Protein AF-A0A257J0C5-F1 (afdb_monomer_lite)

Sequence (519 aa):
KATAAQNTVTGGQRQFTEYREQARPANGFYQQWGEGLNNWPRNQMVWTGSEWFDCPTDHVHQATPWNASGQSDSVYCKAFKGTNKRAERDISGKTLLDIVTEIRAYPGTDTAGSYAAWGPDPAVHASALGSTFPAGSKLYYYTSADVVNPEAYNTTSTDLAVPYVAAVAGGVKAECDKVSSTNASRFLVTGDITLEQVIAGATGTPCVYGPTGTPSGETANEWWSNSTLGIGDVSLPYANATGFYVPDTKRLRVSFAAGNVANYWLCLRRASDGSSRNCTAAGSGTYRIETLGDARVLRLAGLPAVAGTLGYTRTWVERGGRVWYGYRNRLTVGQQLRLNKPATDALFAALGLPAPRTGAPLTPDSLLRQYTGYNGAVNNGGVGRFNRSALAFMPNDNSSLVGAWALSGSDVNSQTFFFFADGSYVMTDPQGDTGPSSCGGAGYEKGTVSWDPATRQLNGLSVSIDTNACAGLHDTTQATVNNGFVDLPMTITLSSDGQTASVTYRVTGDVDTLVRLSK

Secondary structure (DSSP, 8-state):
---TTTTS-BTTBEEE---EEEE-TTTS-EEEESSSTTB----EEEE-SSSEEE--TT--EEEPPP-TTSEEEEEETTTEEEEEEEEEEE-TTSBHHHHHHHHHH---EETTEEGGG-SS-TTTSTTGGGSBPPTT-EEEEEEEEEEE---EEE-SGGGB--PBPHHHHTT-HHHHTT--TTTGGGGB--S---HHHHHHH----PEE----SPPTT----EE-TTS-EEEEEEE-----SSSSEEEEEEEEEEEEETTTEEEEEEEEEETTT--EEEEEEEEEEEEEEEEETTEEEEEEES--GGGGGSSEEEEEEE-SS-EEEEEEEPP-EEEEEEE-HHHHHHHHHHTTPPPPPP-PPP-HHHHHTT-EETTS-SSS---EE--GGGTTTS---TTSS-EEEEETT--TTS-EEEE-TTSEEEEEEEEE--STT---EEEEEEEEEEEETTTTEEEEEEEEEESSSSSSS--TTSS---SS-BPPSEEEEE-TTSSEEEEEETTT--EEEEEE---

pLDDT: mean 80.52, std 17.69, range [32.62, 98.81]

Foldseek 3Di:
DQDPVQCDQDPQKRKDADKDWDQDPPPRDIAIFAFALNHDFQQKFFFLQADTQRQGRPHIWIKGPQDPQQKIWTQDSNHWIKIKHKDKDDQAFPFQLVVLVVQLPPQFAFPVGHSVPPDDDCVVQVVLRRDGFHPPKMKMKMKMWTPFFTKMFGRDPVQFLWAFDQCQLQLPQVVVVVDDPVCPVVRTDDFFDDVVNSQSSQAQHWNWDQDDPDDPDDHTFTFRPNRKAFFAKFFAADDDPDLQFDGRIWTWIWHDDPPQKIWIWTFTQGRPRRTGGDIDTQDMFGWDWDDRHQKIKIATDPDHCRSVRDQWGWMWIRHDSTIGTMIGGDMDMGIDMDMDPSRVVSSCVSVVHDDDDDRDQDDPVSQVVQFDFVPRDPADFGQTAHPPVVQVRQDADLLAPRAKKDFVPDDRSAWIKHAHPVQKIKIWGRAADPDPPGQFHTWMWIWGWDADSVQQKTFWTATDDTRTCTDDQDNPPPPDDDRDTDGGQWIWHADPRSQKIWIAGVPPRDITIMGGDDD

Structure (mmCIF, N/CA/C/O backbone):
data_AF-A0A257J0C5-F1
#
_entry.id   AF-A0A257J0C5-F1
#
loop_
_atom_site.group_PDB
_atom_site.id
_atom_site.type_symbol
_atom_site.label_atom_id
_atom_site.label_alt_id
_atom_site.label_comp_id
_atom_site.label_asym_id
_atom_site.label_entity_id
_atom_site.label_seq_id
_atom_site.pdbx_PDB_ins_code
_atom_site.Cartn_x
_atom_site.Cartn_y
_atom_site.Cartn_z
_atom_site.occupancy
_atom_site.B_iso_or_equiv
_atom_site.auth_seq_id
_atom_site.auth_comp_id
_atom_site.auth_asym_id
_atom_site.auth_atom_id
_atom_site.pdbx_PDB_model_num
ATOM 1 N N . LYS A 1 1 ? -12.190 -0.120 14.903 1.00 43.97 1 LYS A N 1
ATOM 2 C CA . LYS A 1 1 ? -12.746 -0.305 16.263 1.00 43.97 1 LYS A CA 1
ATOM 3 C C . LYS A 1 1 ? -13.463 -1.640 16.217 1.00 43.97 1 LYS A C 1
ATOM 5 O O . LYS A 1 1 ? -14.246 -1.796 15.304 1.00 43.97 1 LYS A O 1
ATOM 10 N N . ALA A 1 2 ? -13.193 -2.595 17.107 1.00 39.78 2 ALA A N 1
ATOM 11 C CA . ALA A 1 2 ? -13.998 -3.817 17.133 1.00 39.78 2 ALA A CA 1
ATOM 12 C C . ALA A 1 2 ? -15.256 -3.556 17.974 1.00 39.78 2 ALA A C 1
ATOM 14 O O . ALA A 1 2 ? -15.137 -3.155 19.136 1.00 39.78 2 ALA A O 1
ATOM 15 N N . THR A 1 3 ? -16.446 -3.733 17.405 1.00 44.09 3 THR A N 1
ATOM 16 C CA . THR A 1 3 ? -17.708 -3.656 18.153 1.00 44.09 3 THR A CA 1
ATOM 17 C C . THR A 1 3 ? -17.766 -4.761 19.215 1.00 44.09 3 THR A C 1
ATOM 19 O O . THR A 1 3 ? -17.054 -5.764 19.136 1.00 44.09 3 THR A O 1
ATOM 22 N N . ALA A 1 4 ? -18.620 -4.610 20.233 1.00 42.66 4 ALA A N 1
ATOM 23 C CA . ALA A 1 4 ? -18.846 -5.675 21.218 1.00 42.66 4 ALA A CA 1
ATOM 24 C C . ALA A 1 4 ? -19.292 -6.993 20.545 1.00 42.66 4 ALA A C 1
ATOM 26 O O . ALA A 1 4 ? -18.847 -8.068 20.942 1.00 42.66 4 ALA A O 1
ATOM 27 N N . ALA A 1 5 ? -20.070 -6.898 19.459 1.00 42.22 5 ALA A N 1
ATOM 28 C CA . ALA A 1 5 ? -20.446 -8.034 18.620 1.00 42.22 5 ALA A CA 1
ATOM 29 C C . ALA A 1 5 ? -19.237 -8.667 17.903 1.00 42.22 5 ALA A C 1
ATOM 31 O O . ALA A 1 5 ? -19.090 -9.882 17.926 1.00 42.22 5 ALA A O 1
ATOM 32 N N . GLN A 1 6 ? -18.311 -7.873 17.353 1.00 44.66 6 GLN A N 1
ATOM 33 C CA . GLN A 1 6 ? -17.085 -8.386 16.713 1.00 44.66 6 GLN A CA 1
ATOM 34 C C . GLN A 1 6 ? -16.120 -9.040 17.720 1.00 44.66 6 GLN A C 1
ATOM 36 O O . GLN A 1 6 ? -15.442 -10.015 17.402 1.00 44.66 6 GLN A O 1
ATOM 41 N N . ASN A 1 7 ? -16.112 -8.569 18.970 1.00 53.41 7 ASN A N 1
ATOM 42 C CA . ASN A 1 7 ? -15.375 -9.212 20.061 1.00 53.41 7 ASN A CA 1
ATOM 43 C C . ASN A 1 7 ? -16.028 -10.514 20.562 1.00 53.41 7 ASN A C 1
ATOM 45 O O . ASN A 1 7 ? -15.407 -11.235 21.348 1.00 53.41 7 ASN A O 1
ATOM 49 N N . THR A 1 8 ? -17.251 -10.824 20.123 1.00 57.66 8 THR A N 1
ATOM 50 C CA . THR A 1 8 ? -17.943 -12.067 20.469 1.00 57.66 8 THR A CA 1
ATOM 51 C C . THR A 1 8 ? -17.449 -13.189 19.558 1.00 57.66 8 THR A C 1
ATOM 53 O O . THR A 1 8 ? -17.389 -13.044 18.338 1.00 57.66 8 THR A O 1
ATOM 56 N N . VAL A 1 9 ? -17.061 -14.321 20.151 1.00 64.25 9 VAL A N 1
ATOM 57 C CA . VAL A 1 9 ? -16.611 -15.491 19.387 1.00 64.25 9 VAL A CA 1
ATOM 58 C C . VAL A 1 9 ? -17.813 -16.082 18.653 1.00 64.25 9 VAL A C 1
ATOM 60 O O . VAL A 1 9 ? -18.723 -16.608 19.288 1.00 64.25 9 VAL A O 1
ATOM 63 N N . THR A 1 10 ? -17.805 -16.026 17.325 1.00 60.53 10 THR A N 1
ATOM 64 C CA . THR A 1 10 ? -18.835 -16.626 16.468 1.00 60.53 10 THR A CA 1
ATOM 65 C C . THR A 1 10 ? -18.193 -17.752 15.665 1.00 60.53 10 THR A C 1
ATOM 67 O O . THR A 1 10 ? -17.167 -17.547 15.022 1.00 60.53 10 THR A O 1
ATOM 70 N N . GLY A 1 11 ? -18.740 -18.970 15.742 1.00 66.88 11 GLY A N 1
ATOM 71 C CA . GLY A 1 11 ? -18.191 -20.128 15.017 1.00 66.88 11 GLY A CA 1
ATOM 72 C C . GLY A 1 11 ? -16.755 -20.506 15.414 1.00 66.88 11 GLY A C 1
ATOM 73 O O . GLY A 1 11 ? -15.993 -20.987 14.583 1.00 66.88 11 GLY A O 1
ATOM 74 N N . GLY A 1 12 ? -16.352 -20.243 16.663 1.00 77.25 12 GLY A N 1
ATOM 75 C CA . GLY A 1 12 ? -14.991 -20.516 17.142 1.00 77.25 12 GLY A CA 1
ATOM 76 C C . GLY A 1 12 ? -13.943 -19.481 16.723 1.00 77.25 12 GLY A C 1
ATOM 77 O O . GLY A 1 12 ? -12.765 -19.666 17.018 1.00 77.25 12 GLY A O 1
ATOM 78 N N . GLN A 1 13 ? -14.347 -18.377 16.087 1.00 82.69 13 GLN A N 1
ATOM 79 C CA . GLN A 1 13 ? -13.463 -17.279 15.704 1.00 82.69 13 GLN A CA 1
ATOM 80 C C . GLN A 1 13 ? -13.916 -15.950 16.305 1.00 82.69 13 GLN A C 1
ATOM 82 O O . GLN A 1 13 ? -15.103 -15.671 16.456 1.00 82.69 13 GLN A O 1
ATOM 87 N N . ARG A 1 14 ? -12.943 -15.109 16.642 1.00 84.19 14 ARG A N 1
ATOM 88 C CA . ARG A 1 14 ? -13.129 -13.683 16.898 1.00 84.19 14 ARG A CA 1
ATOM 89 C C . ARG A 1 14 ? -13.067 -12.928 15.582 1.00 84.19 14 ARG A C 1
ATOM 91 O O . ARG A 1 14 ? -12.313 -13.298 14.681 1.00 84.19 14 ARG A O 1
ATOM 98 N N . GLN A 1 15 ? -13.811 -11.839 15.511 1.00 79.56 15 GLN A N 1
ATOM 99 C CA . GLN A 1 15 ? -13.830 -10.959 14.358 1.00 79.56 15 GLN A CA 1
ATOM 100 C C . GLN A 1 15 ? -13.188 -9.622 14.715 1.00 79.56 15 GLN A C 1
ATOM 102 O O . GLN A 1 15 ? -13.264 -9.153 15.851 1.00 79.56 15 GLN A O 1
ATOM 107 N N . PHE A 1 16 ? -12.519 -8.994 13.758 1.00 72.31 16 PHE A N 1
ATOM 108 C CA . PHE A 1 16 ? -12.007 -7.646 13.955 1.00 72.31 16 PHE A CA 1
ATOM 109 C C . PHE A 1 16 ? -12.042 -6.854 12.659 1.00 72.31 16 PHE A C 1
ATOM 111 O O . PHE A 1 16 ? -11.778 -7.378 11.582 1.00 72.31 16 PHE A O 1
ATOM 118 N N . THR A 1 17 ? -12.341 -5.569 12.781 1.00 69.25 17 THR A N 1
ATOM 119 C CA . THR A 1 17 ? -12.186 -4.592 11.706 1.00 69.25 17 THR A CA 1
ATOM 120 C C . THR A 1 17 ? -11.033 -3.667 12.037 1.00 69.25 17 THR A C 1
ATOM 122 O O . THR A 1 17 ? -10.708 -3.395 13.203 1.00 69.25 17 THR A O 1
ATOM 125 N N . GLU A 1 18 ? -10.394 -3.165 10.995 1.00 64.88 18 GLU A N 1
ATOM 126 C CA . GLU A 1 18 ? -9.361 -2.163 11.140 1.00 64.88 18 GLU A CA 1
ATOM 127 C C . GLU A 1 18 ? -9.967 -0.758 11.170 1.00 64.88 18 GLU A C 1
ATOM 129 O O . GLU A 1 18 ? -10.894 -0.452 10.432 1.00 64.88 18 GLU A O 1
ATOM 134 N N . TYR A 1 19 ? -9.434 0.102 12.039 1.00 58.56 19 TYR A N 1
ATOM 135 C CA . TYR A 1 19 ? -9.659 1.543 11.979 1.00 58.56 19 TYR A CA 1
ATOM 136 C C . TYR A 1 19 ? -8.321 2.244 12.191 1.00 58.56 19 TYR A C 1
ATOM 138 O O . TYR A 1 19 ? -7.629 1.922 13.160 1.00 58.56 19 TYR A O 1
ATOM 146 N N . ARG A 1 20 ? -7.960 3.195 11.332 1.00 57.84 20 ARG A N 1
ATOM 147 C CA . ARG A 1 20 ? -6.802 4.079 11.543 1.00 57.84 20 ARG A CA 1
ATOM 148 C C . ARG A 1 20 ? -7.260 5.521 11.439 1.00 57.84 20 ARG A C 1
ATOM 150 O O . ARG A 1 20 ? -8.168 5.829 10.690 1.00 57.84 20 ARG A O 1
ATOM 157 N N . GLU A 1 21 ? -6.627 6.417 12.168 1.00 53.41 21 GLU A N 1
ATOM 158 C CA . GLU A 1 21 ? -6.870 7.846 12.027 1.00 53.41 21 GLU A CA 1
ATOM 159 C C . GLU A 1 21 ? -5.532 8.567 12.120 1.00 53.41 21 GLU A C 1
ATOM 161 O O . GLU A 1 21 ? -4.704 8.240 12.968 1.00 53.41 21 GLU A O 1
ATOM 166 N N . GLN A 1 22 ? -5.299 9.511 11.217 1.00 55.84 22 GLN A N 1
ATOM 167 C CA . GLN A 1 22 ? -4.108 10.339 11.172 1.00 55.84 22 GLN A CA 1
ATOM 168 C C . GLN A 1 22 ? -4.529 11.802 11.064 1.00 55.84 22 GLN A C 1
ATOM 170 O O . GLN A 1 22 ? -5.111 12.225 10.067 1.00 55.84 22 GLN A O 1
ATOM 175 N N . ALA A 1 23 ? -4.188 12.598 12.073 1.00 52.69 23 ALA A N 1
ATOM 176 C CA . ALA A 1 23 ? -4.265 14.049 11.972 1.00 52.69 23 ALA A CA 1
ATOM 177 C C . ALA A 1 23 ? -3.067 14.563 11.157 1.00 52.69 23 ALA A C 1
ATOM 179 O O . ALA A 1 23 ? -1.924 14.196 11.445 1.00 52.69 23 ALA A O 1
ATOM 180 N N . ARG A 1 24 ? -3.305 15.404 10.140 1.00 51.50 24 ARG A N 1
ATOM 181 C CA . ARG A 1 24 ? -2.227 16.104 9.425 1.00 51.50 24 ARG A CA 1
ATOM 182 C C . ARG A 1 24 ? -2.121 17.552 9.921 1.00 51.50 24 ARG A C 1
ATOM 184 O O . ARG A 1 24 ? -3.105 18.286 9.824 1.00 51.50 24 ARG A O 1
ATOM 191 N N . PRO A 1 25 ? -0.940 17.992 10.394 1.00 39.94 25 PRO A N 1
ATOM 192 C CA . PRO A 1 25 ? -0.786 19.279 11.075 1.00 39.94 25 PRO A CA 1
ATOM 193 C C . PRO A 1 25 ? -0.996 20.508 10.177 1.00 39.94 25 PRO A C 1
ATOM 195 O O . PRO A 1 25 ? -1.291 21.576 10.694 1.00 39.94 25 PRO A O 1
ATOM 198 N N . ALA A 1 26 ? -0.884 20.385 8.851 1.00 40.31 26 ALA A N 1
ATOM 199 C CA . ALA A 1 26 ? -0.867 21.557 7.974 1.00 40.31 26 ALA A CA 1
ATOM 200 C C . ALA A 1 26 ? -2.236 22.249 7.804 1.00 40.31 26 ALA A C 1
ATOM 202 O O . ALA A 1 26 ? -2.279 23.457 7.604 1.00 40.31 26 ALA A O 1
ATOM 203 N N . ASN A 1 27 ? -3.352 21.511 7.884 1.00 38.09 27 ASN A N 1
ATOM 204 C CA . ASN A 1 27 ? -4.637 22.006 7.366 1.00 38.09 27 ASN A CA 1
ATOM 205 C C . ASN A 1 27 ? -5.859 21.634 8.241 1.00 38.09 27 ASN A C 1
ATOM 207 O O . ASN A 1 27 ? -6.993 21.747 7.783 1.00 38.09 27 ASN A O 1
ATOM 211 N N . GLY A 1 28 ? -5.665 21.088 9.449 1.00 42.25 28 GLY A N 1
ATOM 212 C CA . GLY A 1 28 ? -6.776 20.608 10.293 1.00 42.25 28 GLY A CA 1
ATOM 213 C C . GLY A 1 28 ? -7.549 19.402 9.726 1.00 42.25 28 GLY A C 1
ATOM 214 O O . GLY A 1 28 ? -8.593 19.028 10.260 1.00 42.25 28 GLY A O 1
ATOM 215 N N . PHE A 1 29 ? -7.050 18.779 8.651 1.00 39.34 29 PHE A N 1
ATOM 216 C CA . PHE A 1 29 ? -7.645 17.581 8.061 1.00 39.34 29 PHE A CA 1
ATOM 217 C C . PHE A 1 29 ? -7.245 16.319 8.834 1.00 39.34 29 PHE A C 1
ATOM 219 O O . PHE A 1 29 ? -6.070 16.073 9.121 1.00 39.34 29 PHE A O 1
ATOM 226 N N . TYR A 1 30 ? -8.251 15.487 9.094 1.00 48.72 30 TYR A N 1
ATOM 227 C CA . TYR A 1 30 ? -8.125 14.155 9.676 1.00 48.72 30 TYR A CA 1
ATOM 228 C C . TYR A 1 30 ? -8.311 13.118 8.566 1.00 48.72 30 TYR A C 1
ATOM 230 O O . TYR A 1 30 ? -9.350 13.104 7.906 1.00 48.72 30 TYR A O 1
ATOM 238 N N . GLN A 1 31 ? -7.317 12.262 8.346 1.00 49.03 31 GLN A N 1
ATOM 239 C CA . GLN A 1 31 ? -7.433 11.087 7.483 1.00 49.03 31 GLN A CA 1
ATOM 240 C C . GLN A 1 31 ? -7.905 9.912 8.329 1.00 49.03 31 GLN A C 1
ATOM 242 O O . GLN A 1 31 ? -7.354 9.686 9.400 1.00 49.03 31 GLN A O 1
ATOM 247 N N . GLN A 1 32 ? -8.906 9.170 7.872 1.00 47.66 32 GLN A N 1
ATOM 248 C CA . GLN A 1 32 ? -9.402 7.981 8.563 1.00 47.66 32 GLN A CA 1
ATOM 249 C C . GLN A 1 32 ? -9.206 6.757 7.652 1.00 47.66 32 GLN A C 1
ATOM 251 O O . GLN A 1 32 ? -9.064 6.882 6.442 1.00 47.66 32 GLN A O 1
ATOM 256 N N . TRP A 1 33 ? -9.122 5.577 8.244 1.00 42.34 33 TRP A N 1
ATOM 257 C CA . TRP A 1 33 ? -9.137 4.265 7.613 1.00 42.34 33 TRP A CA 1
ATOM 258 C C . TRP A 1 33 ? -10.158 3.428 8.377 1.00 42.34 33 TRP A C 1
ATOM 260 O O . TRP A 1 33 ? -10.210 3.523 9.602 1.00 42.34 33 TRP A O 1
ATOM 270 N N . GLY A 1 34 ? -10.926 2.585 7.698 1.00 49.72 34 GLY A N 1
ATOM 271 C CA . GLY A 1 34 ? -11.920 1.707 8.328 1.00 49.72 34 GLY A CA 1
ATOM 272 C C . GLY A 1 34 ? -13.327 2.290 8.296 1.00 49.72 34 GLY A C 1
ATOM 273 O O . GLY A 1 34 ? -14.070 2.070 7.348 1.00 49.72 34 GLY A O 1
ATOM 274 N N . GLU A 1 35 ? -13.689 3.050 9.325 1.00 42.78 35 GLU A N 1
ATOM 275 C CA . GLU A 1 35 ? -15.018 3.658 9.470 1.00 42.78 35 GLU A CA 1
ATOM 276 C C . GLU A 1 35 ? -14.908 5.181 9.313 1.00 42.78 35 GLU A C 1
ATOM 278 O O . GLU A 1 35 ? -13.976 5.784 9.837 1.00 42.78 35 GLU A O 1
ATOM 283 N N . GLY A 1 36 ? -15.858 5.816 8.623 1.00 41.78 36 GLY A N 1
ATOM 284 C CA . GLY A 1 36 ? -15.957 7.277 8.541 1.00 41.78 36 GLY A CA 1
ATOM 285 C C . GLY A 1 36 ? -15.754 7.871 7.145 1.00 41.78 36 GLY A C 1
ATOM 286 O O . GLY A 1 36 ? -15.317 7.226 6.200 1.00 41.78 36 GLY A O 1
ATOM 287 N N . LEU A 1 37 ? -16.095 9.152 7.028 1.00 39.94 37 LEU A N 1
ATOM 288 C CA . LEU A 1 37 ? -16.229 9.888 5.764 1.00 39.94 37 LEU A CA 1
ATOM 289 C C . LEU A 1 37 ? -14.899 10.184 5.055 1.00 39.94 37 LEU A C 1
ATOM 291 O O . LEU A 1 37 ? -14.890 10.468 3.864 1.00 39.94 37 LEU A O 1
ATOM 295 N N . ASN A 1 38 ? -13.782 10.115 5.781 1.00 45.88 38 ASN A N 1
ATOM 296 C CA . ASN A 1 38 ? -12.440 10.400 5.262 1.00 45.88 38 ASN A CA 1
ATOM 297 C C . ASN A 1 38 ? -11.631 9.117 5.035 1.00 45.88 38 ASN A C 1
ATOM 299 O O . ASN A 1 38 ? -10.399 9.152 5.100 1.00 45.88 38 ASN A O 1
ATOM 303 N N . ASN A 1 39 ? -12.329 7.995 4.835 1.00 45.34 39 ASN A N 1
ATOM 304 C CA . ASN A 1 39 ? -11.733 6.687 4.639 1.00 45.34 39 ASN A CA 1
ATOM 305 C C . ASN A 1 39 ? -10.995 6.625 3.297 1.00 45.34 39 ASN A C 1
ATOM 307 O O . ASN A 1 39 ? -11.612 6.746 2.237 1.00 45.34 39 ASN A O 1
ATOM 311 N N . TRP A 1 40 ? -9.675 6.451 3.332 1.00 47.81 40 TRP A N 1
ATOM 312 C CA . TRP A 1 40 ? -8.919 6.183 2.112 1.00 47.81 40 TRP A CA 1
ATOM 313 C C . TRP A 1 40 ? -9.278 4.775 1.607 1.00 47.81 40 TRP A C 1
ATOM 315 O O . TRP A 1 40 ? -9.239 3.825 2.397 1.00 47.81 40 TRP A O 1
ATOM 325 N N . PRO A 1 41 ? -9.658 4.605 0.326 1.00 52.25 41 PRO A N 1
ATOM 326 C CA . PRO A 1 41 ? -9.962 3.286 -0.205 1.00 52.25 41 PRO A CA 1
ATOM 327 C C . PRO A 1 41 ? -8.725 2.400 -0.079 1.00 52.25 41 PRO A C 1
ATOM 329 O O . PRO A 1 41 ? -7.610 2.810 -0.419 1.00 52.25 41 PRO A O 1
ATOM 332 N N . ARG A 1 42 ? -8.918 1.176 0.416 1.00 64.50 42 ARG A N 1
ATOM 333 C CA . ARG A 1 42 ? -7.866 0.170 0.381 1.00 64.50 42 ARG A CA 1
ATOM 334 C C . ARG A 1 42 ? -7.678 -0.250 -1.067 1.00 64.50 42 ARG A C 1
ATOM 336 O O . ARG A 1 42 ? -8.475 -0.980 -1.627 1.00 64.50 42 ARG A O 1
ATOM 343 N N . ASN A 1 43 ? -6.606 0.223 -1.671 1.00 70.62 43 ASN A N 1
ATOM 344 C CA . ASN A 1 43 ? -6.246 -0.062 -3.049 1.00 70.62 43 ASN A CA 1
ATOM 345 C C . ASN A 1 43 ? -5.437 -1.362 -3.166 1.00 70.62 43 ASN A C 1
ATOM 347 O O . ASN A 1 43 ? -4.507 -1.389 -3.959 1.00 70.62 43 ASN A O 1
ATOM 351 N N . GLN A 1 44 ? -5.704 -2.392 -2.355 1.00 81.12 44 GLN A N 1
ATOM 352 C CA . GLN A 1 44 ? -4.840 -3.574 -2.240 1.00 81.12 44 GLN A CA 1
ATOM 353 C C . GLN A 1 44 ? -5.562 -4.846 -2.694 1.00 81.12 44 GLN A C 1
ATOM 355 O O . GLN A 1 44 ? -6.464 -5.340 -2.019 1.00 81.12 44 GLN A O 1
ATOM 360 N N . MET A 1 45 ? -5.076 -5.419 -3.792 1.00 89.75 45 MET A N 1
ATOM 361 C CA . MET A 1 45 ? -5.479 -6.727 -4.302 1.00 89.75 45 MET A CA 1
ATOM 362 C C . MET A 1 45 ? -4.548 -7.796 -3.744 1.00 89.75 45 MET A C 1
ATOM 364 O O . MET A 1 45 ? -3.327 -7.634 -3.796 1.00 89.75 45 MET A O 1
ATOM 368 N N . VAL A 1 46 ? -5.102 -8.894 -3.232 1.00 94.44 46 VAL A N 1
ATOM 369 C CA . VAL A 1 46 ? -4.331 -9.955 -2.568 1.00 94.44 46 VAL A CA 1
ATOM 370 C C . VAL A 1 46 ? -4.686 -11.323 -3.136 1.00 94.44 46 VAL A C 1
ATOM 372 O O . VAL A 1 46 ? -5.856 -11.642 -3.334 1.00 94.44 46 VAL A O 1
ATOM 375 N N . TRP A 1 47 ? -3.681 -12.154 -3.391 1.00 96.94 47 TRP A N 1
ATOM 376 C CA . TRP A 1 47 ? -3.894 -13.534 -3.813 1.00 96.94 47 TRP A CA 1
ATOM 377 C C . TRP A 1 47 ? -4.227 -14.410 -2.603 1.00 96.94 47 TRP A C 1
ATOM 379 O O . TRP A 1 47 ? -3.396 -14.610 -1.717 1.00 96.94 47 TRP A O 1
ATOM 389 N N . THR A 1 48 ? -5.435 -14.970 -2.556 1.00 95.50 48 THR A N 1
ATOM 390 C CA . THR A 1 48 ? -5.893 -15.814 -1.434 1.00 95.50 48 THR A CA 1
ATOM 391 C C . THR A 1 48 ? -5.368 -17.249 -1.496 1.00 95.50 48 THR A C 1
ATOM 393 O O . THR A 1 48 ? -5.600 -18.034 -0.578 1.00 95.50 48 THR A O 1
ATOM 396 N N . GLY A 1 49 ? -4.679 -17.614 -2.581 1.00 95.06 49 GLY A N 1
ATOM 397 C CA . GLY A 1 49 ? -4.386 -19.002 -2.942 1.00 95.06 49 GLY A CA 1
ATOM 398 C C . GLY A 1 49 ? -5.372 -19.586 -3.959 1.00 95.06 49 GLY A C 1
ATOM 399 O O . GLY A 1 49 ? -5.086 -20.639 -4.520 1.00 95.06 49 GLY A O 1
ATOM 400 N N . SER A 1 50 ? -6.496 -18.908 -4.214 1.00 94.19 50 SER A N 1
ATOM 401 C CA . SER A 1 50 ? -7.527 -19.352 -5.169 1.00 94.19 50 SER A CA 1
ATOM 402 C C . SER A 1 50 ? -8.147 -18.221 -5.995 1.00 94.19 50 SER A C 1
ATOM 404 O O . SER A 1 50 ? -8.508 -18.444 -7.147 1.00 94.19 50 SER A O 1
ATOM 406 N N . GLU A 1 51 ? -8.222 -17.007 -5.446 1.00 94.50 51 GLU A N 1
ATOM 407 C CA . GLU A 1 51 ? -8.762 -15.820 -6.114 1.00 94.50 51 GLU A CA 1
ATOM 408 C C . GLU A 1 51 ? -7.924 -14.571 -5.798 1.00 94.50 51 GLU A C 1
ATOM 410 O O . GLU A 1 51 ? -7.250 -14.499 -4.764 1.00 94.50 51 GLU A O 1
ATOM 415 N N . TRP A 1 52 ? -7.988 -13.568 -6.677 1.00 92.44 52 TRP A N 1
ATOM 416 C CA . TRP A 1 52 ? -7.526 -12.215 -6.369 1.00 92.44 52 TRP A CA 1
ATOM 417 C C . TRP A 1 52 ? -8.635 -11.460 -5.655 1.00 92.44 52 TRP A C 1
ATOM 419 O O . TRP A 1 52 ? -9.605 -11.020 -6.268 1.00 92.44 52 TRP A O 1
ATOM 429 N N . PHE A 1 53 ? -8.477 -11.311 -4.348 1.00 91.00 53 PHE A N 1
ATOM 430 C CA . PHE A 1 53 ? -9.434 -10.637 -3.494 1.00 91.00 53 PHE A CA 1
ATOM 431 C C . PHE A 1 53 ? -9.081 -9.152 -3.386 1.00 91.00 53 PHE A C 1
ATOM 433 O O . PHE A 1 53 ? -7.987 -8.801 -2.941 1.00 91.00 53 PHE A O 1
ATOM 440 N N . ASP A 1 54 ? -10.008 -8.290 -3.797 1.00 87.06 54 ASP A N 1
ATOM 441 C CA . ASP A 1 54 ? -9.980 -6.874 -3.434 1.00 87.06 54 ASP A CA 1
ATOM 442 C C . ASP A 1 54 ? -10.408 -6.781 -1.974 1.00 87.06 54 ASP A C 1
ATOM 444 O O . ASP A 1 54 ? -11.534 -7.152 -1.650 1.00 87.06 54 ASP A O 1
ATOM 448 N N . CYS A 1 55 ? -9.502 -6.410 -1.072 1.00 80.62 55 CYS A N 1
ATOM 449 C CA . CYS A 1 55 ? -9.833 -6.366 0.346 1.00 80.62 55 CYS A CA 1
ATOM 450 C C . CYS A 1 55 ? -10.543 -5.043 0.656 1.00 80.62 55 CYS A C 1
ATOM 452 O O . CYS A 1 55 ? -9.868 -4.014 0.727 1.00 80.62 55 CYS A O 1
ATOM 454 N N . PRO A 1 56 ? -11.871 -5.027 0.877 1.00 73.56 56 PRO A N 1
ATOM 455 C CA . PRO A 1 56 ? -12.558 -3.773 1.115 1.00 73.56 56 PRO A CA 1
ATOM 456 C C . PRO A 1 56 ? -12.184 -3.219 2.491 1.00 73.56 56 PRO A C 1
ATOM 458 O O . PRO A 1 56 ? -11.755 -3.943 3.398 1.00 73.56 56 PRO A O 1
ATOM 461 N N . THR A 1 57 ? -12.321 -1.908 2.663 1.00 66.56 57 THR A N 1
ATOM 462 C CA . THR A 1 57 ? -11.864 -1.249 3.890 1.00 66.56 57 THR A CA 1
ATOM 463 C C . THR A 1 57 ? -12.685 -1.624 5.132 1.00 66.56 57 THR A C 1
ATOM 465 O O . THR A 1 57 ? -12.187 -1.510 6.250 1.00 66.56 57 THR A O 1
ATOM 468 N N . ASP A 1 58 ? -13.910 -2.108 4.948 1.00 65.31 58 ASP A N 1
ATOM 469 C CA . ASP A 1 58 ? -14.807 -2.620 5.987 1.00 65.31 58 ASP A CA 1
ATOM 470 C C . ASP A 1 58 ? -14.721 -4.148 6.161 1.00 65.31 58 ASP A C 1
ATOM 472 O O . ASP A 1 58 ? -15.498 -4.734 6.920 1.00 65.31 58 ASP A O 1
ATOM 476 N N . HIS A 1 59 ? -13.768 -4.809 5.492 1.00 75.69 59 HIS A N 1
ATOM 477 C CA . HIS A 1 59 ? -13.616 -6.253 5.575 1.00 75.69 59 HIS A CA 1
ATOM 478 C C . HIS A 1 59 ? -13.433 -6.713 7.025 1.00 75.69 59 HIS A C 1
ATOM 480 O O . HIS A 1 59 ? -12.519 -6.290 7.738 1.00 75.69 59 HIS A O 1
ATOM 486 N N . VAL A 1 60 ? -14.287 -7.645 7.444 1.00 79.81 60 VAL A N 1
ATOM 487 C CA . VAL A 1 60 ? -14.189 -8.278 8.756 1.00 79.81 60 VAL A CA 1
ATOM 488 C C . VAL A 1 60 ? -13.130 -9.374 8.705 1.00 79.81 60 VAL A C 1
ATOM 490 O O . VAL A 1 60 ? -13.305 -10.414 8.071 1.00 79.81 60 VAL A O 1
ATOM 493 N N . HIS A 1 61 ? -12.023 -9.139 9.396 1.00 85.50 61 HIS A N 1
ATOM 494 C CA . HIS A 1 61 ? -10.934 -10.090 9.552 1.00 85.50 61 HIS A CA 1
ATOM 495 C C . HIS A 1 61 ? -11.239 -11.109 10.650 1.00 85.50 61 HIS A C 1
ATOM 497 O O . HIS A 1 61 ? -12.068 -10.875 11.534 1.00 85.50 61 HIS A O 1
ATOM 503 N N . GLN A 1 62 ? -10.527 -12.232 10.619 1.00 88.88 62 GLN A N 1
ATOM 504 C CA . GLN A 1 62 ? -10.750 -13.347 11.534 1.00 88.88 62 GLN A CA 1
ATOM 505 C C . GLN A 1 62 ? -9.519 -13.602 12.393 1.00 88.88 62 GLN A C 1
ATOM 507 O O . GLN A 1 62 ? -8.383 -13.492 11.934 1.00 88.88 62 GLN A O 1
ATOM 512 N N . ALA A 1 63 ? -9.741 -13.980 13.645 1.00 88.56 63 ALA A N 1
ATOM 513 C CA . ALA A 1 63 ? -8.701 -14.460 14.538 1.00 88.56 63 ALA A CA 1
ATOM 514 C C . ALA A 1 63 ? -9.230 -15.573 15.441 1.00 88.56 63 ALA A C 1
ATOM 516 O O . ALA A 1 63 ? -10.414 -15.613 15.763 1.00 88.56 63 ALA A O 1
ATOM 517 N N . THR A 1 64 ? -8.371 -16.468 15.912 1.00 90.38 64 THR A N 1
ATOM 518 C CA . THR A 1 64 ? -8.765 -17.421 16.954 1.00 90.38 64 THR A CA 1
ATOM 519 C C . THR A 1 64 ? -9.002 -16.686 18.283 1.00 90.38 64 THR A C 1
ATOM 521 O O . THR A 1 64 ? -8.481 -15.588 18.509 1.00 90.38 64 THR A O 1
ATOM 524 N N . PRO A 1 65 ? -9.793 -17.241 19.213 1.00 86.12 65 PRO A N 1
ATOM 525 C CA . PRO A 1 65 ? -9.806 -16.792 20.599 1.00 86.12 65 PRO A CA 1
ATOM 526 C C . PRO A 1 65 ? -8.393 -16.792 21.191 1.00 86.12 65 PRO A C 1
ATOM 528 O O . PRO A 1 65 ? -7.548 -17.597 20.798 1.00 86.12 65 PRO A O 1
ATOM 531 N N . TRP A 1 66 ? -8.139 -15.887 22.137 1.00 86.06 66 TRP A N 1
ATOM 532 C CA . TRP A 1 66 ? -6.895 -15.931 22.900 1.00 86.06 66 TRP A CA 1
ATOM 533 C C . TRP A 1 66 ? -6.886 -17.187 23.768 1.00 86.06 66 TRP A C 1
ATOM 535 O O . TRP A 1 66 ? -7.804 -17.379 24.565 1.00 86.06 66 TRP A O 1
ATOM 545 N N . ASN A 1 67 ? -5.860 -18.023 23.629 1.00 87.25 67 ASN A N 1
ATOM 546 C CA . ASN A 1 67 ? -5.686 -19.173 24.511 1.00 87.25 67 ASN A CA 1
ATOM 547 C C . ASN A 1 67 ? -5.150 -18.744 25.895 1.00 87.25 67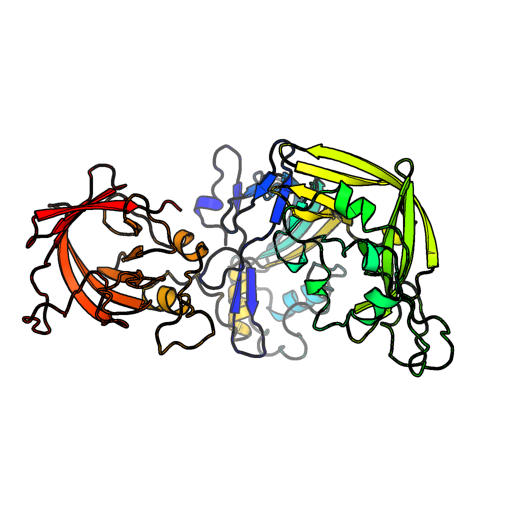 ASN A C 1
ATOM 549 O O . ASN A 1 67 ? -4.816 -17.577 26.118 1.00 87.25 67 ASN A O 1
ATOM 553 N N . ALA A 1 68 ? -5.040 -19.697 26.827 1.00 87.06 68 ALA A N 1
ATOM 554 C CA . ALA A 1 68 ? -4.540 -19.446 28.185 1.00 87.06 68 ALA A CA 1
ATOM 555 C C . ALA A 1 68 ? -3.109 -18.872 28.220 1.00 87.06 68 ALA A C 1
ATOM 557 O O . ALA A 1 68 ? -2.743 -18.170 29.156 1.00 87.06 68 ALA A O 1
ATOM 558 N N . SER A 1 69 ? -2.309 -19.126 27.182 1.00 88.69 69 SER A N 1
ATOM 559 C CA . SER A 1 69 ? -0.955 -18.586 27.017 1.00 88.69 69 SER A CA 1
ATOM 560 C C . SER A 1 69 ? -0.922 -17.230 26.298 1.00 88.69 69 SER A C 1
ATOM 562 O O . SER A 1 69 ? 0.157 -16.740 25.958 1.00 88.69 69 SER A O 1
ATOM 564 N N . GLY A 1 70 ? -2.087 -16.630 26.035 1.00 89.00 70 GLY A N 1
ATOM 565 C CA . GLY A 1 70 ? -2.214 -15.345 25.356 1.00 89.00 70 GLY A CA 1
ATOM 566 C C . GLY A 1 70 ? -1.882 -15.398 23.866 1.00 89.00 70 GLY A C 1
ATOM 567 O O . GLY A 1 70 ? -1.505 -14.372 23.310 1.00 89.00 70 GLY A O 1
ATOM 568 N N . GLN A 1 71 ? -1.996 -16.553 23.209 1.00 93.12 71 GLN A N 1
ATOM 569 C CA . GLN A 1 71 ? -1.749 -16.698 21.772 1.00 93.12 71 GLN A CA 1
ATOM 570 C C . GLN A 1 71 ? -3.042 -16.649 20.955 1.00 93.12 71 GLN A C 1
ATOM 572 O O . GLN A 1 71 ? -4.100 -17.065 21.429 1.00 93.12 71 GLN A O 1
ATOM 577 N N . SER A 1 72 ? -2.947 -16.141 19.728 1.00 92.62 72 SER A N 1
ATOM 578 C CA . SER A 1 72 ? -4.029 -16.095 18.749 1.00 92.62 72 SER A CA 1
ATOM 579 C C . SER A 1 72 ? -3.474 -16.065 17.333 1.00 92.62 72 SER A C 1
ATOM 581 O O . SER A 1 72 ? -2.633 -15.227 17.013 1.00 92.62 72 SER A O 1
ATOM 583 N N . ASP A 1 73 ? -4.050 -16.873 16.456 1.00 94.44 73 ASP A N 1
ATOM 584 C CA . ASP A 1 73 ? -3.779 -16.794 15.025 1.00 94.44 73 ASP A CA 1
ATOM 585 C C . ASP A 1 73 ? -4.781 -15.861 14.357 1.00 94.44 73 ASP A C 1
ATOM 587 O O . ASP A 1 73 ? -5.881 -15.648 14.866 1.00 94.44 73 ASP A O 1
ATOM 591 N N . SER A 1 74 ? -4.384 -15.262 13.243 1.00 91.56 74 SER A N 1
ATOM 592 C CA . SER A 1 74 ? -5.160 -14.262 12.517 1.00 91.56 74 SER A CA 1
ATOM 593 C C . SER A 1 74 ? -5.085 -14.496 11.016 1.00 91.56 74 SER A C 1
ATOM 595 O O . SER A 1 74 ? -4.044 -14.895 10.492 1.00 91.56 74 SER A O 1
ATOM 597 N N . VAL A 1 75 ? -6.200 -14.226 10.342 1.00 93.38 75 VAL A N 1
ATOM 598 C CA . VAL A 1 75 ? -6.327 -14.186 8.890 1.00 93.38 75 VAL A CA 1
ATOM 599 C C . VAL A 1 75 ? -6.837 -12.803 8.508 1.00 93.38 75 VAL A C 1
ATOM 601 O O . VAL A 1 75 ? -7.975 -12.427 8.798 1.00 93.38 75 VAL A O 1
ATOM 604 N N . TYR A 1 76 ? -5.971 -12.039 7.858 1.00 88.88 76 TYR A N 1
ATOM 605 C CA . TYR A 1 76 ? -6.227 -10.680 7.415 1.00 88.88 76 TYR A CA 1
ATOM 606 C C . TYR A 1 76 ? -6.394 -10.648 5.893 1.00 88.88 76 TYR A C 1
ATOM 608 O O . TYR A 1 76 ? -5.632 -11.273 5.153 1.00 88.88 76 TYR A O 1
ATOM 616 N N . CYS A 1 77 ? -7.430 -9.948 5.422 1.00 88.88 77 CYS A N 1
ATOM 617 C CA . CYS A 1 77 ? -7.830 -9.921 4.008 1.00 88.88 77 CYS A CA 1
ATOM 618 C C . CYS A 1 77 ? -7.902 -11.314 3.356 1.00 88.88 77 CYS A C 1
ATOM 620 O O . CYS A 1 77 ? -7.381 -11.507 2.262 1.00 88.88 77 CYS A O 1
ATOM 622 N N . LYS A 1 78 ? -8.467 -12.307 4.060 1.00 91.62 78 LYS A N 1
ATOM 623 C CA . LYS A 1 78 ? -8.529 -13.732 3.661 1.00 91.62 78 LYS A CA 1
ATOM 624 C C . LYS A 1 78 ? -7.185 -14.444 3.390 1.00 91.62 78 LYS A C 1
ATOM 626 O O . LYS A 1 78 ? -7.191 -15.657 3.201 1.00 91.62 78 LYS A O 1
ATOM 631 N N . ALA A 1 79 ? -6.050 -13.744 3.372 1.00 94.75 79 ALA A N 1
ATOM 632 C CA . ALA A 1 79 ? -4.815 -14.246 2.764 1.00 94.75 79 ALA A CA 1
ATOM 633 C C . ALA A 1 79 ? -3.574 -14.102 3.657 1.00 94.75 79 ALA A C 1
ATOM 635 O O . ALA A 1 79 ? -2.782 -15.040 3.764 1.00 94.75 79 ALA A O 1
ATOM 636 N N . PHE A 1 80 ? -3.408 -12.958 4.325 1.00 93.81 80 PHE A N 1
ATOM 637 C CA . PHE A 1 80 ? -2.306 -12.747 5.260 1.00 93.81 80 PHE A CA 1
ATOM 638 C C . PHE A 1 80 ? -2.557 -13.562 6.520 1.00 93.81 80 PHE A C 1
ATOM 640 O O . PHE A 1 80 ? -3.600 -13.407 7.157 1.00 93.81 80 PHE A O 1
ATOM 647 N N . LYS A 1 81 ? -1.610 -14.421 6.890 1.00 95.62 81 LYS A N 1
ATOM 648 C CA . LYS A 1 81 ? -1.707 -15.236 8.104 1.00 95.62 81 LYS A CA 1
ATOM 649 C C . LYS A 1 81 ? -0.633 -14.803 9.073 1.00 95.62 81 LYS A C 1
ATOM 651 O O . LYS A 1 81 ? 0.534 -14.741 8.696 1.00 95.62 81 LYS A O 1
ATOM 656 N N . GLY A 1 82 ? -1.020 -14.555 10.314 1.00 94.94 82 GLY A N 1
ATOM 657 C CA . GLY A 1 82 ? -0.095 -14.170 11.372 1.00 94.94 82 GLY A CA 1
ATOM 658 C C . GLY A 1 82 ? -0.453 -14.837 12.687 1.00 94.94 82 GLY A C 1
ATOM 659 O O . GLY A 1 82 ? -1.632 -15.071 12.959 1.00 94.94 82 GLY A O 1
ATOM 660 N N . THR A 1 83 ? 0.555 -15.104 13.505 1.00 95.44 83 THR A N 1
ATOM 661 C CA . THR A 1 83 ? 0.378 -15.539 14.890 1.00 95.44 83 THR A CA 1
ATOM 662 C C . THR A 1 83 ? 0.721 -14.392 15.827 1.00 95.44 83 THR A C 1
ATOM 664 O O . THR A 1 83 ? 1.641 -13.613 15.578 1.00 95.44 83 THR A O 1
ATOM 667 N N . ASN A 1 84 ? -0.046 -14.250 16.895 1.00 92.00 84 ASN A N 1
ATOM 668 C CA . ASN A 1 84 ? 0.068 -13.159 17.844 1.00 92.00 84 ASN A CA 1
ATOM 669 C C . ASN A 1 84 ? 0.183 -13.738 19.244 1.00 92.00 84 ASN A C 1
ATOM 671 O O . ASN A 1 84 ? -0.543 -14.660 19.604 1.00 92.00 84 ASN A O 1
ATOM 675 N N . LYS A 1 85 ? 1.037 -13.141 20.063 1.00 92.94 85 LYS A N 1
ATOM 676 C CA . LYS A 1 85 ? 1.129 -13.388 21.495 1.00 92.94 85 LYS A CA 1
ATOM 677 C C . LYS A 1 85 ? 0.912 -12.076 22.225 1.00 92.94 85 LYS A C 1
ATOM 679 O O . LYS A 1 85 ? 1.461 -11.053 21.821 1.00 92.94 85 LYS A O 1
ATOM 684 N N . ARG A 1 86 ? 0.135 -12.106 23.301 1.00 91.25 86 ARG A N 1
ATOM 685 C CA . ARG A 1 86 ? -0.046 -10.966 24.194 1.00 91.25 86 ARG A CA 1
ATOM 686 C C . ARG A 1 86 ? 0.261 -11.339 25.635 1.00 91.25 86 ARG A C 1
ATOM 688 O O . ARG A 1 86 ? -0.154 -12.396 26.106 1.00 91.25 86 ARG A O 1
ATOM 695 N N . ALA A 1 87 ? 0.926 -10.432 26.332 1.00 90.31 87 ALA A N 1
ATOM 696 C CA . ALA A 1 87 ? 0.959 -10.386 27.785 1.00 90.31 87 ALA A CA 1
ATOM 697 C C . ALA A 1 87 ? 0.180 -9.154 28.248 1.00 90.31 87 ALA A C 1
ATOM 699 O O . ALA A 1 87 ? 0.257 -8.093 27.627 1.00 90.31 87 ALA A O 1
ATOM 700 N N . GLU A 1 88 ? -0.591 -9.309 29.316 1.00 91.44 88 GLU A N 1
ATOM 701 C CA . GLU A 1 88 ? -1.387 -8.242 29.911 1.00 91.44 88 GLU A CA 1
ATOM 702 C C . GLU A 1 88 ? -0.802 -7.863 31.268 1.00 91.44 88 GLU A C 1
ATOM 704 O O . GLU A 1 88 ? -0.459 -8.740 32.061 1.00 91.44 88 GLU A O 1
ATOM 709 N N . ARG A 1 89 ? -0.734 -6.561 31.544 1.00 94.69 89 ARG A N 1
ATOM 710 C CA . ARG A 1 89 ? -0.387 -6.022 32.852 1.00 94.69 89 ARG A CA 1
ATOM 711 C C . ARG A 1 89 ? -1.442 -5.021 33.301 1.00 94.69 89 ARG A C 1
ATOM 713 O O . ARG A 1 89 ? -1.746 -4.072 32.578 1.00 94.69 89 ARG A O 1
ATOM 720 N N . ASP A 1 90 ? -1.964 -5.224 34.506 1.00 96.62 90 ASP A N 1
ATOM 721 C CA . ASP A 1 90 ? -2.793 -4.227 35.180 1.00 96.62 90 ASP A CA 1
ATOM 722 C C . ASP A 1 90 ? -1.922 -3.035 35.598 1.00 96.62 90 ASP A C 1
ATOM 724 O O . ASP A 1 90 ? -0.866 -3.196 36.220 1.00 96.62 90 ASP A O 1
ATOM 728 N N . ILE A 1 91 ? -2.356 -1.842 35.209 1.00 98.25 91 ILE A N 1
ATOM 729 C CA . ILE A 1 91 ? -1.699 -0.568 35.516 1.00 98.25 91 ILE A CA 1
ATOM 730 C C . ILE A 1 91 ? -2.630 0.377 36.286 1.00 98.25 91 ILE A C 1
ATOM 732 O O . ILE A 1 91 ? -2.314 1.552 36.451 1.00 98.25 91 ILE A O 1
ATOM 736 N N . SER A 1 92 ? -3.773 -0.114 36.767 1.00 97.81 92 SER A N 1
ATOM 737 C CA . SER A 1 92 ? -4.718 0.654 37.577 1.00 97.81 92 SER A CA 1
ATOM 738 C C . SER A 1 92 ? -4.021 1.258 38.802 1.00 97.81 92 SER A C 1
ATOM 740 O O . SER A 1 92 ? -3.250 0.591 39.493 1.00 97.81 92 SER A O 1
ATOM 742 N N . GLY A 1 93 ? -4.265 2.542 39.065 1.00 97.25 93 GLY A N 1
ATOM 743 C CA . GLY A 1 93 ? -3.660 3.277 40.177 1.00 97.25 93 GLY A CA 1
ATOM 744 C C . GLY A 1 93 ? -2.183 3.650 39.994 1.00 97.25 93 GLY A C 1
ATOM 745 O O . GLY A 1 93 ? -1.647 4.364 40.839 1.00 97.25 93 GLY A O 1
ATOM 746 N N . LYS A 1 94 ? -1.511 3.224 38.913 1.00 98.00 94 LYS A N 1
ATOM 747 C CA . LYS A 1 94 ? -0.175 3.732 38.552 1.00 98.00 94 LYS A CA 1
ATOM 748 C C . LYS A 1 94 ? -0.281 5.148 38.000 1.00 98.00 94 LYS A C 1
ATOM 750 O O . LYS A 1 94 ? -1.308 5.498 37.421 1.00 98.00 94 LYS A O 1
ATOM 755 N N . THR A 1 95 ? 0.762 5.959 38.167 1.00 97.12 95 THR A N 1
ATOM 756 C CA . THR A 1 95 ? 0.764 7.306 37.584 1.00 97.12 95 THR A CA 1
ATOM 757 C C . THR A 1 95 ? 0.856 7.225 36.060 1.00 97.12 95 THR A C 1
ATOM 759 O O . THR A 1 95 ? 1.453 6.293 35.508 1.00 97.12 95 THR A O 1
ATOM 762 N N . LEU A 1 96 ? 0.257 8.196 35.368 1.00 96.88 96 LEU A N 1
ATOM 763 C CA . LEU A 1 96 ? 0.392 8.322 33.917 1.00 96.88 96 LEU A CA 1
ATOM 764 C C . LEU A 1 96 ? 1.867 8.485 33.537 1.00 96.88 96 LEU A C 1
ATOM 766 O O . LEU A 1 96 ? 2.337 7.835 32.604 1.00 96.88 96 LEU A O 1
ATOM 770 N N . LEU A 1 97 ? 2.597 9.294 34.307 1.00 96.19 97 LEU A N 1
ATOM 771 C CA . LEU A 1 97 ? 4.019 9.555 34.119 1.00 96.19 97 LEU A CA 1
ATOM 772 C C . LEU A 1 97 ? 4.871 8.277 34.148 1.00 96.19 97 LEU A C 1
ATOM 774 O O . LEU A 1 97 ? 5.696 8.087 33.251 1.00 96.19 97 LEU A O 1
ATOM 778 N N . ASP A 1 98 ? 4.656 7.389 35.123 1.00 96.44 98 ASP A N 1
ATOM 779 C CA . ASP A 1 98 ? 5.444 6.158 35.264 1.00 96.44 98 ASP A CA 1
ATOM 780 C C . ASP A 1 98 ? 5.270 5.241 34.053 1.00 96.44 98 ASP A C 1
ATOM 782 O O . ASP A 1 98 ? 6.251 4.739 33.508 1.00 96.44 98 ASP A O 1
ATOM 786 N N . ILE A 1 99 ? 4.031 5.042 33.593 1.00 96.94 99 ILE A N 1
ATOM 787 C CA . ILE A 1 99 ? 3.763 4.136 32.469 1.00 96.94 99 ILE A CA 1
ATOM 788 C C . ILE A 1 99 ? 4.219 4.746 31.144 1.00 96.94 99 ILE A C 1
ATOM 790 O O . ILE A 1 99 ? 4.744 4.021 30.305 1.00 96.94 99 ILE A O 1
ATOM 794 N N . VAL A 1 100 ? 4.071 6.060 30.933 1.00 95.38 100 VAL A N 1
ATOM 795 C CA . VAL A 1 100 ? 4.639 6.715 29.739 1.00 95.38 100 VAL A CA 1
ATOM 796 C C . VAL A 1 100 ? 6.162 6.564 29.735 1.00 95.38 100 VAL A C 1
ATOM 798 O O . VAL A 1 100 ? 6.736 6.219 28.703 1.00 95.38 100 VAL A O 1
ATOM 801 N N . THR A 1 101 ? 6.815 6.765 30.881 1.00 95.19 101 THR A N 1
ATOM 802 C CA . THR A 1 101 ? 8.269 6.591 31.023 1.00 95.19 101 THR A CA 1
ATOM 803 C C . THR A 1 101 ? 8.683 5.145 30.758 1.00 95.19 101 THR A C 1
ATOM 805 O O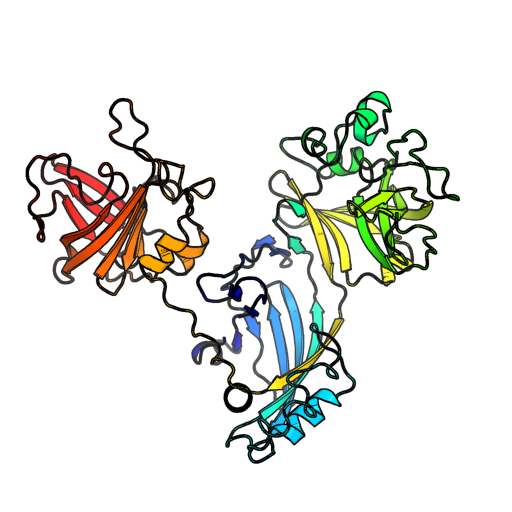 . THR A 1 101 ? 9.636 4.904 30.021 1.00 95.19 101 THR A O 1
ATOM 808 N N . GLU A 1 102 ? 7.937 4.176 31.288 1.00 94.81 102 GLU A N 1
ATOM 809 C CA . GLU A 1 102 ? 8.161 2.753 31.041 1.00 94.81 102 GLU A CA 1
ATOM 810 C C . GLU A 1 102 ? 8.033 2.398 29.558 1.00 94.81 102 GLU A C 1
ATOM 812 O O . GLU A 1 102 ? 8.912 1.731 29.012 1.00 94.81 102 GLU A O 1
ATOM 817 N N . ILE A 1 103 ? 6.969 2.857 28.890 1.00 94.25 103 ILE A N 1
ATOM 818 C CA . ILE A 1 103 ? 6.774 2.606 27.460 1.00 94.25 103 ILE A CA 1
ATOM 819 C C . ILE A 1 103 ? 7.941 3.202 26.675 1.00 94.25 103 ILE A C 1
ATOM 821 O O . ILE A 1 103 ? 8.495 2.515 25.824 1.00 94.25 103 ILE A O 1
ATOM 825 N N . ARG A 1 104 ? 8.378 4.425 26.998 1.00 93.81 104 ARG A N 1
ATOM 826 C CA . ARG A 1 104 ? 9.516 5.065 26.322 1.00 93.81 104 ARG A CA 1
ATOM 827 C C . ARG A 1 104 ? 10.861 4.397 26.591 1.00 93.81 104 ARG A C 1
ATOM 829 O O . ARG A 1 104 ? 11.758 4.492 25.759 1.00 93.81 104 ARG A O 1
ATOM 836 N N . ALA A 1 105 ? 11.001 3.706 27.717 1.00 94.31 105 ALA A N 1
ATOM 837 C CA . ALA A 1 105 ? 12.179 2.908 28.036 1.00 94.31 105 ALA A CA 1
ATOM 838 C C . ALA A 1 105 ? 12.173 1.521 27.364 1.00 94.31 105 ALA A C 1
ATOM 840 O O . ALA A 1 105 ? 13.177 0.809 27.432 1.00 94.31 105 ALA A O 1
ATOM 841 N N . TYR A 1 106 ? 11.072 1.113 26.720 1.00 92.31 106 TYR A N 1
ATOM 842 C CA . TYR A 1 106 ? 11.007 -0.171 26.033 1.00 92.31 106 TYR A CA 1
ATOM 843 C C . TYR A 1 106 ? 11.995 -0.198 24.849 1.00 92.31 106 TYR A C 1
ATOM 845 O O . TYR A 1 106 ? 11.925 0.666 23.976 1.00 92.31 106 TYR A O 1
ATOM 853 N N . PRO A 1 107 ? 12.905 -1.189 24.769 1.00 90.00 107 PRO A N 1
ATOM 854 C CA . PRO A 1 107 ? 14.005 -1.177 23.799 1.00 90.00 107 PRO A CA 1
ATOM 855 C C . PRO A 1 107 ? 13.580 -1.523 22.363 1.00 90.00 107 PRO A C 1
ATOM 857 O O . PRO A 1 107 ? 14.400 -1.458 21.449 1.00 90.00 107 PRO A O 1
ATOM 860 N N . GLY A 1 108 ? 12.330 -1.942 22.159 1.00 84.50 108 GLY A N 1
ATOM 861 C CA . GLY A 1 108 ? 11.821 -2.330 20.849 1.00 84.50 108 GLY A CA 1
ATOM 862 C C . GLY A 1 108 ? 11.446 -1.151 19.951 1.00 84.50 108 GLY A C 1
ATOM 863 O O . GLY A 1 108 ? 11.517 0.026 20.315 1.00 84.50 108 GLY A O 1
ATOM 864 N N . THR A 1 109 ? 10.987 -1.497 18.757 1.00 83.38 109 THR A N 1
ATOM 865 C CA . THR A 1 109 ? 10.409 -0.573 17.782 1.00 83.38 109 THR A CA 1
ATOM 866 C C . THR A 1 109 ? 9.071 -1.125 17.306 1.00 83.38 109 THR A C 1
ATOM 868 O O . THR A 1 109 ? 8.850 -2.339 17.302 1.00 83.38 109 THR A O 1
ATOM 871 N N . ASP A 1 110 ? 8.179 -0.238 16.884 1.00 78.88 110 ASP A N 1
ATOM 872 C CA . ASP A 1 110 ? 7.011 -0.601 16.092 1.00 78.88 110 ASP A CA 1
ATOM 873 C C . ASP A 1 110 ? 7.055 0.075 14.714 1.00 78.88 110 ASP A C 1
ATOM 875 O O . ASP A 1 110 ? 8.071 0.631 14.291 1.00 78.88 110 ASP A O 1
ATOM 879 N N . THR A 1 111 ? 5.948 0.010 13.977 1.00 67.75 111 THR A N 1
ATOM 880 C CA . THR A 1 111 ? 5.831 0.616 12.645 1.00 67.75 111 THR A CA 1
ATOM 881 C C . THR A 1 111 ? 5.943 2.143 12.645 1.00 67.75 111 THR A C 1
ATOM 883 O O . THR A 1 111 ? 6.174 2.721 11.587 1.00 67.75 111 THR A O 1
ATOM 886 N N . ALA A 1 112 ? 5.742 2.803 13.789 1.00 66.56 112 ALA A N 1
ATOM 887 C CA . ALA A 1 112 ? 5.923 4.242 13.960 1.00 66.56 112 ALA A CA 1
ATOM 888 C C . ALA A 1 112 ? 7.357 4.607 14.390 1.00 66.56 112 ALA A C 1
ATOM 890 O O . ALA A 1 112 ? 7.738 5.772 14.286 1.00 66.56 112 ALA A O 1
ATOM 891 N N . GLY A 1 113 ? 8.165 3.629 14.813 1.00 77.44 113 GLY A N 1
ATOM 892 C CA . GLY A 1 113 ? 9.584 3.793 15.112 1.00 77.44 113 GLY A CA 1
ATOM 893 C C . GLY A 1 113 ? 9.964 3.314 16.510 1.00 77.44 113 GLY A C 1
ATOM 894 O O . GLY A 1 113 ? 9.374 2.386 17.057 1.00 77.44 113 GLY A O 1
ATOM 895 N N . SER A 1 114 ? 11.008 3.921 17.074 1.00 85.88 114 SER A N 1
ATOM 896 C CA . SER A 1 114 ? 11.464 3.617 18.434 1.00 85.88 114 SER A CA 1
ATOM 897 C C . SER A 1 114 ? 10.455 4.079 19.475 1.00 85.88 114 SER A C 1
ATOM 899 O O . SER A 1 114 ? 9.967 5.212 19.421 1.00 85.88 114 SER A O 1
ATOM 901 N N . TYR A 1 115 ? 10.223 3.233 20.480 1.00 88.19 115 TYR A N 1
ATOM 902 C CA . TYR A 1 115 ? 9.403 3.604 21.624 1.00 88.19 115 TYR A CA 1
ATOM 903 C C . TYR A 1 115 ? 9.991 4.768 22.431 1.00 88.19 115 TYR A C 1
ATOM 905 O O . TYR A 1 115 ? 9.234 5.478 23.082 1.00 88.19 115 TYR A O 1
ATOM 913 N N . ALA A 1 116 ? 11.286 5.075 22.307 1.00 88.75 116 ALA A N 1
ATOM 914 C CA . ALA A 1 116 ? 11.895 6.252 22.934 1.00 88.75 116 ALA A CA 1
ATOM 915 C C . ALA A 1 116 ? 11.215 7.581 22.545 1.00 88.75 116 ALA A C 1
ATOM 917 O O . ALA A 1 116 ? 11.266 8.544 23.315 1.00 88.75 116 ALA A O 1
ATOM 918 N N . ALA A 1 117 ? 10.560 7.627 21.378 1.00 82.31 117 ALA A N 1
ATOM 919 C CA . ALA A 1 117 ? 9.781 8.763 20.884 1.00 82.31 117 ALA A CA 1
ATOM 920 C C . ALA A 1 117 ? 8.256 8.570 21.027 1.00 82.31 117 ALA A C 1
ATOM 922 O O . ALA A 1 117 ? 7.476 9.330 20.455 1.00 82.31 117 ALA A O 1
ATOM 923 N N . TRP A 1 118 ? 7.813 7.546 21.758 1.00 85.00 118 TRP A N 1
ATOM 924 C CA . TRP A 1 118 ? 6.400 7.228 21.922 1.00 85.00 118 TRP A CA 1
ATOM 925 C C . TRP A 1 118 ? 5.702 8.207 22.871 1.00 85.00 118 TRP A C 1
ATOM 927 O O . TRP A 1 118 ? 6.188 8.492 23.967 1.00 85.00 118 TRP A O 1
ATOM 937 N N . GLY A 1 119 ? 4.513 8.663 22.471 1.00 80.25 119 GLY A N 1
ATOM 938 C CA . GLY A 1 119 ? 3.626 9.456 23.321 1.00 80.25 119 GLY A CA 1
ATOM 939 C C . GLY A 1 119 ? 4.189 10.829 23.731 1.00 80.25 119 GLY A C 1
ATOM 940 O O . GLY A 1 119 ? 5.119 11.339 23.102 1.00 80.25 119 GLY A O 1
ATOM 941 N N . PRO A 1 120 ? 3.606 11.467 24.765 1.00 82.94 120 PRO A N 1
ATOM 942 C CA . PRO A 1 120 ? 4.094 12.751 25.267 1.00 82.94 120 PRO A CA 1
ATOM 943 C C . PRO A 1 120 ? 5.506 12.611 25.848 1.00 82.94 120 PRO A C 1
ATOM 945 O O . PRO A 1 120 ? 5.858 11.565 26.393 1.00 82.94 120 PRO A O 1
ATOM 948 N N . ASP A 1 121 ? 6.312 13.670 25.753 1.00 84.50 121 ASP A N 1
ATOM 949 C CA . ASP A 1 121 ? 7.586 13.761 26.475 1.00 84.50 121 ASP A CA 1
ATOM 950 C C . ASP A 1 121 ? 7.337 13.905 27.988 1.00 84.50 121 ASP A C 1
ATOM 952 O O . ASP A 1 121 ? 6.762 14.917 28.404 1.00 84.50 121 ASP A O 1
ATOM 956 N N . PRO A 1 122 ? 7.754 12.926 28.821 1.00 88.44 122 PRO A N 1
ATOM 957 C CA . PRO A 1 122 ? 7.590 12.979 30.272 1.00 88.44 122 PRO A CA 1
ATOM 958 C C . PRO A 1 122 ? 8.189 14.233 30.909 1.00 88.44 122 PRO A C 1
ATOM 960 O O . PRO A 1 122 ? 7.624 14.749 31.869 1.00 88.44 122 PRO A O 1
ATOM 963 N N . ALA A 1 123 ? 9.305 14.742 30.376 1.00 87.00 123 ALA A N 1
ATOM 964 C CA . ALA A 1 123 ? 9.977 15.920 30.915 1.00 87.00 123 ALA A CA 1
ATOM 965 C C . ALA A 1 123 ? 9.198 17.209 30.618 1.00 87.00 123 ALA A C 1
ATOM 967 O O . ALA A 1 123 ? 9.177 18.124 31.438 1.00 87.00 123 ALA A O 1
ATOM 968 N N . VAL A 1 124 ? 8.522 17.269 29.467 1.00 87.00 124 VAL A N 1
ATOM 969 C CA . VAL A 1 124 ? 7.729 18.435 29.042 1.00 87.00 124 VAL A CA 1
ATOM 970 C C . VAL A 1 124 ? 6.328 18.416 29.659 1.00 87.00 124 VAL A C 1
ATOM 972 O O . VAL A 1 124 ? 5.793 19.461 30.019 1.00 87.00 124 VAL A O 1
ATOM 975 N N . HIS A 1 125 ? 5.730 17.232 29.805 1.00 88.56 125 HIS A N 1
ATOM 976 C CA . HIS A 1 125 ? 4.331 17.059 30.210 1.00 88.56 125 HIS A CA 1
ATOM 977 C C . HIS A 1 125 ? 4.158 16.516 31.638 1.00 88.56 125 HIS A C 1
ATOM 979 O O . HIS A 1 125 ? 3.080 16.029 31.976 1.00 88.56 125 HIS A O 1
ATOM 985 N N . ALA A 1 126 ? 5.179 16.609 32.497 1.00 89.56 126 ALA A N 1
ATOM 986 C CA . ALA A 1 126 ? 5.160 16.047 33.853 1.00 89.56 126 ALA A CA 1
ATOM 987 C C . ALA A 1 126 ? 3.928 16.464 34.682 1.00 89.56 126 ALA A C 1
ATOM 989 O O . ALA A 1 126 ? 3.324 15.628 35.351 1.00 89.56 126 ALA A O 1
ATOM 990 N N . SER A 1 127 ? 3.516 17.735 34.603 1.00 88.50 127 SER A N 1
ATOM 991 C CA . SER A 1 127 ? 2.339 18.251 35.319 1.00 88.50 127 SER A CA 1
ATOM 992 C C . SER A 1 127 ? 1.024 17.655 34.808 1.00 88.50 127 SER A C 1
ATOM 994 O O . SER A 1 127 ? 0.169 17.279 35.606 1.00 88.50 127 SER A O 1
ATOM 996 N N . ALA A 1 128 ? 0.879 17.514 33.488 1.00 88.56 128 ALA A N 1
ATOM 997 C CA . ALA A 1 128 ? -0.282 16.887 32.858 1.00 88.56 128 ALA A CA 1
ATOM 998 C C . ALA A 1 128 ? -0.373 15.387 33.196 1.00 88.56 128 ALA A C 1
ATOM 1000 O O . ALA A 1 128 ? -1.459 14.850 33.402 1.00 88.56 128 ALA A O 1
ATOM 1001 N N . LEU A 1 129 ? 0.773 14.711 33.316 1.00 93.06 129 LEU A N 1
ATOM 1002 C CA . LEU A 1 129 ? 0.879 13.271 33.568 1.00 93.06 129 LEU A CA 1
ATOM 1003 C C . LEU A 1 129 ? 0.885 12.887 35.062 1.00 93.06 129 LEU A C 1
ATOM 1005 O O . LEU A 1 129 ? 1.106 11.721 35.389 1.00 93.06 129 LEU A O 1
ATOM 1009 N N . GLY A 1 130 ? 0.634 13.833 35.974 1.00 92.06 130 GLY A N 1
ATOM 1010 C CA . GLY A 1 130 ? 0.664 13.594 37.424 1.00 92.06 130 GLY A CA 1
ATOM 1011 C C . GLY A 1 130 ? -0.528 12.804 37.987 1.00 92.06 130 GLY A C 1
ATOM 1012 O O . GLY A 1 130 ? -0.500 12.394 39.145 1.00 92.06 130 GLY A O 1
ATOM 1013 N N . SER A 1 131 ? -1.580 12.589 37.192 1.00 93.75 131 SER A N 1
ATOM 1014 C CA . SER A 1 131 ? -2.744 11.780 37.583 1.00 93.75 131 SER A CA 1
ATOM 1015 C C . SER A 1 131 ? -2.456 10.273 37.509 1.00 93.75 131 SER A C 1
ATOM 1017 O O . SER A 1 131 ? -1.396 9.843 37.046 1.00 93.75 131 SER A O 1
ATOM 1019 N N . THR A 1 132 ? -3.393 9.446 37.981 1.00 97.62 132 THR A N 1
ATOM 1020 C CA . THR A 1 132 ? -3.284 7.981 37.944 1.00 97.62 132 THR A CA 1
ATOM 1021 C C . THR A 1 132 ? -4.240 7.349 36.940 1.00 97.62 132 THR A C 1
ATOM 1023 O O . THR A 1 132 ? -5.303 7.885 36.622 1.00 97.62 132 THR A O 1
ATOM 1026 N N . PHE A 1 133 ? -3.865 6.172 36.443 1.00 97.50 133 PHE A N 1
ATOM 1027 C CA . PHE A 1 133 ? -4.727 5.365 35.594 1.00 97.50 133 PHE A CA 1
ATOM 1028 C C . PHE A 1 133 ? -5.959 4.877 36.373 1.00 97.50 133 PHE A C 1
ATOM 1030 O O . PHE A 1 133 ? -5.809 4.352 37.483 1.00 97.50 133 PHE A O 1
ATOM 1037 N N . PRO A 1 134 ? -7.172 4.982 35.798 1.00 97.38 134 PRO A N 1
ATOM 1038 C CA . PRO A 1 134 ? -8.392 4.509 36.442 1.00 97.38 134 PRO A CA 1
ATOM 1039 C C . PRO A 1 134 ? -8.425 2.979 36.542 1.00 97.38 134 PRO A C 1
ATOM 1041 O O . PRO A 1 134 ? -7.681 2.274 35.855 1.00 97.38 134 PRO A O 1
ATOM 1044 N N . ALA A 1 135 ? -9.330 2.461 37.374 1.00 96.31 135 ALA A N 1
ATOM 1045 C CA . ALA A 1 135 ? -9.565 1.026 37.502 1.00 96.31 135 ALA A CA 1
ATOM 1046 C C . ALA A 1 135 ? -9.877 0.368 36.144 1.00 96.31 135 ALA A C 1
ATOM 1048 O O . ALA A 1 135 ? -10.618 0.910 35.323 1.00 96.31 135 ALA A O 1
ATOM 1049 N N . GLY A 1 136 ? -9.309 -0.818 35.918 1.00 89.88 136 GLY A N 1
ATOM 1050 C CA . GLY A 1 136 ? -9.454 -1.563 34.668 1.00 89.88 136 GLY A CA 1
ATOM 1051 C C . GLY A 1 136 ? -8.489 -1.125 33.563 1.00 89.88 136 GLY A C 1
ATOM 1052 O O . GLY A 1 136 ? -8.612 -1.612 32.438 1.00 89.88 136 GLY A O 1
ATOM 1053 N N . SER A 1 137 ? -7.535 -0.237 33.854 1.00 96.25 137 SER A N 1
ATOM 1054 C CA . SER A 1 137 ? -6.489 0.182 32.917 1.00 96.25 137 SER A CA 1
ATOM 1055 C C . SER A 1 137 ? -5.441 -0.908 32.727 1.00 96.25 137 SER A C 1
ATOM 1057 O O . SER A 1 137 ? -4.937 -1.479 33.692 1.00 96.25 137 SER A O 1
ATOM 1059 N N . LYS A 1 138 ? -5.091 -1.192 31.470 1.00 94.06 138 LYS A N 1
ATOM 1060 C CA . LYS A 1 138 ? -4.175 -2.280 31.111 1.00 94.06 138 LYS A CA 1
ATOM 1061 C C . LYS A 1 138 ? -3.145 -1.829 30.086 1.00 94.06 138 LYS A C 1
ATOM 1063 O O . LYS A 1 138 ? -3.493 -1.147 29.118 1.00 94.06 138 LYS A O 1
ATOM 1068 N N . LEU A 1 139 ? -1.911 -2.288 30.275 1.00 95.00 139 LEU A N 1
ATOM 1069 C CA . LEU A 1 139 ? -0.845 -2.255 29.281 1.00 95.00 139 LEU A CA 1
ATOM 1070 C C . LEU A 1 139 ? -0.669 -3.657 28.695 1.00 95.00 139 LEU A C 1
ATOM 1072 O O . LEU A 1 139 ? -0.537 -4.642 29.423 1.00 95.00 139 LEU A O 1
ATOM 1076 N N . TYR A 1 140 ? -0.666 -3.743 27.373 1.00 91.50 140 TYR A N 1
ATOM 1077 C CA . TYR A 1 140 ? -0.431 -4.976 26.642 1.00 91.50 140 TYR A CA 1
ATOM 1078 C C . TYR A 1 140 ? 0.915 -4.948 25.934 1.00 91.50 140 TYR A C 1
ATOM 1080 O O . TYR A 1 140 ? 1.213 -3.987 25.227 1.00 91.50 140 TYR A O 1
ATOM 1088 N N . TYR A 1 141 ? 1.647 -6.053 26.031 1.00 91.44 141 TYR A N 1
ATOM 1089 C CA . TYR A 1 141 ? 2.827 -6.332 25.218 1.00 91.44 141 TYR A CA 1
ATOM 1090 C C . TYR A 1 141 ? 2.433 -7.360 24.168 1.00 91.44 141 TYR A C 1
ATOM 1092 O O . TYR A 1 141 ? 2.102 -8.499 24.501 1.00 91.44 141 TYR A O 1
ATOM 1100 N N . TYR A 1 142 ? 2.433 -6.946 22.910 1.00 89.62 142 TYR A N 1
ATOM 1101 C CA . TYR A 1 142 ? 2.127 -7.780 21.763 1.00 89.62 142 TYR A CA 1
ATOM 1102 C C . TYR A 1 142 ? 3.408 -8.173 21.041 1.00 89.62 142 TYR A C 1
ATOM 1104 O O . TYR A 1 142 ? 4.301 -7.357 20.819 1.00 89.62 142 TYR A O 1
ATOM 1112 N N . THR A 1 143 ? 3.462 -9.426 20.617 1.00 90.88 143 THR A N 1
ATOM 1113 C CA . THR A 1 143 ? 4.400 -9.903 19.607 1.00 90.88 143 THR A CA 1
ATOM 1114 C C . THR A 1 143 ? 3.588 -10.529 18.490 1.00 90.88 143 THR A C 1
ATOM 1116 O O . THR A 1 143 ? 2.751 -11.390 18.753 1.00 90.88 143 THR A O 1
ATOM 1119 N N . SER A 1 144 ? 3.813 -10.096 17.259 1.00 90.50 144 SER A N 1
ATOM 1120 C CA . SER A 1 144 ? 3.190 -10.658 16.064 1.00 90.50 144 SER A CA 1
ATOM 1121 C C . SER A 1 144 ? 4.264 -11.279 15.187 1.00 90.50 144 SER A C 1
ATOM 1123 O O . SER A 1 144 ? 5.357 -10.733 15.085 1.00 90.50 144 SER A O 1
ATOM 1125 N N . ALA A 1 145 ? 3.967 -12.393 14.537 1.00 94.06 145 ALA A N 1
ATOM 1126 C CA . ALA A 1 145 ? 4.834 -12.983 13.532 1.00 94.06 145 ALA A CA 1
ATOM 1127 C C . ALA A 1 145 ? 4.017 -13.327 12.290 1.00 94.06 145 ALA A C 1
ATOM 1129 O O . ALA A 1 145 ? 2.973 -13.980 12.386 1.00 94.06 145 ALA A O 1
ATOM 1130 N N . ASP A 1 146 ? 4.509 -12.898 11.132 1.00 93.81 146 ASP A N 1
ATOM 1131 C CA . ASP A 1 146 ? 3.936 -13.282 9.850 1.00 93.81 146 ASP A CA 1
ATOM 1132 C C . ASP A 1 146 ? 4.185 -14.777 9.618 1.00 93.81 146 ASP A C 1
ATOM 1134 O O . ASP A 1 146 ? 5.315 -15.260 9.691 1.00 93.81 146 ASP A O 1
ATOM 1138 N N . VAL A 1 147 ? 3.124 -15.511 9.301 1.00 96.06 147 VAL A N 1
ATOM 1139 C CA . VAL A 1 147 ? 3.177 -16.927 8.911 1.00 96.06 147 VAL A CA 1
ATOM 1140 C C . VAL A 1 147 ? 3.078 -17.047 7.393 1.00 96.06 147 VAL A C 1
ATOM 1142 O O . VAL A 1 147 ? 3.807 -17.818 6.774 1.00 96.06 147 VAL A O 1
ATOM 1145 N N . VAL A 1 148 ? 2.192 -16.261 6.774 1.00 95.94 148 VAL A N 1
ATOM 1146 C CA . VAL A 1 148 ? 2.029 -16.192 5.318 1.00 95.94 148 VAL A CA 1
ATOM 1147 C C . VAL A 1 148 ? 1.818 -14.747 4.891 1.00 95.94 148 VAL A C 1
ATOM 1149 O O . VAL A 1 148 ? 0.836 -14.124 5.285 1.00 95.94 148 VAL A O 1
ATOM 1152 N N . ASN A 1 149 ? 2.687 -14.279 3.996 1.00 94.94 149 ASN A N 1
ATOM 1153 C CA . ASN A 1 149 ? 2.477 -13.075 3.199 1.00 94.94 149 ASN A CA 1
ATOM 1154 C C . ASN A 1 149 ? 2.192 -13.496 1.740 1.00 94.94 149 ASN A C 1
ATOM 1156 O O . ASN A 1 149 ? 3.067 -14.130 1.128 1.00 94.94 149 ASN A O 1
ATOM 1160 N N . PRO A 1 150 ? 0.985 -13.221 1.202 1.00 95.94 150 PRO A N 1
ATOM 1161 C CA . PRO A 1 150 ? 0.600 -13.566 -0.165 1.00 95.94 150 PRO A CA 1
ATOM 1162 C C . PRO A 1 150 ? 1.281 -12.655 -1.193 1.00 95.94 150 PRO A C 1
ATOM 1164 O O . PRO A 1 150 ? 1.915 -11.656 -0.840 1.00 95.94 150 PRO A O 1
ATOM 1167 N N . GLU A 1 151 ? 1.122 -12.976 -2.480 1.00 96.94 151 GLU A N 1
ATOM 1168 C CA . GLU A 1 151 ? 1.275 -11.940 -3.498 1.00 96.94 151 GLU A CA 1
ATOM 1169 C C . GLU A 1 151 ? 0.172 -10.896 -3.354 1.00 96.94 151 GLU A C 1
ATOM 1171 O O . GLU A 1 151 ? -0.997 -11.219 -3.137 1.00 96.94 151 GLU A O 1
ATOM 1176 N N . ALA A 1 152 ? 0.558 -9.639 -3.506 1.00 96.12 152 ALA A N 1
ATOM 1177 C CA . ALA A 1 152 ? -0.353 -8.517 -3.526 1.00 96.12 152 ALA A CA 1
ATOM 1178 C C . ALA A 1 152 ? 0.106 -7.483 -4.554 1.00 96.12 152 ALA A C 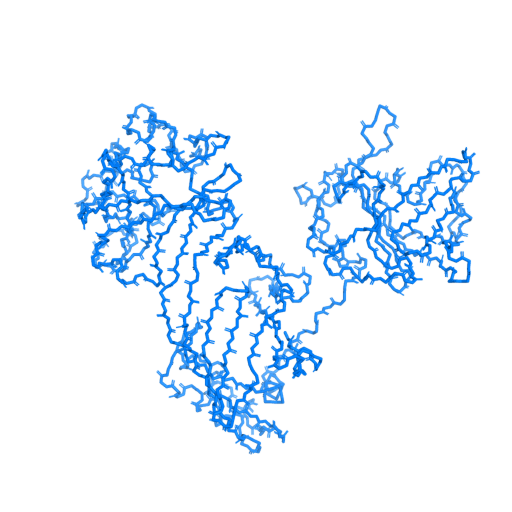1
ATOM 1180 O O . ALA A 1 152 ? 1.277 -7.435 -4.932 1.00 96.12 152 ALA A O 1
ATOM 1181 N N . TYR A 1 153 ? -0.810 -6.639 -5.000 1.00 94.62 153 TYR A N 1
ATOM 1182 C CA . TYR A 1 153 ? -0.481 -5.434 -5.747 1.00 94.62 153 TYR A CA 1
ATOM 1183 C C . TYR A 1 153 ? -1.455 -4.326 -5.384 1.00 94.62 153 TYR A C 1
ATOM 1185 O O . TYR A 1 153 ? -2.556 -4.577 -4.889 1.00 94.62 153 TYR A O 1
ATOM 1193 N N . ASN A 1 154 ? -1.024 -3.095 -5.622 1.00 87.88 154 ASN A N 1
ATOM 1194 C CA . ASN A 1 154 ? -1.853 -1.935 -5.380 1.00 87.88 154 ASN A CA 1
ATOM 1195 C C . ASN A 1 154 ? -2.496 -1.447 -6.690 1.00 87.88 154 ASN A C 1
ATOM 1197 O O . ASN A 1 154 ? -1.902 -1.592 -7.756 1.00 87.88 154 ASN A O 1
ATOM 1201 N N . THR A 1 155 ? -3.693 -0.864 -6.624 1.00 83.56 155 THR A N 1
ATOM 1202 C CA . THR A 1 155 ? -4.500 -0.487 -7.803 1.00 83.56 155 THR A CA 1
ATOM 1203 C C . THR A 1 155 ? -4.494 1.012 -8.119 1.00 83.56 155 THR A C 1
ATOM 1205 O O . THR A 1 155 ? -5.346 1.491 -8.871 1.00 83.56 155 THR A O 1
ATOM 1208 N N . THR A 1 156 ? -3.541 1.788 -7.584 1.00 81.38 156 THR A N 1
ATOM 1209 C CA . THR A 1 156 ? -3.449 3.217 -7.938 1.00 81.38 156 THR A CA 1
ATOM 1210 C C . THR A 1 156 ? -2.722 3.428 -9.258 1.00 81.38 156 THR A C 1
ATOM 1212 O O . THR A 1 156 ? -1.905 2.613 -9.678 1.00 81.38 156 THR A O 1
ATOM 1215 N N . SER A 1 157 ? -2.965 4.565 -9.912 1.00 81.12 157 SER A N 1
ATOM 1216 C CA . SER A 1 157 ? -2.290 4.918 -11.168 1.00 81.12 157 SER A CA 1
ATOM 1217 C C . SER A 1 157 ? -0.761 4.946 -11.054 1.00 81.12 157 SER A C 1
ATOM 1219 O O . SER A 1 157 ? -0.080 4.670 -12.037 1.00 81.12 157 SER A O 1
ATOM 1221 N N . THR A 1 158 ? -0.211 5.227 -9.868 1.00 81.56 158 THR A N 1
ATOM 1222 C CA . THR A 1 158 ? 1.238 5.198 -9.613 1.00 81.56 158 THR A CA 1
ATOM 1223 C C . THR A 1 158 ? 1.817 3.789 -9.492 1.00 81.56 158 THR A C 1
ATOM 1225 O O . THR A 1 158 ? 3.031 3.631 -9.580 1.00 81.56 158 THR A O 1
ATOM 1228 N N . ASP A 1 159 ? 0.971 2.773 -9.314 1.00 88.75 159 ASP A N 1
ATOM 1229 C CA . ASP A 1 159 ? 1.372 1.367 -9.221 1.00 88.75 159 ASP A CA 1
ATOM 1230 C C . ASP A 1 159 ? 1.326 0.648 -10.579 1.00 88.75 159 ASP A C 1
ATOM 1232 O O . ASP A 1 159 ? 1.583 -0.552 -10.647 1.00 88.75 159 ASP A O 1
ATOM 1236 N N . LEU A 1 160 ? 1.030 1.350 -11.678 1.00 92.56 160 LEU A N 1
ATOM 1237 C CA . LEU A 1 160 ? 1.060 0.766 -13.018 1.00 92.56 160 LEU A CA 1
ATOM 1238 C C . LEU A 1 160 ? 2.491 0.647 -13.548 1.00 92.56 160 LEU A C 1
ATOM 1240 O O . LEU A 1 160 ? 3.266 1.605 -13.550 1.00 92.56 160 LEU A O 1
ATOM 1244 N N . ALA A 1 161 ? 2.825 -0.532 -14.061 1.00 95.69 161 ALA A N 1
ATOM 1245 C CA . ALA A 1 161 ? 4.041 -0.771 -14.820 1.00 95.69 161 ALA A CA 1
ATOM 1246 C C . ALA A 1 161 ? 3.727 -0.623 -16.311 1.00 95.69 161 ALA A C 1
ATOM 1248 O O . ALA A 1 161 ? 3.317 -1.575 -16.969 1.00 95.69 161 ALA A O 1
ATOM 1249 N N . VAL A 1 162 ? 3.908 0.589 -16.834 1.00 95.19 162 VAL A N 1
ATOM 1250 C CA . VAL A 1 162 ? 3.672 0.894 -18.250 1.00 95.19 162 VAL A CA 1
ATOM 1251 C C . VAL A 1 162 ? 5.017 1.097 -18.949 1.00 95.19 162 VAL A C 1
ATOM 1253 O O . VAL A 1 162 ? 5.804 1.931 -18.490 1.00 95.19 162 VAL A O 1
ATOM 1256 N N . PRO A 1 163 ? 5.320 0.352 -20.027 1.00 96.31 163 PRO A N 1
ATOM 1257 C CA . PRO A 1 163 ? 6.547 0.558 -20.779 1.00 96.31 163 PRO A CA 1
ATOM 1258 C C . PRO A 1 163 ? 6.461 1.846 -21.605 1.00 96.31 163 PRO A C 1
ATOM 1260 O O . PRO A 1 163 ? 5.382 2.283 -22.016 1.00 96.31 163 PRO A O 1
ATOM 1263 N N . TYR A 1 164 ? 7.619 2.438 -21.888 1.00 96.81 164 TYR A N 1
ATOM 1264 C CA . TYR A 1 164 ? 7.712 3.473 -22.911 1.00 96.81 164 TYR A CA 1
ATOM 1265 C C . TYR A 1 164 ? 7.556 2.862 -24.306 1.00 96.81 164 TYR A C 1
ATOM 1267 O O . TYR A 1 164 ? 7.835 1.681 -24.520 1.00 96.81 164 TYR A O 1
ATOM 1275 N N . VAL A 1 165 ? 7.139 3.679 -25.272 1.00 96.50 165 VAL A N 1
ATOM 1276 C CA . VAL A 1 165 ? 7.127 3.294 -26.688 1.00 96.50 165 VAL A CA 1
ATOM 1277 C C . VAL A 1 165 ? 8.515 2.819 -27.128 1.00 96.50 165 VAL A C 1
ATOM 1279 O O . VAL A 1 165 ? 9.535 3.326 -26.653 1.00 96.50 165 VAL A O 1
ATOM 1282 N N . ALA A 1 166 ? 8.553 1.864 -28.061 1.00 96.38 166 ALA A N 1
ATOM 1283 C CA . ALA A 1 166 ? 9.757 1.105 -28.413 1.00 96.38 166 ALA A CA 1
ATOM 1284 C C . ALA A 1 166 ? 10.992 1.972 -28.714 1.00 96.38 166 ALA A C 1
ATOM 1286 O O . ALA A 1 166 ? 12.097 1.620 -28.317 1.00 96.38 166 ALA A O 1
ATOM 1287 N N . ALA A 1 167 ? 10.820 3.129 -29.361 1.00 96.31 167 ALA A N 1
ATOM 1288 C CA . ALA A 1 167 ? 11.935 4.023 -29.662 1.00 96.31 167 ALA A CA 1
ATOM 1289 C C . ALA A 1 167 ? 12.557 4.658 -28.402 1.00 96.31 167 ALA A C 1
ATOM 1291 O O . ALA A 1 167 ? 13.778 4.711 -28.274 1.00 96.31 167 ALA A O 1
ATOM 1292 N N . VAL A 1 168 ? 11.737 5.087 -27.437 1.00 97.06 168 VAL A N 1
ATOM 1293 C CA . VAL A 1 168 ? 12.223 5.640 -26.160 1.00 97.06 168 VAL A CA 1
ATOM 1294 C C . VAL A 1 168 ? 12.799 4.527 -25.282 1.00 97.06 168 VAL A C 1
ATOM 1296 O O . VAL A 1 168 ? 13.875 4.695 -24.711 1.00 97.06 168 VAL A O 1
ATOM 1299 N N . ALA A 1 169 ? 12.140 3.368 -25.216 1.00 96.56 169 ALA A N 1
ATOM 1300 C CA . ALA A 1 169 ? 12.652 2.184 -24.522 1.00 96.56 169 ALA A CA 1
ATOM 1301 C C . ALA A 1 169 ? 13.997 1.696 -25.103 1.00 96.56 169 ALA A C 1
ATOM 1303 O O . ALA A 1 169 ? 14.894 1.308 -24.364 1.00 96.56 169 ALA A O 1
ATOM 1304 N N . GLY A 1 170 ? 14.174 1.784 -26.422 1.00 95.88 170 GLY A N 1
ATOM 1305 C CA . GLY A 1 170 ? 15.412 1.438 -27.121 1.00 95.88 170 GLY A CA 1
ATOM 1306 C C . GLY A 1 170 ? 16.514 2.500 -27.050 1.00 95.88 170 GLY A C 1
ATOM 1307 O O . GLY A 1 170 ? 17.540 2.334 -27.701 1.00 95.88 170 GLY A O 1
ATOM 1308 N N . GLY A 1 171 ? 16.319 3.599 -26.312 1.00 95.19 171 GLY A N 1
ATOM 1309 C CA . GLY A 1 171 ? 17.326 4.655 -26.179 1.00 95.19 171 GLY A CA 1
ATOM 1310 C C . GLY A 1 171 ? 17.565 5.461 -27.463 1.00 95.19 171 GLY A C 1
ATOM 1311 O O . GLY A 1 171 ? 18.629 6.060 -27.624 1.00 95.19 171 GLY A O 1
ATOM 1312 N N . VAL A 1 172 ? 16.607 5.488 -28.400 1.00 96.06 172 VAL A N 1
ATOM 1313 C CA . VAL A 1 172 ? 16.747 6.226 -29.664 1.00 96.06 172 VAL A CA 1
ATOM 1314 C C . VAL A 1 172 ? 16.843 7.718 -29.366 1.00 96.06 172 VAL A C 1
ATOM 1316 O O . VAL A 1 172 ? 15.860 8.352 -28.981 1.00 96.06 172 VAL A O 1
ATOM 1319 N N . LYS A 1 173 ? 18.031 8.293 -29.583 1.00 92.44 173 LYS A N 1
ATOM 1320 C CA . LYS A 1 173 ? 18.368 9.661 -29.166 1.00 92.44 173 LYS A CA 1
ATOM 1321 C C . LYS A 1 173 ? 17.331 10.713 -29.575 1.00 92.44 173 LYS A C 1
ATOM 1323 O O . LYS A 1 173 ? 16.890 11.481 -28.728 1.00 92.44 173 LYS A O 1
ATOM 1328 N N . ALA A 1 174 ? 16.909 10.713 -30.840 1.00 94.88 174 ALA A N 1
ATOM 1329 C CA . ALA A 1 174 ? 15.947 11.690 -31.353 1.00 94.88 174 ALA A CA 1
ATOM 1330 C C . ALA A 1 174 ? 14.584 11.643 -30.636 1.00 94.88 174 ALA A C 1
ATOM 1332 O O . ALA A 1 174 ? 13.918 12.668 -30.531 1.00 94.88 174 ALA A O 1
ATOM 1333 N N . GLU A 1 175 ? 14.174 10.478 -30.128 1.00 95.81 175 GLU A N 1
ATOM 1334 C CA . GLU A 1 175 ? 12.939 10.335 -29.351 1.00 95.81 175 GLU A CA 1
ATOM 1335 C C . GLU A 1 175 ? 13.174 10.621 -27.869 1.00 95.81 175 GLU A C 1
ATOM 1337 O O . GLU A 1 175 ? 12.393 11.341 -27.252 1.00 95.81 175 GLU A O 1
ATOM 1342 N N . CYS A 1 176 ? 14.286 10.139 -27.309 1.00 94.38 176 CYS A N 1
ATOM 1343 C CA . CYS A 1 176 ? 14.701 10.434 -25.939 1.00 94.38 176 CYS A CA 1
ATOM 1344 C C . CYS A 1 176 ? 14.810 11.941 -25.658 1.00 94.38 176 CYS A C 1
ATOM 1346 O O . CYS A 1 176 ? 14.408 12.386 -24.582 1.00 94.38 176 CYS A O 1
ATOM 1348 N N . ASP A 1 177 ? 15.313 12.727 -26.615 1.00 93.00 177 ASP A N 1
ATOM 1349 C CA . ASP A 1 177 ? 15.456 14.186 -26.506 1.00 93.00 177 ASP A CA 1
ATOM 1350 C C . ASP A 1 177 ? 14.100 14.922 -26.443 1.00 93.00 177 ASP A C 1
ATOM 1352 O O . ASP A 1 177 ? 14.041 16.064 -25.990 1.00 93.00 177 ASP A O 1
ATOM 1356 N N . LYS A 1 178 ? 12.995 14.278 -26.850 1.00 94.00 178 LYS A N 1
ATOM 1357 C CA . LYS A 1 178 ? 11.637 14.845 -26.754 1.00 94.00 178 LYS A CA 1
ATOM 1358 C C . LYS A 1 178 ? 10.991 14.611 -25.386 1.00 94.00 178 LYS A C 1
ATOM 1360 O O . LYS A 1 178 ? 9.980 15.249 -25.077 1.00 94.00 178 LYS A O 1
ATOM 1365 N N . VAL A 1 179 ? 11.536 13.698 -24.579 1.00 91.38 179 VAL A N 1
ATOM 1366 C CA . VAL A 1 179 ? 10.968 13.317 -23.281 1.00 91.38 179 VAL A CA 1
ATOM 1367 C C . VAL A 1 179 ? 11.417 14.289 -22.190 1.00 91.38 179 VAL A C 1
ATOM 1369 O O . VAL A 1 179 ? 12.605 14.520 -21.979 1.00 91.38 179 VAL A O 1
ATOM 1372 N N . SER A 1 180 ? 10.456 14.819 -21.441 1.00 86.50 180 SER A N 1
ATOM 1373 C CA . SER A 1 180 ? 10.648 15.677 -20.275 1.00 86.50 180 SER A CA 1
ATOM 1374 C C . SER A 1 180 ? 9.807 15.182 -19.095 1.00 86.50 180 SER A C 1
ATOM 1376 O O . SER A 1 180 ? 8.878 14.386 -19.253 1.00 86.50 180 SER A O 1
ATOM 1378 N N . SER A 1 181 ? 10.077 15.694 -17.893 1.00 81.12 181 SER A N 1
ATOM 1379 C CA . SER A 1 181 ? 9.277 15.376 -16.701 1.00 81.12 181 SER A CA 1
ATOM 1380 C C . SER A 1 181 ? 7.802 15.779 -16.828 1.00 81.12 181 SER A C 1
ATOM 1382 O O . SER A 1 181 ? 6.957 15.195 -16.156 1.00 81.12 181 SER A O 1
ATOM 1384 N N . THR A 1 182 ? 7.475 16.746 -17.691 1.00 85.75 182 THR A N 1
ATOM 1385 C CA . THR A 1 182 ? 6.106 17.249 -17.875 1.00 85.75 182 THR A CA 1
ATOM 1386 C C . THR A 1 182 ? 5.329 16.515 -18.962 1.00 85.75 182 THR A C 1
ATOM 1388 O O . THR A 1 182 ? 4.101 16.571 -18.967 1.00 85.75 182 THR A O 1
ATOM 1391 N N . ASN A 1 183 ? 6.009 15.825 -19.882 1.00 90.56 183 ASN A N 1
ATOM 1392 C CA . ASN A 1 183 ? 5.368 15.167 -21.022 1.00 90.56 183 ASN A CA 1
ATOM 1393 C C . ASN A 1 183 ? 5.600 13.648 -21.086 1.00 90.56 183 ASN A C 1
ATOM 1395 O O . ASN A 1 183 ? 5.072 13.011 -21.995 1.00 90.56 183 ASN A O 1
ATOM 1399 N N . ALA A 1 184 ? 6.350 13.067 -20.141 1.00 88.19 184 ALA A N 1
ATOM 1400 C CA . ALA A 1 184 ? 6.753 11.662 -20.161 1.00 88.19 184 ALA A CA 1
ATOM 1401 C C . ALA A 1 184 ? 5.589 10.678 -20.360 1.00 88.19 184 ALA A C 1
ATOM 1403 O O . ALA A 1 184 ? 5.756 9.670 -21.041 1.00 88.19 184 ALA A O 1
ATOM 1404 N N . SER A 1 185 ? 4.402 10.986 -19.830 1.00 89.44 185 SER A N 1
ATOM 1405 C CA . SER A 1 185 ? 3.201 10.157 -19.989 1.00 89.44 185 SER A CA 1
ATOM 1406 C C . SER A 1 185 ? 2.738 10.001 -21.441 1.00 89.44 185 SER A C 1
ATOM 1408 O O . SER A 1 185 ? 2.116 8.996 -21.766 1.00 89.44 185 SER A O 1
ATOM 1410 N N . ARG A 1 186 ? 3.068 10.945 -22.336 1.00 93.25 186 ARG A N 1
ATOM 1411 C CA . ARG A 1 186 ? 2.734 10.879 -23.773 1.00 93.25 186 ARG A CA 1
ATOM 1412 C C . ARG A 1 186 ? 3.552 9.838 -24.535 1.00 93.25 186 ARG A C 1
ATOM 1414 O O . ARG A 1 186 ? 3.191 9.485 -25.650 1.00 93.25 186 ARG A O 1
ATOM 1421 N N . PHE A 1 187 ? 4.656 9.387 -23.948 1.00 95.62 187 PHE A N 1
ATOM 1422 C CA . PHE A 1 187 ? 5.567 8.404 -24.532 1.00 95.62 187 PHE A CA 1
ATOM 1423 C C . PHE A 1 187 ? 5.386 7.012 -23.923 1.00 95.62 187 PHE A C 1
ATOM 1425 O O . PHE A 1 187 ? 6.197 6.125 -24.180 1.00 95.62 187 PHE A O 1
ATOM 1432 N N . LEU A 1 188 ? 4.353 6.820 -23.105 1.00 94.38 188 LEU A N 1
ATOM 1433 C CA . LEU A 1 188 ? 3.971 5.514 -22.590 1.00 94.38 188 LEU A CA 1
ATOM 1434 C C . LEU A 1 188 ? 3.086 4.792 -23.605 1.00 94.38 188 LEU A C 1
ATOM 1436 O O . LEU A 1 188 ? 2.321 5.421 -24.338 1.00 94.38 188 LEU A O 1
ATOM 1440 N N . VAL A 1 189 ? 3.183 3.466 -23.635 1.00 92.62 189 VAL A N 1
ATOM 1441 C CA . VAL A 1 189 ? 2.245 2.635 -24.395 1.00 92.62 189 VAL A CA 1
ATOM 1442 C C . VAL A 1 189 ? 0.830 2.835 -23.840 1.00 92.62 189 VAL A C 1
ATOM 1444 O O . VAL A 1 189 ? 0.633 2.920 -22.628 1.00 92.62 189 VAL A O 1
ATOM 1447 N N . THR A 1 190 ? -0.153 2.934 -24.733 1.00 88.81 190 THR A N 1
ATOM 1448 C CA . THR A 1 190 ? -1.573 3.100 -24.398 1.00 88.81 190 THR A CA 1
ATOM 1449 C C . THR A 1 190 ? -2.363 1.830 -24.718 1.00 88.81 190 THR A C 1
ATOM 1451 O O . THR A 1 190 ? -1.915 0.989 -25.494 1.00 88.81 190 THR A O 1
ATOM 1454 N N . GLY A 1 191 ? -3.556 1.705 -24.131 1.00 88.06 191 GLY A N 1
ATOM 1455 C CA . GLY A 1 191 ? -4.410 0.525 -24.289 1.00 88.06 191 GLY A CA 1
ATOM 1456 C C . GLY A 1 191 ? -4.063 -0.591 -23.307 1.00 88.06 191 GLY A C 1
ATOM 1457 O O . GLY A 1 191 ? -3.519 -0.323 -22.232 1.00 88.06 191 GLY A O 1
ATOM 1458 N N . ASP A 1 192 ? -4.410 -1.823 -23.676 1.00 91.00 192 ASP A N 1
ATOM 1459 C CA . ASP A 1 192 ? -4.136 -2.998 -22.854 1.00 91.00 192 ASP A CA 1
ATOM 1460 C C . ASP A 1 192 ? -2.629 -3.275 -22.790 1.00 91.00 192 ASP A C 1
ATOM 1462 O O . ASP A 1 192 ? -1.942 -3.339 -23.814 1.00 91.00 192 ASP A O 1
ATOM 1466 N N . ILE A 1 193 ? -2.124 -3.437 -21.567 1.00 95.19 193 ILE A N 1
ATOM 1467 C CA . ILE A 1 193 ? -0.717 -3.707 -21.272 1.00 95.19 193 ILE A CA 1
ATOM 1468 C C . ILE A 1 193 ? -0.567 -5.142 -20.765 1.00 95.19 193 ILE A C 1
ATOM 1470 O O . ILE A 1 193 ? -1.218 -5.545 -19.801 1.00 95.19 193 ILE A O 1
ATOM 1474 N N . THR A 1 194 ? 0.349 -5.877 -21.389 1.00 97.81 194 THR A N 1
ATOM 1475 C CA . THR A 1 194 ? 0.732 -7.263 -21.072 1.00 97.81 194 THR A CA 1
ATOM 1476 C C . THR A 1 194 ? 2.131 -7.334 -20.458 1.00 97.81 194 THR A C 1
ATOM 1478 O O . THR A 1 194 ? 2.953 -6.424 -20.633 1.00 97.81 194 THR A O 1
ATOM 1481 N N . LEU A 1 195 ? 2.447 -8.432 -19.764 1.00 98.50 195 LEU A N 1
ATOM 1482 C CA . LEU A 1 195 ? 3.803 -8.701 -19.279 1.00 98.50 195 LEU A CA 1
ATOM 1483 C C . LEU A 1 195 ? 4.804 -8.763 -20.429 1.00 98.50 195 LEU A C 1
ATOM 1485 O O . LEU A 1 195 ? 5.919 -8.279 -20.270 1.00 98.50 195 LEU A O 1
ATOM 1489 N N . GLU A 1 196 ? 4.424 -9.295 -21.590 1.00 97.56 196 GLU A N 1
ATOM 1490 C CA . GLU A 1 196 ? 5.283 -9.352 -22.774 1.00 97.56 196 GLU A CA 1
ATOM 1491 C C . GLU A 1 196 ? 5.692 -7.955 -23.252 1.00 97.56 196 GLU A C 1
ATOM 1493 O O . GLU A 1 196 ? 6.870 -7.726 -23.525 1.00 97.56 196 GLU A O 1
ATOM 1498 N N . GLN A 1 197 ? 4.760 -6.998 -23.303 1.00 97.75 197 GLN A N 1
ATOM 1499 C CA . GLN A 1 197 ? 5.078 -5.609 -23.659 1.00 97.75 197 GLN A CA 1
ATOM 1500 C C . GLN A 1 197 ? 5.972 -4.946 -22.606 1.00 97.75 197 GLN A C 1
ATOM 1502 O O . GLN A 1 197 ? 6.907 -4.224 -22.954 1.00 97.75 197 GLN A O 1
ATOM 1507 N N . VAL A 1 198 ? 5.715 -5.204 -21.321 1.00 98.19 198 VAL A N 1
ATOM 1508 C CA . VAL A 1 198 ? 6.547 -4.709 -20.215 1.00 98.19 198 VAL A CA 1
ATOM 1509 C C . VAL A 1 198 ? 7.969 -5.274 -20.295 1.00 98.19 198 VAL A C 1
ATOM 1511 O O . VAL A 1 198 ? 8.931 -4.523 -20.140 1.00 98.19 198 VAL A O 1
ATOM 1514 N N . ILE A 1 199 ? 8.114 -6.568 -20.590 1.00 98.44 199 ILE A N 1
ATOM 1515 C CA . ILE A 1 199 ? 9.404 -7.237 -20.795 1.00 98.44 199 ILE A CA 1
ATOM 1516 C C . ILE A 1 199 ? 10.126 -6.641 -22.005 1.00 98.44 199 ILE A C 1
ATOM 1518 O O . ILE A 1 199 ? 11.292 -6.267 -21.895 1.00 98.44 199 ILE A O 1
ATOM 1522 N N . ALA A 1 200 ? 9.433 -6.510 -23.138 1.00 96.88 200 ALA A N 1
ATOM 1523 C CA . ALA A 1 200 ? 10.000 -5.982 -24.376 1.00 96.88 200 ALA A CA 1
ATOM 1524 C C . ALA A 1 200 ? 10.429 -4.511 -24.255 1.00 96.88 200 ALA A C 1
ATOM 1526 O O . ALA A 1 200 ? 11.408 -4.107 -24.876 1.00 96.88 200 ALA A O 1
ATOM 1527 N N . GLY A 1 201 ? 9.722 -3.712 -23.451 1.00 96.81 201 GLY A N 1
ATOM 1528 C CA . GLY A 1 201 ? 10.079 -2.321 -23.172 1.00 96.81 201 GLY A CA 1
ATOM 1529 C C . GLY A 1 201 ? 11.197 -2.159 -22.140 1.00 96.81 201 GLY A C 1
ATOM 1530 O O . GLY A 1 201 ? 11.819 -1.103 -22.074 1.00 96.81 201 GLY A O 1
ATOM 1531 N N . ALA A 1 202 ? 11.487 -3.181 -21.334 1.00 98.06 202 ALA A N 1
ATOM 1532 C CA . ALA A 1 202 ? 12.504 -3.123 -20.292 1.00 98.06 202 ALA A CA 1
ATOM 1533 C C . ALA A 1 202 ? 13.824 -3.772 -20.747 1.00 98.06 202 ALA A C 1
ATOM 1535 O O . ALA A 1 202 ? 14.267 -4.761 -20.171 1.00 98.06 202 ALA A O 1
ATOM 1536 N N . THR A 1 203 ? 14.464 -3.216 -21.780 1.00 96.12 203 THR A N 1
ATOM 1537 C CA . THR A 1 203 ? 15.683 -3.762 -22.415 1.00 96.12 203 THR A CA 1
ATOM 1538 C C . THR A 1 203 ? 16.994 -3.430 -21.695 1.00 96.12 203 THR A C 1
ATOM 1540 O O . THR A 1 203 ? 18.010 -4.085 -21.917 1.00 96.12 203 THR A O 1
ATOM 1543 N N . GLY A 1 204 ? 17.002 -2.436 -20.803 1.00 96.94 204 GLY A N 1
ATOM 1544 C CA . GLY A 1 204 ? 18.213 -1.936 -20.144 1.00 96.94 204 GLY A CA 1
ATOM 1545 C C . GLY A 1 204 ? 19.050 -1.000 -21.013 1.00 96.94 204 GLY A C 1
ATOM 1546 O O . GLY A 1 204 ? 20.246 -0.866 -20.780 1.00 96.94 204 GLY A O 1
ATOM 1547 N N . THR A 1 205 ? 18.449 -0.368 -22.023 1.00 96.81 205 THR A N 1
ATOM 1548 C CA . THR A 1 205 ? 19.109 0.628 -22.877 1.00 96.81 205 THR A CA 1
ATOM 1549 C C . THR A 1 205 ? 18.766 2.050 -22.418 1.00 96.81 205 THR A C 1
ATOM 1551 O O . THR A 1 205 ? 17.602 2.453 -22.521 1.00 96.81 205 THR A O 1
ATOM 1554 N N . PRO A 1 206 ? 19.710 2.841 -21.883 1.00 95.88 206 PRO A N 1
ATOM 1555 C CA . PRO A 1 206 ? 19.386 4.179 -21.409 1.00 95.88 206 PRO A CA 1
ATOM 1556 C C . PRO A 1 206 ? 19.128 5.166 -22.548 1.00 95.88 206 PRO A C 1
ATOM 1558 O O . PRO A 1 206 ? 19.693 5.064 -23.635 1.00 95.88 206 PRO A O 1
ATOM 1561 N N . CYS A 1 207 ? 18.340 6.194 -22.255 1.00 94.75 207 CYS A N 1
ATOM 1562 C CA . CYS A 1 207 ? 18.392 7.444 -23.002 1.00 94.75 207 CYS A CA 1
ATOM 1563 C C . CYS A 1 207 ? 19.649 8.224 -22.587 1.00 94.75 207 CYS A C 1
ATOM 1565 O O . CYS A 1 207 ? 19.787 8.600 -21.420 1.00 94.75 207 CYS A O 1
ATOM 1567 N N . VAL A 1 208 ? 20.552 8.481 -23.536 1.00 91.62 208 VAL A N 1
ATOM 1568 C CA . VAL A 1 208 ? 21.816 9.196 -23.295 1.00 91.62 208 VAL A CA 1
ATOM 1569 C C . VAL A 1 208 ? 21.681 10.657 -23.722 1.00 91.62 208 VAL A C 1
ATOM 1571 O O . VAL A 1 208 ? 21.422 10.957 -24.890 1.00 91.62 208 VAL A O 1
ATOM 1574 N N . TYR A 1 209 ? 21.884 11.573 -22.780 1.00 85.69 209 TYR A N 1
ATOM 1575 C CA . TYR A 1 209 ? 21.825 13.012 -23.020 1.00 85.69 209 TYR A CA 1
ATOM 1576 C C . TYR A 1 209 ? 23.224 13.624 -23.064 1.00 85.69 209 TYR A C 1
ATOM 1578 O O . TYR A 1 209 ? 24.188 13.069 -22.535 1.00 85.69 209 TYR A O 1
ATOM 1586 N N . GLY A 1 210 ? 23.330 14.803 -23.682 1.00 76.00 210 GLY A N 1
ATOM 1587 C CA . GLY A 1 210 ? 24.556 15.592 -23.604 1.00 76.00 210 GLY A CA 1
ATOM 1588 C C . GLY A 1 210 ? 24.898 15.944 -22.148 1.00 76.00 210 GLY A C 1
ATOM 1589 O O . GLY A 1 210 ? 24.004 15.965 -21.289 1.00 76.00 210 GLY A O 1
ATOM 1590 N N . PRO A 1 211 ? 26.173 16.231 -21.847 1.00 65.75 211 PRO A N 1
ATOM 1591 C CA . PRO A 1 211 ? 26.572 16.673 -20.520 1.00 65.75 211 PRO A CA 1
ATOM 1592 C C . PRO A 1 211 ? 25.838 17.976 -20.182 1.00 65.75 211 PRO A C 1
ATOM 1594 O O . PRO A 1 211 ? 26.089 19.027 -20.766 1.00 65.75 211 PRO A O 1
ATOM 1597 N N . THR A 1 212 ? 24.889 17.912 -19.252 1.00 57.59 212 THR A N 1
ATOM 1598 C CA . THR A 1 212 ? 24.256 19.102 -18.682 1.00 57.59 212 THR A CA 1
ATOM 1599 C C . THR A 1 212 ? 25.105 19.523 -17.502 1.00 57.59 212 THR A C 1
ATOM 1601 O O . THR A 1 212 ? 25.134 18.752 -16.548 1.00 57.59 212 THR A O 1
ATOM 1604 N N . GLY A 1 213 ? 25.783 20.679 -17.593 1.00 52.41 213 GLY A N 1
ATOM 1605 C CA . GLY A 1 213 ? 26.548 21.341 -16.520 1.00 52.41 213 GLY A CA 1
ATOM 1606 C C . GLY A 1 213 ? 26.732 20.477 -15.276 1.00 52.41 213 GLY A C 1
ATOM 1607 O O . GLY A 1 213 ? 26.018 20.645 -14.291 1.00 52.41 213 GLY A O 1
ATOM 1608 N N . THR A 1 214 ? 27.586 19.461 -15.388 1.00 52.62 214 THR A N 1
ATOM 1609 C CA . THR A 1 214 ? 27.761 18.450 -14.351 1.00 52.62 214 THR A CA 1
ATOM 1610 C C . THR A 1 214 ? 28.293 19.117 -13.097 1.00 52.62 214 THR A C 1
ATOM 1612 O O . THR A 1 214 ? 29.216 19.930 -13.192 1.00 52.62 214 THR A O 1
ATOM 1615 N N . PRO A 1 215 ? 27.828 18.721 -11.909 1.00 49.66 215 PRO A N 1
ATOM 1616 C CA . PRO A 1 215 ? 28.730 18.763 -10.788 1.00 49.66 215 PRO A CA 1
ATOM 1617 C C . PRO A 1 215 ? 29.917 17.827 -11.065 1.00 49.66 215 PRO A C 1
ATOM 1619 O O . PRO A 1 215 ? 29.742 16.705 -11.536 1.00 49.66 215 PRO A O 1
ATOM 1622 N N . SER A 1 216 ? 31.128 18.324 -10.830 1.00 44.75 216 SER A N 1
ATOM 1623 C CA . SER A 1 216 ? 32.405 17.663 -11.114 1.00 44.75 216 SER A CA 1
ATOM 1624 C C . SER A 1 216 ? 32.450 16.202 -10.634 1.00 44.75 216 SER A C 1
ATOM 1626 O O . SER A 1 216 ? 32.367 15.960 -9.431 1.00 44.75 216 SER A O 1
ATOM 1628 N N . GLY A 1 217 ? 32.627 15.246 -11.558 1.00 51.34 217 GLY A N 1
ATOM 1629 C CA . GLY A 1 217 ? 32.980 13.850 -11.243 1.00 51.34 217 GLY A CA 1
ATOM 1630 C C . GLY A 1 217 ? 32.153 12.758 -11.933 1.00 51.34 217 GLY A C 1
ATOM 1631 O O . GLY A 1 217 ? 32.634 11.638 -12.048 1.00 51.34 217 GLY A O 1
ATOM 1632 N N . GLU A 1 218 ? 30.959 13.065 -12.443 1.00 58.44 218 GLU A N 1
ATOM 1633 C CA . GLU A 1 218 ? 30.065 12.076 -13.072 1.00 58.44 218 GLU A CA 1
ATOM 1634 C C . GLU A 1 218 ? 29.889 12.407 -14.560 1.00 58.44 218 GLU A C 1
ATOM 1636 O O . GLU A 1 218 ? 29.234 13.385 -14.906 1.00 58.44 218 GLU A O 1
ATOM 1641 N N . THR A 1 219 ? 30.510 11.637 -15.457 1.00 60.66 219 THR A N 1
ATOM 1642 C CA . THR A 1 219 ? 30.562 11.944 -16.902 1.00 60.66 219 THR A CA 1
ATOM 1643 C C . THR A 1 219 ? 29.324 11.502 -17.685 1.00 60.66 219 THR A C 1
ATOM 1645 O O . THR A 1 219 ? 29.052 12.052 -18.752 1.00 60.66 219 THR A O 1
ATOM 1648 N N . ALA A 1 220 ? 28.558 10.533 -17.176 1.00 74.38 220 ALA A N 1
ATOM 1649 C CA . ALA A 1 220 ? 27.361 10.024 -17.840 1.00 74.38 220 ALA A CA 1
ATOM 1650 C C . ALA A 1 220 ? 26.112 10.837 -17.445 1.00 74.38 220 ALA A C 1
ATOM 1652 O O . ALA A 1 220 ? 25.875 11.097 -16.265 1.00 74.38 220 ALA A O 1
ATOM 1653 N N . ASN A 1 221 ? 25.293 11.227 -18.426 1.00 82.06 221 ASN A N 1
ATOM 1654 C CA . ASN A 1 221 ? 23.949 11.777 -18.214 1.00 82.06 221 ASN A CA 1
ATOM 1655 C C . ASN A 1 221 ? 22.921 10.833 -18.839 1.00 82.06 221 ASN A C 1
ATOM 1657 O O . ASN A 1 221 ? 22.326 11.105 -19.884 1.00 82.06 221 ASN A O 1
ATOM 1661 N N . GLU A 1 222 ? 22.758 9.679 -18.208 1.00 90.69 222 GLU A N 1
ATOM 1662 C CA . GLU A 1 222 ? 21.927 8.603 -18.725 1.00 90.69 222 GLU A CA 1
ATOM 1663 C C . GLU A 1 222 ? 20.643 8.499 -17.922 1.00 90.69 222 GLU A C 1
ATOM 1665 O O . GLU A 1 222 ? 20.661 8.427 -16.693 1.00 90.69 222 GLU A O 1
ATOM 1670 N N . TRP A 1 223 ? 19.507 8.450 -18.605 1.00 93.12 223 TRP A N 1
ATOM 1671 C CA . TRP A 1 223 ? 18.231 8.097 -18.006 1.00 93.12 223 TRP A CA 1
ATOM 1672 C C . TRP A 1 223 ? 17.923 6.638 -18.284 1.00 93.12 223 TRP A C 1
ATOM 1674 O O . TRP A 1 223 ? 17.885 6.233 -19.436 1.00 93.12 223 TRP A O 1
ATOM 1684 N N . TRP A 1 224 ? 17.678 5.876 -17.224 1.00 96.00 224 TRP A N 1
ATOM 1685 C CA . TRP A 1 224 ? 17.456 4.433 -17.305 1.00 96.00 224 TRP A CA 1
ATOM 1686 C C . TRP A 1 224 ? 16.017 4.024 -16.977 1.00 96.00 224 TRP A C 1
ATOM 1688 O O . TRP A 1 224 ? 15.660 2.856 -17.099 1.00 96.00 224 TRP A O 1
ATOM 1698 N N . SER A 1 225 ? 15.161 4.954 -16.525 1.00 93.94 225 SER A N 1
ATOM 1699 C CA . SER A 1 225 ? 13.766 4.600 -16.185 1.00 93.94 225 SER A CA 1
ATOM 1700 C C . SER A 1 225 ? 12.903 4.339 -17.423 1.00 93.94 225 SER A C 1
ATOM 1702 O O . SER A 1 225 ? 11.813 3.801 -17.278 1.00 93.94 225 SER A O 1
ATOM 1704 N N . ASN A 1 226 ? 13.396 4.696 -18.612 1.00 94.81 226 ASN A N 1
ATOM 1705 C CA . ASN A 1 226 ? 12.769 4.421 -19.903 1.00 94.81 226 ASN A CA 1
ATOM 1706 C C . ASN A 1 226 ? 12.733 2.923 -20.245 1.00 94.81 226 ASN A C 1
ATOM 1708 O O . ASN A 1 226 ? 11.816 2.484 -20.930 1.00 94.81 226 ASN A O 1
ATOM 1712 N N . SER A 1 227 ? 13.728 2.161 -19.784 1.00 96.88 227 SER A N 1
ATOM 1713 C CA . SER A 1 227 ? 14.000 0.799 -20.261 1.00 96.88 227 SER A CA 1
ATOM 1714 C C . SER A 1 227 ? 14.334 -0.193 -19.148 1.00 96.88 227 SER A C 1
ATOM 1716 O O . SER A 1 227 ? 14.867 -1.273 -19.392 1.00 96.88 227 SER A O 1
ATOM 1718 N N . THR A 1 228 ? 14.032 0.148 -17.899 1.00 98.31 228 THR A N 1
ATOM 1719 C CA . THR A 1 228 ? 14.194 -0.760 -16.759 1.00 98.31 228 THR A CA 1
ATOM 1720 C C . THR A 1 228 ? 13.026 -0.613 -15.796 1.00 98.31 228 THR A C 1
ATOM 1722 O O . THR A 1 228 ? 12.473 0.479 -15.635 1.00 98.31 228 THR A O 1
ATOM 1725 N N . LEU A 1 229 ? 12.692 -1.679 -15.073 1.00 97.75 229 LEU A N 1
ATOM 1726 C CA . LEU A 1 229 ? 11.643 -1.669 -14.051 1.00 97.75 229 LEU A CA 1
ATOM 1727 C C . LEU A 1 229 ? 12.240 -1.525 -12.653 1.00 97.75 229 LEU A C 1
ATOM 1729 O O . LEU A 1 229 ? 13.313 -2.052 -12.359 1.00 97.75 229 LEU A O 1
ATOM 1733 N N . GLY A 1 230 ? 11.541 -0.802 -11.778 1.00 96.69 230 GLY A N 1
ATOM 1734 C CA . GLY A 1 230 ? 11.976 -0.613 -10.395 1.00 96.69 230 GLY A CA 1
ATOM 1735 C C . GLY A 1 230 ? 11.757 -1.869 -9.553 1.00 96.69 230 GLY A C 1
ATOM 1736 O O . GLY A 1 230 ? 10.642 -2.381 -9.494 1.00 96.69 230 GLY A O 1
ATOM 1737 N N . ILE A 1 231 ? 12.799 -2.333 -8.858 1.00 97.94 231 ILE A N 1
ATOM 1738 C CA . ILE A 1 231 ? 12.671 -3.352 -7.808 1.00 97.94 231 ILE A CA 1
ATOM 1739 C C . ILE A 1 231 ? 12.420 -2.663 -6.467 1.00 97.94 231 ILE A C 1
ATOM 1741 O O . ILE A 1 231 ? 11.413 -2.961 -5.824 1.00 97.94 231 ILE A O 1
ATOM 1745 N N . GLY A 1 232 ? 13.281 -1.711 -6.093 1.00 95.31 232 GLY A N 1
ATOM 1746 C CA . GLY A 1 232 ? 13.182 -0.919 -4.865 1.00 95.31 232 GLY A CA 1
ATOM 1747 C C . GLY A 1 232 ? 14.399 -0.012 -4.651 1.00 95.31 232 GLY A C 1
ATOM 1748 O O . GLY A 1 232 ? 15.408 -0.150 -5.343 1.00 95.31 232 GLY A O 1
ATOM 1749 N N . ASP A 1 233 ? 14.304 0.907 -3.692 1.00 95.06 233 ASP A N 1
ATOM 1750 C CA . ASP A 1 233 ? 15.443 1.712 -3.237 1.00 95.06 233 ASP A CA 1
ATOM 1751 C C . ASP A 1 233 ? 16.197 0.936 -2.140 1.00 95.06 233 ASP A C 1
ATOM 1753 O O . ASP A 1 233 ? 15.580 0.370 -1.239 1.00 95.06 233 ASP A O 1
ATOM 1757 N N . VAL A 1 234 ? 17.526 0.896 -2.227 1.00 95.12 234 VAL A N 1
ATOM 1758 C CA . VAL A 1 234 ? 18.421 0.221 -1.278 1.00 95.12 234 VAL A CA 1
ATOM 1759 C C . VAL A 1 234 ? 19.420 1.220 -0.702 1.00 95.12 234 VAL A C 1
ATOM 1761 O O . VAL A 1 234 ? 19.880 2.121 -1.411 1.00 95.12 234 VAL A O 1
ATOM 1764 N N . SER A 1 235 ? 19.770 1.054 0.575 1.00 91.31 235 SER A N 1
ATOM 1765 C CA . SER A 1 235 ? 20.777 1.899 1.216 1.00 91.31 235 SER A CA 1
ATOM 1766 C C . SER A 1 235 ? 22.172 1.368 0.905 1.00 91.31 235 SER A C 1
ATOM 1768 O O . SER A 1 235 ? 22.537 0.262 1.305 1.00 91.31 235 SER A O 1
ATOM 1770 N N . LEU A 1 236 ? 22.929 2.141 0.133 1.00 87.81 236 LEU A N 1
ATOM 1771 C CA . LEU A 1 236 ? 24.306 1.846 -0.243 1.00 87.81 236 LEU A CA 1
ATOM 1772 C C . LEU A 1 236 ? 25.089 3.159 -0.234 1.00 87.81 236 LEU A C 1
ATOM 1774 O O . LEU A 1 236 ? 24.627 4.099 -0.888 1.00 87.81 236 LEU A O 1
ATOM 1778 N N . PRO A 1 237 ? 26.257 3.221 0.435 1.00 82.00 237 PRO A N 1
ATOM 1779 C CA . PRO A 1 237 ? 27.044 4.442 0.514 1.00 82.00 237 PRO A CA 1
ATOM 1780 C C . PRO A 1 237 ? 27.304 5.053 -0.862 1.00 82.00 237 PRO A C 1
ATOM 1782 O O . PRO A 1 237 ? 27.760 4.373 -1.789 1.00 82.00 237 PRO A O 1
ATOM 1785 N N . TYR A 1 238 ? 27.011 6.343 -0.989 1.00 78.50 238 TYR A N 1
ATOM 1786 C CA . TYR A 1 238 ? 27.341 7.130 -2.172 1.00 78.50 238 TYR A CA 1
ATOM 1787 C C . TYR A 1 238 ? 27.620 8.569 -1.751 1.00 78.50 238 TYR A C 1
ATOM 1789 O O . TYR A 1 238 ? 26.716 9.298 -1.339 1.00 78.50 238 TYR A O 1
ATOM 1797 N N . ALA A 1 239 ? 28.883 8.975 -1.877 1.00 66.31 239 ALA A N 1
ATOM 1798 C CA . ALA A 1 239 ? 29.305 10.335 -1.594 1.00 66.31 239 ALA A CA 1
ATOM 1799 C C . ALA A 1 239 ? 28.813 11.262 -2.711 1.00 66.31 239 ALA A C 1
ATOM 1801 O O . ALA A 1 239 ? 29.427 11.370 -3.771 1.00 66.31 239 ALA A O 1
ATOM 1802 N N . ASN A 1 240 ? 27.691 11.936 -2.475 1.00 66.88 240 ASN A N 1
ATOM 1803 C CA . ASN A 1 240 ? 27.227 12.969 -3.382 1.00 66.88 240 ASN A CA 1
ATOM 1804 C C . ASN A 1 240 ? 27.945 14.291 -3.077 1.00 66.88 240 ASN A C 1
ATOM 1806 O O . ASN A 1 240 ? 27.624 14.963 -2.101 1.00 66.88 240 ASN A O 1
ATOM 1810 N N . ALA A 1 241 ? 28.864 14.697 -3.951 1.00 60.34 241 ALA A N 1
ATOM 1811 C CA . ALA A 1 241 ? 29.609 15.941 -3.788 1.00 60.34 241 ALA A CA 1
ATOM 1812 C C . ALA A 1 241 ? 28.750 17.221 -3.918 1.00 60.34 241 ALA A C 1
ATOM 1814 O O . ALA A 1 241 ? 29.223 18.293 -3.556 1.00 60.34 241 ALA A O 1
ATOM 1815 N N . THR A 1 242 ? 27.518 17.155 -4.453 1.00 65.88 242 THR A N 1
ATOM 1816 C CA . THR A 1 242 ? 26.823 18.348 -4.998 1.00 65.88 242 THR A CA 1
ATOM 1817 C C . THR A 1 242 ? 25.301 18.410 -4.825 1.00 65.88 242 THR A C 1
ATOM 1819 O O . THR A 1 242 ? 24.657 19.309 -5.359 1.00 65.88 242 THR A O 1
ATOM 1822 N N . GLY A 1 243 ? 24.683 17.471 -4.103 1.00 72.69 243 GLY A N 1
ATOM 1823 C CA . GLY A 1 243 ? 23.228 17.471 -3.864 1.00 72.69 243 GLY A CA 1
ATOM 1824 C C . GLY A 1 243 ? 22.362 17.033 -5.060 1.00 72.69 243 GLY A C 1
ATOM 1825 O O . GLY A 1 243 ? 21.149 16.919 -4.927 1.00 72.69 243 GLY A O 1
ATOM 1826 N N . PHE A 1 244 ? 22.967 16.703 -6.210 1.00 80.31 244 PHE A N 1
ATOM 1827 C CA . PHE A 1 244 ? 22.238 16.309 -7.428 1.00 80.31 244 PHE A CA 1
ATOM 1828 C C . PHE A 1 244 ? 21.551 14.930 -7.343 1.00 80.31 244 PHE A C 1
ATOM 1830 O O . PHE A 1 244 ? 20.482 14.714 -7.924 1.00 80.31 244 PHE A O 1
ATOM 1837 N N . TYR A 1 245 ? 22.142 13.999 -6.595 1.00 86.56 245 TYR A N 1
ATOM 1838 C CA . TYR A 1 245 ? 21.596 12.674 -6.302 1.00 86.56 245 TYR A CA 1
ATOM 1839 C C . TYR A 1 245 ? 21.159 12.545 -4.836 1.00 86.56 245 TYR A C 1
ATOM 1841 O O . TYR A 1 245 ? 21.613 13.271 -3.957 1.00 86.56 245 TYR A O 1
ATOM 1849 N N . VAL A 1 246 ? 20.272 11.607 -4.533 1.00 86.56 246 VAL A N 1
ATOM 1850 C CA . VAL A 1 246 ? 19.947 11.297 -3.135 1.00 86.56 246 VAL A CA 1
ATOM 1851 C C . VAL A 1 246 ? 21.151 10.566 -2.515 1.00 86.56 246 VAL A C 1
ATOM 1853 O O . VAL A 1 246 ? 21.534 9.524 -3.053 1.00 86.56 246 VAL A O 1
ATOM 1856 N N . PRO A 1 247 ? 21.778 11.088 -1.441 1.00 85.38 247 PRO A N 1
ATOM 1857 C CA . PRO A 1 247 ? 22.912 10.422 -0.803 1.00 85.38 247 PRO A CA 1
ATOM 1858 C C . PRO A 1 247 ? 22.497 9.071 -0.207 1.00 85.38 247 PRO A C 1
ATOM 1860 O O . PRO A 1 247 ? 21.337 8.864 0.159 1.00 85.38 247 PRO A O 1
ATOM 1863 N N . ASP A 1 248 ? 23.452 8.141 -0.161 1.00 87.56 248 ASP A N 1
ATOM 1864 C CA . ASP A 1 248 ? 23.325 6.809 0.454 1.00 87.56 248 ASP A CA 1
ATOM 1865 C C . ASP A 1 248 ? 22.128 5.965 -0.020 1.00 87.56 248 ASP A C 1
ATOM 1867 O O . ASP A 1 248 ? 21.678 5.041 0.663 1.00 87.56 248 ASP A O 1
ATOM 1871 N N . THR A 1 249 ? 21.613 6.270 -1.216 1.00 89.19 249 THR A N 1
ATOM 1872 C CA . THR A 1 249 ? 20.462 5.606 -1.830 1.00 89.19 249 THR A CA 1
ATOM 1873 C C . THR A 1 249 ? 20.772 5.229 -3.273 1.00 89.19 249 THR A C 1
ATOM 1875 O O . THR A 1 249 ? 21.027 6.091 -4.117 1.00 89.19 249 THR A O 1
ATOM 1878 N N . LYS A 1 250 ? 20.655 3.938 -3.598 1.00 93.38 250 LYS A N 1
ATOM 1879 C CA . LYS A 1 250 ? 20.642 3.445 -4.984 1.00 93.38 250 LYS A CA 1
ATOM 1880 C C . LYS A 1 250 ? 19.299 2.805 -5.312 1.00 93.38 250 LYS A C 1
ATOM 1882 O O . LYS A 1 250 ? 18.651 2.228 -4.445 1.00 93.38 250 LYS A O 1
ATOM 1887 N N . ARG A 1 251 ? 18.879 2.875 -6.575 1.00 95.81 251 ARG A N 1
ATOM 1888 C CA . ARG A 1 251 ? 17.685 2.170 -7.064 1.00 95.81 251 ARG A CA 1
ATOM 1889 C C . ARG A 1 251 ? 18.107 0.842 -7.668 1.00 95.81 251 ARG A C 1
ATOM 1891 O O . ARG A 1 251 ? 18.841 0.832 -8.655 1.00 95.81 251 ARG A O 1
ATOM 1898 N N . LEU A 1 252 ? 17.636 -0.260 -7.098 1.00 98.25 252 LEU A N 1
ATOM 1899 C CA . LEU A 1 252 ? 17.763 -1.580 -7.700 1.00 98.25 252 LEU A CA 1
ATOM 1900 C C . LEU A 1 252 ? 16.707 -1.719 -8.802 1.00 98.25 252 LEU A C 1
ATOM 1902 O O . LEU A 1 252 ? 15.516 -1.479 -8.568 1.00 98.25 252 LEU A O 1
ATOM 1906 N N . ARG A 1 253 ? 17.136 -2.088 -10.007 1.00 98.50 253 ARG A N 1
ATOM 1907 C CA . ARG A 1 253 ? 16.282 -2.195 -11.198 1.00 98.50 253 ARG A CA 1
ATOM 1908 C C . ARG A 1 253 ? 16.553 -3.474 -11.973 1.00 98.50 253 ARG A C 1
ATOM 1910 O O . ARG A 1 253 ? 17.576 -4.123 -11.763 1.00 98.50 253 ARG A O 1
ATOM 1917 N N . VAL A 1 254 ? 15.634 -3.816 -12.870 1.00 98.81 254 VAL A N 1
ATOM 1918 C CA . VAL A 1 254 ? 15.742 -4.977 -13.759 1.00 98.81 254 VAL A CA 1
ATOM 1919 C C . VAL A 1 254 ? 15.499 -4.592 -15.215 1.00 98.81 254 VAL A C 1
ATOM 1921 O O . VAL A 1 254 ? 14.642 -3.754 -15.504 1.00 98.81 254 VAL A O 1
ATOM 1924 N N . SER A 1 255 ? 16.248 -5.220 -16.115 1.00 98.69 255 SER A N 1
ATOM 1925 C CA . SER A 1 255 ? 15.914 -5.351 -17.533 1.00 98.69 255 SER A CA 1
ATOM 1926 C C . SER A 1 255 ? 15.881 -6.820 -17.941 1.00 98.69 255 SER A C 1
ATOM 1928 O O . SER A 1 255 ? 16.354 -7.687 -17.203 1.00 98.69 255 SER A O 1
ATOM 1930 N N . PHE A 1 256 ? 15.337 -7.108 -19.115 1.00 98.56 256 PHE A N 1
ATOM 1931 C CA . PHE A 1 256 ? 15.166 -8.460 -19.618 1.00 98.56 256 PHE A CA 1
ATOM 1932 C C . PHE A 1 256 ? 15.885 -8.660 -20.945 1.00 98.56 256 PHE A C 1
ATOM 1934 O O . PHE A 1 256 ? 16.044 -7.737 -21.743 1.00 98.56 256 PHE A O 1
ATOM 1941 N N . ALA A 1 257 ? 16.314 -9.896 -21.172 1.00 96.31 257 ALA A N 1
ATOM 1942 C CA . ALA A 1 257 ? 16.897 -10.342 -22.426 1.00 96.31 257 ALA A CA 1
ATOM 1943 C C . ALA A 1 257 ? 16.265 -11.673 -22.863 1.00 96.31 257 ALA A C 1
ATOM 1945 O O . ALA A 1 257 ? 15.467 -12.281 -22.138 1.00 96.31 257 ALA A O 1
ATOM 1946 N N . ALA A 1 258 ? 16.611 -12.115 -24.073 1.00 95.19 258 ALA A N 1
ATOM 1947 C CA . ALA A 1 258 ? 16.148 -13.385 -24.619 1.00 95.19 258 ALA A CA 1
ATOM 1948 C C . ALA A 1 258 ? 16.491 -14.567 -23.692 1.00 95.19 258 ALA A C 1
ATOM 1950 O O . ALA A 1 258 ? 17.481 -14.534 -22.962 1.00 95.19 258 ALA A O 1
ATOM 1951 N N . GLY A 1 259 ? 15.672 -15.622 -23.732 1.00 95.00 259 GLY A N 1
ATOM 1952 C CA . GLY A 1 259 ? 15.905 -16.833 -22.937 1.00 95.00 259 GLY A CA 1
ATOM 1953 C C . GLY A 1 259 ? 15.592 -16.682 -21.444 1.00 95.00 259 GLY A C 1
ATOM 1954 O O . GLY A 1 259 ? 16.276 -17.276 -20.618 1.00 95.00 259 GLY A O 1
ATOM 1955 N N . ASN A 1 260 ? 14.569 -15.896 -21.090 1.00 97.62 260 ASN A N 1
ATOM 1956 C CA . ASN A 1 260 ? 14.131 -15.665 -19.705 1.00 97.62 260 ASN A CA 1
ATOM 1957 C C . ASN A 1 260 ? 15.203 -15.050 -18.787 1.00 97.62 260 ASN A C 1
ATOM 1959 O O . ASN A 1 260 ? 15.181 -15.251 -17.571 1.00 97.62 260 ASN A O 1
ATOM 1963 N N . VAL A 1 261 ? 16.140 -14.291 -19.358 1.00 98.56 261 VAL A N 1
ATOM 1964 C CA . VAL A 1 261 ? 17.229 -13.648 -18.617 1.00 98.56 261 VAL A CA 1
ATOM 1965 C C . VAL A 1 261 ? 16.749 -12.336 -18.002 1.00 98.56 261 VAL A C 1
ATOM 1967 O O . VAL A 1 261 ? 16.112 -11.521 -18.671 1.00 98.56 261 VAL A O 1
ATOM 1970 N N . ALA A 1 262 ? 17.095 -12.119 -16.733 1.00 98.69 262 ALA A N 1
ATOM 1971 C CA . ALA A 1 262 ? 16.918 -10.859 -16.019 1.00 98.69 262 ALA A CA 1
ATOM 1972 C C . ALA A 1 262 ? 18.293 -10.262 -15.681 1.00 98.69 262 ALA A C 1
ATOM 1974 O O . ALA A 1 262 ? 19.110 -10.915 -15.036 1.00 98.69 262 ALA A O 1
ATOM 1975 N N . ASN A 1 263 ? 18.551 -9.023 -16.091 1.00 98.75 263 ASN A N 1
ATOM 1976 C CA . ASN A 1 263 ? 19.764 -8.279 -15.755 1.00 98.75 263 ASN A CA 1
ATOM 1977 C C . ASN A 1 263 ? 19.447 -7.264 -14.660 1.00 98.75 263 ASN A C 1
ATOM 1979 O O . ASN A 1 263 ? 18.484 -6.503 -14.776 1.00 98.75 263 ASN A O 1
ATOM 1983 N N . TYR A 1 264 ? 20.249 -7.242 -13.602 1.00 98.69 264 TYR A N 1
ATOM 1984 C CA . TYR A 1 264 ? 20.041 -6.371 -12.454 1.00 98.69 264 TYR A CA 1
ATOM 1985 C C . TYR A 1 264 ? 20.976 -5.174 -12.491 1.00 98.69 264 TYR A C 1
ATOM 1987 O O . TYR A 1 264 ? 22.148 -5.289 -12.849 1.00 98.69 264 TYR A O 1
ATOM 1995 N N . TRP A 1 265 ? 20.461 -4.028 -12.057 1.00 98.44 265 TRP A N 1
ATOM 1996 C CA . TRP A 1 265 ? 21.144 -2.745 -12.154 1.00 98.44 265 TRP A CA 1
ATOM 1997 C C . TRP A 1 265 ? 21.038 -1.968 -10.848 1.00 98.44 265 TRP A C 1
ATOM 1999 O O . TRP A 1 265 ? 19.977 -1.937 -10.224 1.00 98.44 265 TRP A O 1
ATOM 2009 N N . LEU A 1 266 ? 22.122 -1.305 -10.455 1.00 97.06 266 LEU A N 1
ATOM 2010 C CA . LEU A 1 266 ? 22.145 -0.336 -9.366 1.00 97.06 266 LEU A CA 1
ATOM 2011 C C . LEU A 1 266 ? 22.311 1.061 -9.947 1.00 97.06 266 LEU A C 1
ATOM 2013 O O . LEU A 1 266 ? 23.352 1.389 -10.505 1.00 97.06 266 LEU A O 1
ATOM 2017 N N . CYS A 1 267 ? 21.280 1.879 -9.795 1.00 94.69 267 CYS A N 1
ATOM 2018 C CA . CYS A 1 267 ? 21.204 3.209 -10.380 1.00 94.69 267 CYS A CA 1
ATOM 2019 C C . CYS A 1 267 ? 21.310 4.292 -9.316 1.00 94.69 267 CYS A C 1
ATOM 2021 O O . CYS A 1 267 ? 20.785 4.138 -8.210 1.00 94.69 267 CYS A O 1
ATOM 2023 N N . LEU A 1 268 ? 21.902 5.425 -9.671 1.00 91.69 268 LEU A N 1
ATOM 2024 C CA . LEU A 1 268 ? 21.779 6.642 -8.880 1.00 91.69 268 LEU A CA 1
ATOM 2025 C C . LEU A 1 268 ? 20.331 7.148 -8.936 1.00 91.69 268 LEU A C 1
ATOM 2027 O O . LEU A 1 268 ? 19.639 7.007 -9.952 1.00 91.69 268 LEU A O 1
ATOM 2031 N N . ARG A 1 269 ? 19.854 7.737 -7.836 1.00 90.38 269 ARG A N 1
ATOM 2032 C CA . ARG A 1 269 ? 18.528 8.363 -7.757 1.00 90.38 269 ARG A CA 1
ATOM 2033 C C . ARG A 1 269 ? 18.679 9.875 -7.836 1.00 90.38 269 ARG A C 1
ATOM 2035 O O . ARG A 1 269 ? 19.252 10.477 -6.934 1.00 90.38 269 ARG A O 1
ATOM 2042 N N . ARG A 1 270 ? 18.145 10.502 -8.884 1.00 87.19 270 ARG A N 1
ATOM 2043 C CA . ARG A 1 270 ? 18.167 11.966 -9.026 1.00 87.19 270 ARG A CA 1
ATOM 2044 C C . ARG A 1 270 ? 17.331 12.629 -7.927 1.00 87.19 270 ARG A C 1
ATOM 2046 O O . ARG A 1 270 ? 16.211 12.193 -7.671 1.00 87.19 270 ARG A O 1
ATOM 2053 N N . ALA A 1 271 ? 17.848 13.680 -7.292 1.00 85.44 271 ALA A N 1
ATOM 2054 C CA . ALA A 1 271 ? 17.170 14.345 -6.177 1.00 85.44 271 ALA A CA 1
ATOM 2055 C C . ALA A 1 271 ? 15.909 15.116 -6.613 1.00 85.44 271 ALA A C 1
ATOM 2057 O O . ALA A 1 271 ? 14.921 15.131 -5.886 1.00 85.44 271 ALA A O 1
ATOM 2058 N N . SER A 1 272 ? 15.915 15.709 -7.813 1.00 83.81 272 SER A N 1
ATOM 2059 C CA . SER A 1 272 ? 14.837 16.593 -8.284 1.00 83.81 272 SER A CA 1
ATOM 2060 C C . SER A 1 272 ? 13.541 15.876 -8.667 1.00 83.81 272 SER A C 1
ATOM 2062 O O . SER A 1 272 ? 12.462 16.427 -8.494 1.00 83.81 272 SER A O 1
ATOM 2064 N N . ASP A 1 273 ? 13.638 14.672 -9.232 1.00 82.19 273 ASP A N 1
ATOM 2065 C CA . ASP A 1 273 ? 12.492 13.940 -9.799 1.00 82.19 273 ASP A CA 1
ATOM 2066 C C . ASP A 1 273 ? 12.492 12.441 -9.447 1.00 82.19 273 ASP A C 1
ATOM 2068 O O . ASP A 1 273 ? 11.607 11.692 -9.854 1.00 82.19 273 ASP A O 1
ATOM 2072 N N . GLY A 1 274 ? 13.497 11.969 -8.705 1.00 86.50 274 GLY A N 1
ATOM 2073 C CA . GLY A 1 274 ? 13.656 10.561 -8.359 1.00 86.50 274 GLY A CA 1
ATOM 2074 C C . GLY A 1 274 ? 14.071 9.656 -9.522 1.00 86.50 274 GLY A C 1
ATOM 2075 O O . GLY A 1 274 ? 14.208 8.454 -9.308 1.00 86.50 274 GLY A O 1
ATOM 2076 N N . SER A 1 275 ? 14.278 10.155 -10.740 1.00 88.25 275 SER A N 1
ATOM 2077 C CA . SER A 1 275 ? 14.612 9.316 -11.898 1.00 88.25 275 SER A CA 1
ATOM 2078 C C . SER A 1 275 ? 15.874 8.478 -11.666 1.00 88.25 275 SER A C 1
ATOM 2080 O O . SER A 1 275 ? 16.792 8.870 -10.944 1.00 88.25 275 SER A O 1
ATOM 2082 N N . SER A 1 276 ? 15.899 7.283 -12.260 1.00 93.38 276 SER A N 1
ATOM 2083 C CA . SER A 1 276 ? 17.065 6.391 -12.196 1.00 93.38 276 SER A CA 1
ATOM 2084 C C . SER A 1 276 ? 18.087 6.785 -13.246 1.00 93.38 276 SER A C 1
ATOM 2086 O O . SER A 1 276 ? 17.733 6.900 -14.425 1.00 93.38 276 SER A O 1
ATOM 2088 N N . ARG A 1 277 ? 19.322 7.001 -12.802 1.00 91.25 277 ARG A N 1
ATOM 2089 C CA . ARG A 1 277 ? 20.429 7.525 -13.599 1.00 91.25 277 ARG A CA 1
ATOM 2090 C C . ARG A 1 277 ? 21.663 6.645 -13.472 1.00 91.25 277 ARG A C 1
ATOM 2092 O O . ARG A 1 277 ? 21.826 5.994 -12.441 1.00 91.25 277 ARG A O 1
ATOM 2099 N N . ASN A 1 278 ? 22.507 6.672 -14.502 1.00 90.44 278 ASN A N 1
ATOM 2100 C CA . ASN A 1 278 ? 23.877 6.147 -14.496 1.00 90.44 278 ASN A CA 1
ATOM 2101 C C . ASN A 1 278 ? 23.989 4.784 -13.798 1.00 90.44 278 ASN A C 1
ATOM 2103 O O . ASN A 1 278 ? 24.591 4.657 -12.729 1.00 90.44 278 ASN A O 1
ATOM 2107 N N . CYS A 1 279 ? 23.299 3.783 -14.339 1.00 93.75 279 CYS A N 1
ATOM 2108 C CA . CYS A 1 279 ? 23.222 2.484 -13.692 1.00 93.75 279 CYS A CA 1
ATOM 2109 C C . CYS A 1 279 ? 24.482 1.650 -13.926 1.00 93.75 279 CYS A C 1
ATOM 2111 O O . CYS A 1 279 ? 25.024 1.599 -15.024 1.00 93.75 279 CYS A O 1
ATOM 2113 N N . THR A 1 280 ? 24.895 0.914 -12.899 1.00 94.56 280 THR A N 1
ATOM 2114 C CA . THR A 1 280 ? 25.957 -0.092 -12.981 1.00 94.56 280 THR A CA 1
ATOM 2115 C C . THR A 1 280 ? 25.361 -1.491 -12.879 1.00 94.56 280 THR A C 1
ATOM 2117 O O . THR A 1 280 ? 24.420 -1.701 -12.107 1.00 94.56 280 THR A O 1
ATOM 2120 N N . ALA A 1 281 ? 25.912 -2.461 -13.610 1.00 97.00 281 ALA A N 1
ATOM 2121 C CA . ALA A 1 281 ? 25.486 -3.856 -13.506 1.00 97.00 281 ALA A CA 1
ATOM 2122 C C . ALA A 1 281 ? 25.623 -4.374 -12.061 1.00 97.00 281 ALA A C 1
ATOM 2124 O O . ALA A 1 281 ? 26.606 -4.095 -11.375 1.00 97.00 281 ALA A O 1
ATOM 2125 N N . ALA A 1 282 ? 24.624 -5.124 -11.601 1.00 97.12 282 ALA A N 1
ATOM 2126 C CA . ALA A 1 282 ? 24.529 -5.670 -10.246 1.00 97.12 282 ALA A CA 1
ATOM 2127 C C . ALA A 1 282 ? 24.398 -7.204 -10.224 1.00 97.12 282 ALA A C 1
ATOM 2129 O O . ALA A 1 282 ? 24.216 -7.791 -9.160 1.00 97.12 282 ALA A O 1
ATOM 2130 N N . GLY A 1 283 ? 24.481 -7.843 -11.393 1.00 97.31 283 GLY A N 1
ATOM 2131 C CA . GLY A 1 283 ? 24.354 -9.285 -11.583 1.00 97.31 283 GLY A CA 1
ATOM 2132 C C . GLY A 1 283 ? 23.275 -9.636 -12.602 1.00 97.31 283 GLY A C 1
ATOM 2133 O O . GLY A 1 283 ? 22.630 -8.760 -13.179 1.00 97.31 283 GLY A O 1
ATOM 2134 N N . SER A 1 284 ? 23.066 -10.929 -12.801 1.00 98.06 284 SER A N 1
ATOM 2135 C CA . SER A 1 284 ? 22.001 -11.463 -13.641 1.00 98.06 284 SER A CA 1
ATOM 2136 C C . SER A 1 284 ? 21.297 -12.623 -12.945 1.00 98.06 284 SER A C 1
ATOM 2138 O O . SER A 1 284 ? 21.774 -13.182 -11.957 1.00 98.06 284 SER A O 1
ATOM 2140 N N . GLY A 1 285 ? 20.128 -12.964 -13.458 1.00 98.38 285 GLY A N 1
ATOM 2141 C CA . GLY A 1 285 ? 19.324 -14.083 -13.019 1.00 98.38 285 GLY A CA 1
ATOM 2142 C C . GLY A 1 285 ? 18.287 -14.411 -14.077 1.00 98.38 285 GLY A C 1
ATOM 2143 O O . GLY A 1 285 ? 18.510 -14.212 -15.272 1.00 98.38 285 GLY A O 1
ATOM 2144 N N . THR A 1 286 ? 17.138 -14.902 -13.638 1.00 98.69 286 THR A N 1
ATOM 2145 C CA . THR A 1 286 ? 16.057 -15.299 -14.540 1.00 98.69 286 THR A CA 1
ATOM 2146 C C . THR A 1 286 ? 14.729 -14.719 -14.099 1.00 98.69 286 THR A C 1
ATOM 2148 O O . THR A 1 286 ? 14.564 -14.270 -12.961 1.00 98.69 286 THR A O 1
ATOM 2151 N N . TYR A 1 287 ? 13.764 -14.733 -15.007 1.00 98.62 287 TYR A N 1
ATOM 2152 C CA . TYR A 1 287 ? 12.371 -14.487 -14.678 1.00 98.62 287 TYR A CA 1
ATOM 2153 C C . TYR A 1 287 ? 11.494 -15.645 -15.139 1.00 98.62 287 TYR A C 1
ATOM 2155 O O . TYR A 1 287 ? 11.869 -16.447 -15.992 1.00 98.62 287 TYR A O 1
ATOM 2163 N N . ARG A 1 288 ? 10.303 -15.728 -14.559 1.00 98.38 288 ARG A N 1
ATOM 2164 C CA . ARG A 1 288 ? 9.239 -16.620 -15.017 1.00 98.38 288 ARG A CA 1
ATOM 2165 C C . ARG A 1 288 ? 7.893 -15.937 -14.871 1.00 98.38 288 ARG A C 1
ATOM 2167 O O . ARG A 1 288 ? 7.737 -15.084 -13.997 1.00 98.38 288 ARG A O 1
ATOM 2174 N N . ILE A 1 289 ? 6.940 -16.343 -15.699 1.00 98.56 289 ILE A N 1
ATOM 2175 C CA . ILE A 1 289 ? 5.545 -15.918 -15.613 1.00 98.56 289 ILE A CA 1
ATOM 2176 C C . ILE A 1 289 ? 4.722 -17.129 -15.189 1.00 98.56 289 ILE A C 1
ATOM 2178 O O . ILE A 1 289 ? 4.818 -18.186 -15.807 1.00 98.56 289 ILE A O 1
ATOM 2182 N N . GLU A 1 290 ? 3.927 -16.982 -14.135 1.00 97.88 290 GLU A N 1
ATOM 2183 C CA . GLU A 1 290 ? 3.025 -18.029 -13.649 1.00 97.88 290 GLU A CA 1
ATOM 2184 C C . GLU A 1 290 ? 1.597 -17.488 -13.589 1.00 97.88 290 GLU A C 1
ATOM 2186 O O . GLU A 1 290 ? 1.374 -16.346 -13.186 1.00 97.88 290 GLU A O 1
ATOM 2191 N N . THR A 1 291 ? 0.631 -18.318 -13.965 1.00 98.12 291 THR A N 1
ATOM 2192 C CA . THR A 1 291 ? -0.793 -17.983 -13.878 1.00 98.12 291 THR A CA 1
ATOM 2193 C C . THR A 1 291 ? -1.294 -18.219 -12.457 1.00 98.12 291 THR A C 1
ATOM 2195 O O . THR A 1 291 ? -1.101 -19.304 -11.912 1.00 98.12 291 THR A O 1
ATOM 2198 N N . LEU A 1 292 ? -1.950 -17.219 -11.867 1.00 97.06 292 LEU A N 1
ATOM 2199 C CA . LEU A 1 292 ? -2.622 -17.298 -10.572 1.00 97.06 292 LEU A CA 1
ATOM 2200 C C . LEU A 1 292 ? -4.063 -16.821 -10.715 1.00 97.06 292 LEU A C 1
ATOM 2202 O O . LEU A 1 292 ? -4.311 -15.618 -10.819 1.00 97.06 292 LEU A O 1
ATOM 2206 N N . GLY A 1 293 ? -5.002 -17.768 -10.720 1.00 95.94 293 GLY A N 1
ATOM 2207 C CA . GLY A 1 293 ? -6.407 -17.474 -10.987 1.00 95.94 293 GLY A CA 1
ATOM 2208 C C . GLY A 1 293 ? -6.563 -16.839 -12.367 1.00 95.94 293 GLY A C 1
ATOM 2209 O O . GLY A 1 293 ? -6.136 -17.411 -13.366 1.00 95.94 293 GLY A O 1
ATOM 2210 N N . ASP A 1 294 ? -7.137 -15.641 -12.404 1.00 94.69 294 ASP A N 1
ATOM 2211 C CA . ASP A 1 294 ? -7.348 -14.838 -13.611 1.00 94.69 294 ASP A CA 1
ATOM 2212 C C . ASP A 1 294 ? -6.194 -13.864 -13.931 1.00 94.69 294 ASP A C 1
ATOM 2214 O O . ASP A 1 294 ? -6.324 -13.039 -14.833 1.00 94.69 294 ASP A O 1
ATOM 2218 N N . ALA A 1 295 ? -5.068 -13.937 -13.211 1.00 97.75 295 ALA A N 1
ATOM 2219 C CA . ALA A 1 295 ? -3.901 -13.083 -13.437 1.00 97.75 295 ALA A CA 1
ATOM 2220 C C . ALA A 1 295 ? -2.668 -13.869 -13.887 1.00 97.75 295 ALA A C 1
ATOM 2222 O O . ALA A 1 295 ? -2.521 -15.063 -13.616 1.00 97.75 295 ALA A O 1
ATOM 2223 N N . ARG A 1 296 ? -1.709 -13.157 -14.481 1.00 98.62 296 ARG A N 1
ATOM 2224 C CA . ARG A 1 296 ? -0.354 -13.653 -14.754 1.00 98.62 296 ARG A CA 1
ATOM 2225 C C . ARG A 1 296 ? 0.645 -12.873 -13.909 1.00 98.62 296 ARG A C 1
ATOM 2227 O O . ARG A 1 296 ? 0.559 -11.654 -13.808 1.00 98.62 296 ARG A O 1
ATOM 2234 N N . VAL A 1 297 ? 1.595 -13.561 -13.285 1.00 98.69 297 VAL A N 1
ATOM 2235 C CA . VAL A 1 297 ? 2.556 -12.954 -12.355 1.00 98.69 297 VAL A CA 1
ATOM 2236 C C . VAL A 1 297 ? 3.982 -13.231 -12.797 1.00 98.69 297 VAL A C 1
ATOM 2238 O O . VAL A 1 297 ? 4.406 -14.385 -12.851 1.00 98.69 297 VAL A O 1
ATOM 2241 N N . LEU A 1 298 ? 4.741 -12.166 -13.053 1.00 98.75 298 LEU A N 1
ATOM 2242 C CA . LEU A 1 298 ? 6.177 -12.214 -13.300 1.00 98.75 298 LEU A CA 1
ATOM 2243 C C . LEU A 1 298 ? 6.937 -12.227 -11.971 1.00 98.75 298 LEU A C 1
ATOM 2245 O O . LEU A 1 298 ? 6.789 -11.320 -11.143 1.00 98.75 298 LEU A O 1
ATOM 2249 N N . ARG A 1 299 ? 7.794 -13.236 -11.792 1.00 98.44 299 ARG A N 1
ATOM 2250 C CA . ARG A 1 299 ? 8.695 -13.383 -10.641 1.00 98.44 299 ARG A CA 1
ATOM 2251 C C . ARG A 1 299 ? 10.148 -13.444 -11.091 1.00 98.44 299 ARG A C 1
ATOM 2253 O O . ARG A 1 299 ? 10.468 -14.083 -12.090 1.00 98.44 299 ARG A O 1
ATOM 2260 N N . LEU A 1 300 ? 11.015 -12.815 -10.304 1.00 98.44 300 LEU A N 1
ATOM 2261 C CA . LEU A 1 300 ? 12.464 -12.794 -10.501 1.00 98.44 300 LEU A CA 1
ATOM 2262 C C . LEU A 1 300 ? 13.155 -13.883 -9.671 1.00 98.44 300 LEU A C 1
ATOM 2264 O O . LEU A 1 300 ? 12.688 -14.244 -8.589 1.00 98.44 300 LEU A O 1
ATOM 2268 N N . ALA A 1 301 ? 14.294 -14.364 -10.156 1.00 98.00 301 ALA A N 1
ATOM 2269 C CA . ALA A 1 301 ? 15.198 -15.278 -9.465 1.00 98.00 301 ALA A CA 1
ATOM 2270 C C . ALA A 1 301 ? 16.659 -14.837 -9.651 1.00 98.00 301 ALA A C 1
ATOM 2272 O O . ALA A 1 301 ? 16.988 -14.134 -10.605 1.00 98.00 301 ALA A O 1
ATOM 2273 N N . GLY A 1 302 ? 17.543 -15.229 -8.729 1.00 97.50 302 GLY A N 1
ATOM 2274 C CA . GLY A 1 302 ? 18.950 -14.802 -8.753 1.00 97.50 302 GLY A CA 1
ATOM 2275 C C . GLY A 1 302 ? 19.157 -13.323 -8.400 1.00 97.50 302 GLY A C 1
ATOM 2276 O O . GLY A 1 302 ? 20.068 -12.693 -8.920 1.00 97.50 302 GLY A O 1
ATOM 2277 N N . LEU A 1 303 ? 18.291 -12.749 -7.554 1.00 97.06 303 LEU A N 1
ATOM 2278 C CA . LEU A 1 303 ? 18.399 -11.348 -7.132 1.00 97.06 303 LEU A CA 1
ATOM 2279 C C . LEU A 1 303 ? 19.758 -11.063 -6.456 1.00 97.06 303 LEU A C 1
ATOM 2281 O O . LEU A 1 303 ? 20.217 -11.889 -5.661 1.00 97.06 303 LEU A O 1
ATOM 2285 N N . PRO A 1 304 ? 20.369 -9.882 -6.677 1.00 96.88 304 PRO A N 1
ATOM 2286 C CA . PRO A 1 304 ? 21.611 -9.507 -6.005 1.00 96.88 304 PRO A CA 1
ATOM 2287 C C . PRO A 1 304 ? 21.434 -9.459 -4.484 1.00 96.88 304 PRO A C 1
ATOM 2289 O O . PRO A 1 304 ? 20.360 -9.105 -3.995 1.00 96.88 304 PRO A O 1
ATOM 2292 N N . ALA A 1 305 ? 22.501 -9.727 -3.722 1.00 95.31 305 ALA A N 1
ATOM 2293 C CA . ALA A 1 305 ? 22.449 -9.797 -2.255 1.00 95.31 305 ALA A CA 1
ATOM 2294 C C . ALA A 1 305 ? 21.849 -8.540 -1.596 1.00 95.31 305 ALA A C 1
ATOM 2296 O O . ALA A 1 305 ? 21.124 -8.644 -0.609 1.00 95.31 305 ALA A O 1
ATOM 2297 N N . VAL A 1 306 ? 22.072 -7.355 -2.180 1.00 95.00 306 VAL A N 1
ATOM 2298 C CA . VAL A 1 306 ? 21.505 -6.089 -1.684 1.00 95.00 306 VAL A CA 1
ATOM 2299 C C . VAL A 1 306 ? 19.971 -6.060 -1.715 1.00 95.00 306 VAL A C 1
ATOM 2301 O O . VAL A 1 306 ? 19.361 -5.423 -0.859 1.00 95.00 306 VAL A O 1
ATOM 2304 N N . ALA A 1 307 ? 19.318 -6.819 -2.605 1.00 95.69 307 ALA A N 1
ATOM 2305 C CA . ALA A 1 307 ? 17.863 -7.007 -2.584 1.00 95.69 307 ALA A CA 1
ATOM 2306 C C . ALA A 1 307 ? 17.379 -7.660 -1.273 1.00 95.69 307 ALA A C 1
ATOM 2308 O O . ALA A 1 307 ? 16.208 -7.551 -0.918 1.00 95.69 307 ALA A O 1
ATOM 2309 N N . GLY A 1 308 ? 18.288 -8.319 -0.542 1.00 93.38 308 GLY A N 1
ATOM 2310 C CA . GLY A 1 308 ? 18.129 -8.818 0.823 1.00 93.38 308 GLY A CA 1
ATOM 2311 C C . GLY A 1 308 ? 17.626 -7.777 1.822 1.00 93.38 308 GLY A C 1
ATOM 2312 O O . GLY A 1 308 ? 16.892 -8.130 2.739 1.00 93.38 308 GLY A O 1
ATOM 2313 N N . THR A 1 309 ? 17.990 -6.510 1.616 1.00 93.56 309 THR A N 1
ATOM 2314 C CA . THR A 1 309 ? 17.634 -5.384 2.496 1.00 93.56 309 THR A CA 1
ATOM 2315 C C . THR A 1 309 ? 16.206 -4.881 2.295 1.00 93.56 309 THR A C 1
ATOM 2317 O O . THR A 1 309 ? 15.676 -4.174 3.148 1.00 93.56 309 THR A O 1
ATOM 2320 N N . LEU A 1 310 ? 15.557 -5.255 1.189 1.00 94.12 310 LEU A N 1
ATOM 2321 C CA . LEU A 1 310 ? 14.171 -4.888 0.933 1.00 94.12 310 LEU A CA 1
ATOM 2322 C C . LEU A 1 310 ? 13.243 -5.766 1.778 1.00 94.12 310 LEU A C 1
ATOM 2324 O O . LEU A 1 310 ? 13.347 -6.993 1.762 1.00 94.12 310 LEU A O 1
ATOM 2328 N N . GLY A 1 311 ? 12.262 -5.147 2.439 1.00 92.44 311 GLY A N 1
ATOM 2329 C CA . GLY A 1 311 ? 11.225 -5.852 3.208 1.00 92.44 311 GLY A CA 1
ATOM 2330 C C . GLY A 1 311 ? 10.255 -6.691 2.362 1.00 92.44 311 GLY A C 1
ATOM 2331 O O . GLY A 1 311 ? 9.325 -7.286 2.895 1.00 92.44 311 GLY A O 1
ATOM 2332 N N . TYR A 1 312 ? 10.451 -6.757 1.044 1.00 95.56 312 TYR A N 1
ATOM 2333 C CA . TYR A 1 312 ? 9.602 -7.479 0.104 1.00 95.56 312 TYR A CA 1
ATOM 2334 C C . TYR A 1 312 ? 10.414 -8.046 -1.062 1.00 95.56 312 TYR A C 1
ATOM 2336 O O . TYR A 1 312 ? 11.570 -7.692 -1.293 1.00 95.56 312 TYR A O 1
ATOM 2344 N N . THR A 1 313 ? 9.779 -8.934 -1.817 1.00 96.38 313 THR A N 1
ATOM 2345 C CA . THR A 1 313 ? 10.205 -9.344 -3.156 1.00 96.38 313 THR A CA 1
ATOM 2346 C C . THR A 1 313 ? 9.287 -8.687 -4.178 1.00 96.38 313 THR A C 1
ATOM 2348 O O . THR A 1 313 ? 8.069 -8.674 -4.001 1.00 96.38 313 THR A O 1
ATOM 2351 N N . ARG A 1 314 ? 9.869 -8.069 -5.208 1.00 97.62 314 ARG A N 1
ATOM 2352 C CA . ARG A 1 314 ? 9.116 -7.388 -6.266 1.00 97.62 314 ARG A CA 1
ATOM 2353 C C . ARG A 1 314 ? 8.535 -8.412 -7.243 1.00 97.62 314 ARG A C 1
ATOM 2355 O O . ARG A 1 314 ? 9.245 -9.328 -7.656 1.00 97.62 314 ARG A O 1
ATOM 2362 N N . THR A 1 315 ? 7.284 -8.214 -7.641 1.00 97.88 315 THR A N 1
ATOM 2363 C CA . THR A 1 315 ? 6.623 -8.950 -8.728 1.00 97.88 315 THR A CA 1
ATOM 2364 C C . THR A 1 315 ? 5.921 -7.973 -9.671 1.00 97.88 315 THR A C 1
ATOM 2366 O O . THR A 1 315 ? 5.797 -6.785 -9.361 1.00 97.88 315 THR A O 1
ATOM 2369 N N . TRP A 1 316 ? 5.462 -8.462 -10.821 1.00 98.56 316 TRP A N 1
ATOM 2370 C CA . TRP A 1 316 ? 4.575 -7.714 -11.716 1.00 98.56 316 TRP A CA 1
ATOM 2371 C C . TRP A 1 316 ? 3.356 -8.561 -12.034 1.00 98.56 316 TRP A C 1
ATOM 2373 O O . TRP A 1 316 ? 3.504 -9.741 -12.343 1.00 98.56 316 TRP A O 1
ATOM 2383 N N . VAL A 1 317 ? 2.168 -7.978 -11.917 1.00 98.50 317 VAL A N 1
ATOM 2384 C CA . VAL A 1 317 ? 0.896 -8.700 -12.030 1.00 98.50 317 VAL A CA 1
ATOM 2385 C C . VAL A 1 317 ? 0.115 -8.151 -13.213 1.00 98.50 317 VAL A C 1
ATOM 2387 O O . VAL A 1 317 ? -0.296 -6.996 -13.186 1.00 98.50 317 VAL A O 1
ATOM 2390 N N . GLU A 1 318 ? -0.088 -8.968 -14.240 1.00 98.25 318 GLU A N 1
ATOM 2391 C C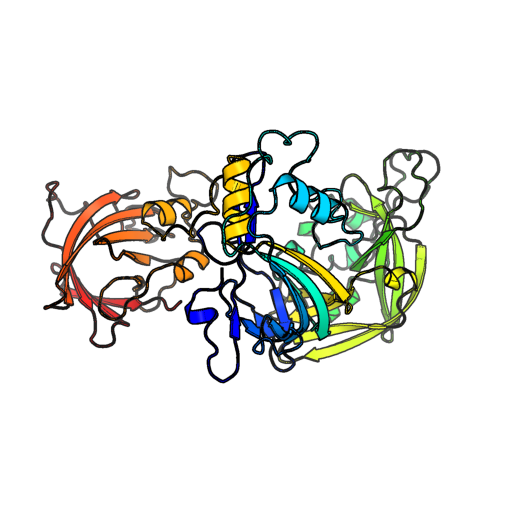A . GLU A 1 318 ? -0.983 -8.683 -15.362 1.00 98.25 318 GLU A CA 1
ATOM 2392 C C . GLU A 1 318 ? -2.389 -9.173 -15.043 1.00 98.25 318 GLU A C 1
ATOM 2394 O O . GLU A 1 318 ? -2.604 -10.369 -14.826 1.00 98.25 318 GLU A O 1
ATOM 2399 N N . ARG A 1 319 ? -3.340 -8.238 -14.996 1.00 94.88 319 ARG A N 1
ATOM 2400 C CA . ARG A 1 319 ? -4.758 -8.509 -14.753 1.00 94.88 319 ARG A CA 1
ATOM 2401 C C . ARG A 1 319 ? -5.611 -7.342 -15.250 1.00 94.88 319 ARG A C 1
ATOM 2403 O O . ARG A 1 319 ? -5.297 -6.185 -14.968 1.00 94.88 319 ARG A O 1
ATOM 2410 N N . GLY A 1 320 ? -6.702 -7.645 -15.957 1.00 89.69 320 GLY A N 1
ATOM 2411 C CA . GLY A 1 320 ? -7.657 -6.638 -16.442 1.00 89.69 320 GLY A CA 1
ATOM 2412 C C . GLY A 1 320 ? -7.059 -5.644 -17.446 1.00 89.69 320 GLY A C 1
ATOM 2413 O O . GLY A 1 320 ? -7.259 -4.441 -17.294 1.00 89.69 320 GLY A O 1
ATOM 2414 N N . GLY A 1 321 ? -6.268 -6.136 -18.409 1.00 90.31 321 GLY A N 1
ATOM 2415 C CA . GLY A 1 321 ? -5.633 -5.307 -19.446 1.00 90.31 321 GLY A CA 1
ATOM 2416 C C . GLY A 1 321 ? -4.519 -4.390 -18.928 1.00 90.31 321 GLY A C 1
ATOM 2417 O O . GLY A 1 321 ? -4.159 -3.411 -19.574 1.00 90.31 321 GLY A O 1
ATOM 2418 N N . ARG A 1 322 ? -3.990 -4.640 -17.726 1.00 95.06 322 ARG A N 1
ATOM 2419 C CA . ARG A 1 322 ? -2.976 -3.793 -17.084 1.00 95.06 322 ARG A CA 1
ATOM 2420 C C . ARG A 1 322 ? -1.915 -4.634 -16.403 1.00 95.06 322 ARG A C 1
ATOM 2422 O O . ARG A 1 322 ? -2.219 -5.717 -15.910 1.00 95.06 322 ARG A O 1
ATOM 2429 N N . VAL A 1 323 ? -0.712 -4.073 -16.277 1.00 98.12 323 VAL A N 1
ATOM 2430 C CA . VAL A 1 323 ? 0.363 -4.626 -15.447 1.00 98.12 323 VAL A CA 1
ATOM 2431 C C . VAL A 1 323 ? 0.605 -3.721 -14.247 1.00 98.12 323 VAL A C 1
ATOM 2433 O O . VAL A 1 323 ? 0.823 -2.518 -14.388 1.00 98.12 323 VAL A O 1
ATOM 2436 N N . TRP A 1 324 ? 0.607 -4.314 -13.061 1.00 97.00 324 TRP A N 1
ATOM 2437 C CA . TRP A 1 324 ? 0.797 -3.631 -11.789 1.00 97.00 324 TRP A CA 1
ATOM 2438 C C . TRP A 1 324 ? 2.136 -4.008 -11.167 1.00 97.00 324 TRP A C 1
ATOM 2440 O O . TRP A 1 324 ? 2.572 -5.159 -11.246 1.00 97.00 324 TRP A O 1
ATOM 2450 N N . TYR A 1 325 ? 2.771 -3.057 -10.492 1.00 97.19 325 TYR A N 1
ATOM 2451 C CA . TYR A 1 325 ? 3.854 -3.325 -9.559 1.00 97.19 325 TYR A CA 1
ATOM 2452 C C . TYR A 1 325 ? 3.294 -4.104 -8.360 1.00 97.19 325 TYR A C 1
ATOM 2454 O O . TYR A 1 325 ? 2.683 -3.545 -7.451 1.00 97.19 325 TYR A O 1
ATOM 2462 N N . GLY A 1 326 ? 3.527 -5.412 -8.356 1.00 96.75 326 GLY A N 1
ATOM 2463 C CA . GLY A 1 326 ? 3.176 -6.307 -7.262 1.00 96.75 326 GLY A CA 1
ATOM 2464 C C . GLY A 1 326 ? 4.309 -6.471 -6.258 1.00 96.75 326 GLY A C 1
ATOM 2465 O O . GLY A 1 326 ? 5.417 -5.954 -6.427 1.00 96.75 326 GLY A O 1
ATOM 2466 N N . TYR A 1 327 ? 4.034 -7.177 -5.176 1.00 96.38 327 TYR A N 1
ATOM 2467 C CA . TYR A 1 327 ? 5.010 -7.518 -4.159 1.00 96.38 327 TYR A CA 1
ATOM 2468 C C . TYR A 1 327 ? 4.582 -8.759 -3.381 1.00 96.38 327 TYR A C 1
ATOM 2470 O O . TYR A 1 327 ? 3.409 -9.123 -3.314 1.00 96.38 327 TYR A O 1
ATOM 2478 N N . ARG A 1 328 ? 5.563 -9.381 -2.733 1.00 95.81 328 ARG A N 1
ATOM 2479 C CA . ARG A 1 328 ? 5.351 -10.317 -1.633 1.00 95.81 328 ARG A CA 1
ATOM 2480 C C . ARG A 1 328 ? 6.256 -9.920 -0.480 1.00 95.81 328 ARG A C 1
ATOM 2482 O O . ARG A 1 328 ? 7.482 -9.988 -0.604 1.00 95.81 328 ARG A O 1
ATOM 2489 N N . ASN A 1 329 ? 5.651 -9.475 0.617 1.00 94.44 329 ASN A N 1
ATOM 2490 C CA . ASN A 1 329 ? 6.387 -9.053 1.806 1.00 94.44 329 ASN A CA 1
ATOM 2491 C C . ASN A 1 329 ? 7.160 -10.232 2.395 1.00 94.44 329 ASN A C 1
ATOM 2493 O O . ASN A 1 329 ? 6.671 -11.363 2.427 1.00 94.44 329 ASN A O 1
ATOM 2497 N N . ARG A 1 330 ? 8.371 -9.968 2.880 1.00 94.00 330 ARG A N 1
ATOM 2498 C CA . ARG A 1 330 ? 9.115 -10.946 3.674 1.00 94.00 330 ARG A CA 1
ATOM 2499 C C . ARG A 1 330 ? 8.402 -11.140 5.002 1.00 94.00 330 ARG A C 1
ATOM 2501 O O . ARG A 1 330 ? 7.714 -10.236 5.463 1.00 94.00 330 ARG A O 1
ATOM 2508 N N . LEU A 1 331 ? 8.540 -12.324 5.585 1.00 93.88 331 LEU A N 1
ATOM 2509 C CA . LEU A 1 331 ? 7.973 -12.579 6.901 1.00 93.88 331 LEU A CA 1
ATOM 2510 C C . LEU A 1 331 ? 8.736 -11.755 7.934 1.00 93.88 331 LEU A C 1
ATOM 2512 O O . LEU A 1 331 ? 9.969 -11.760 7.948 1.00 93.88 331 LEU A O 1
ATOM 2516 N N . THR A 1 332 ? 7.998 -11.044 8.773 1.00 90.12 332 THR A N 1
ATOM 2517 C CA . THR A 1 332 ? 8.552 -10.209 9.831 1.00 90.12 332 THR A CA 1
ATOM 2518 C C . THR A 1 332 ? 7.982 -10.596 11.186 1.00 90.12 332 THR A C 1
ATOM 2520 O O . THR A 1 332 ? 6.941 -11.247 11.295 1.00 90.12 332 THR A O 1
ATOM 2523 N N . VAL A 1 333 ? 8.699 -10.199 12.234 1.00 90.19 333 VAL A N 1
ATOM 2524 C CA . VAL A 1 333 ? 8.206 -10.227 13.608 1.00 90.19 333 VAL A CA 1
ATOM 2525 C C . VAL A 1 333 ? 8.070 -8.783 14.062 1.00 90.19 333 VAL A C 1
ATOM 2527 O O . VAL A 1 333 ? 8.987 -7.985 13.884 1.00 90.19 333 VAL A O 1
ATOM 2530 N N . GLY A 1 334 ? 6.915 -8.454 14.621 1.00 86.94 334 GLY A N 1
ATOM 2531 C CA . GLY A 1 334 ? 6.599 -7.142 15.159 1.00 86.94 334 GLY A CA 1
ATOM 2532 C C . GLY A 1 334 ? 6.436 -7.199 16.668 1.00 86.94 334 GLY A C 1
ATOM 2533 O O . GLY A 1 334 ? 5.997 -8.205 17.230 1.00 86.94 334 GLY A O 1
ATOM 2534 N N . GLN A 1 335 ? 6.761 -6.094 17.324 1.00 87.44 335 GLN A N 1
ATOM 2535 C CA . GLN A 1 335 ? 6.469 -5.871 18.732 1.00 87.44 335 GLN A CA 1
ATOM 2536 C C . GLN A 1 335 ? 5.623 -4.618 18.856 1.00 87.44 335 GLN A C 1
ATOM 2538 O O . GLN A 1 335 ? 5.838 -3.649 18.132 1.00 87.44 335 GLN A O 1
ATOM 2543 N N . GLN A 1 336 ? 4.629 -4.654 19.739 1.00 87.50 336 GLN A N 1
ATOM 2544 C CA . GLN A 1 336 ? 3.785 -3.496 19.992 1.00 87.50 336 GLN A CA 1
ATOM 2545 C C . GLN A 1 336 ? 3.404 -3.390 21.461 1.00 87.50 336 GLN A C 1
ATOM 2547 O O . GLN A 1 336 ? 3.017 -4.380 22.079 1.00 87.50 336 GLN A O 1
ATOM 2552 N N . LEU A 1 337 ? 3.434 -2.177 22.000 1.00 89.31 337 LEU A N 1
ATOM 2553 C CA . LEU A 1 337 ? 2.836 -1.851 23.286 1.00 89.31 337 LEU A CA 1
ATOM 2554 C C . LEU A 1 337 ? 1.509 -1.141 23.040 1.00 89.31 337 LEU A C 1
ATOM 2556 O O . LEU A 1 337 ? 1.418 -0.223 22.224 1.00 89.31 337 LEU A O 1
ATOM 2560 N N . ARG A 1 338 ? 0.452 -1.585 23.720 1.00 86.44 338 ARG A N 1
ATOM 2561 C CA . ARG A 1 338 ? -0.891 -1.018 23.549 1.00 86.44 338 ARG A CA 1
ATOM 2562 C C . ARG A 1 338 ? -1.565 -0.791 24.891 1.00 86.44 338 ARG A C 1
ATOM 2564 O O . ARG A 1 338 ? -1.649 -1.703 25.708 1.00 86.44 338 ARG A O 1
ATOM 2571 N N . LEU A 1 339 ? -2.108 0.406 25.074 1.00 87.75 339 LEU A N 1
ATOM 2572 C CA . LEU A 1 339 ? -3.038 0.702 26.157 1.00 87.75 339 LEU A CA 1
ATOM 2573 C C . LEU A 1 339 ? -4.441 0.212 25.782 1.00 87.75 339 LEU A C 1
ATOM 2575 O O . LEU A 1 339 ? -4.829 0.230 24.610 1.00 87.75 339 LEU A O 1
ATOM 2579 N N . ASN A 1 340 ? -5.202 -0.252 26.770 1.00 84.00 340 ASN A N 1
ATOM 2580 C CA . ASN A 1 340 ? -6.627 -0.502 26.582 1.00 84.00 340 ASN A CA 1
ATOM 2581 C C . ASN A 1 340 ? -7.431 0.808 26.622 1.00 84.00 340 ASN A C 1
ATOM 2583 O O . ASN A 1 340 ? -6.906 1.859 26.975 1.00 84.00 340 ASN A O 1
ATOM 2587 N N . LYS A 1 341 ? -8.725 0.742 26.285 1.00 81.94 341 LYS A N 1
ATOM 2588 C CA . LYS A 1 341 ? -9.575 1.938 26.194 1.00 81.94 341 LYS A CA 1
ATOM 2589 C C . LYS A 1 341 ? -9.560 2.816 27.466 1.00 81.94 341 LYS A C 1
ATOM 2591 O O . LYS A 1 341 ? -9.254 3.993 27.310 1.00 81.94 341 LYS A O 1
ATOM 2596 N N . PRO A 1 342 ? -9.815 2.295 28.686 1.00 87.38 342 PRO A N 1
ATOM 2597 C CA . PRO A 1 342 ? -9.727 3.098 29.911 1.00 87.38 342 PRO A CA 1
ATOM 2598 C C . PRO A 1 342 ? -8.392 3.833 30.072 1.00 87.38 342 PRO A C 1
ATOM 2600 O O . PRO A 1 342 ? -8.374 5.015 30.410 1.00 87.38 342 PRO A O 1
ATOM 2603 N N . ALA A 1 343 ? -7.280 3.157 29.773 1.00 91.75 343 ALA A N 1
ATOM 2604 C CA . ALA A 1 343 ? -5.957 3.752 29.875 1.00 91.75 343 ALA A CA 1
ATOM 2605 C C . ALA A 1 343 ? -5.700 4.816 28.794 1.00 91.75 343 ALA A C 1
ATOM 2607 O O . ALA A 1 343 ? -5.163 5.882 29.089 1.00 91.75 343 ALA A O 1
ATOM 2608 N N . THR A 1 344 ? -6.107 4.563 27.547 1.00 86.00 344 THR A N 1
ATOM 2609 C CA . THR A 1 344 ? -5.998 5.540 26.454 1.00 86.00 344 THR A CA 1
ATOM 2610 C C . THR A 1 344 ? -6.826 6.791 26.731 1.00 86.00 344 THR A C 1
ATOM 2612 O O . THR A 1 344 ? -6.312 7.894 26.568 1.00 86.00 344 THR A O 1
ATOM 2615 N N . ASP A 1 345 ? -8.074 6.633 27.176 1.00 84.31 345 ASP A N 1
ATOM 2616 C CA . ASP A 1 345 ? -8.964 7.759 27.469 1.00 84.31 345 ASP A CA 1
ATOM 2617 C C . ASP A 1 345 ? -8.389 8.638 28.594 1.00 84.31 345 ASP A C 1
ATOM 2619 O O . ASP A 1 345 ? -8.391 9.862 28.474 1.00 84.31 345 ASP A O 1
ATOM 2623 N N . ALA A 1 346 ? -7.837 8.026 29.650 1.00 91.31 346 ALA A N 1
ATOM 2624 C CA . ALA A 1 346 ? -7.195 8.749 30.747 1.00 91.31 346 ALA A CA 1
ATOM 2625 C C . ALA A 1 346 ? -5.966 9.545 30.280 1.00 91.31 346 ALA A C 1
ATOM 2627 O O . ALA A 1 346 ? -5.833 10.724 30.606 1.00 91.31 346 ALA A O 1
ATOM 2628 N N . LEU A 1 347 ? -5.097 8.927 29.470 1.00 89.00 347 LEU A N 1
ATOM 2629 C CA . LEU A 1 347 ? -3.925 9.602 28.911 1.00 89.00 347 LEU A CA 1
ATOM 2630 C C . LEU A 1 347 ? -4.323 10.765 27.992 1.00 89.00 347 LEU A C 1
ATOM 2632 O O . LEU A 1 347 ? -3.720 11.832 28.048 1.00 89.00 347 LEU A O 1
ATOM 2636 N N . PHE A 1 348 ? -5.345 10.582 27.157 1.00 85.50 348 PHE A N 1
ATOM 2637 C CA . PHE A 1 348 ? -5.800 11.624 26.237 1.00 85.50 348 PHE A CA 1
ATOM 2638 C C . PHE A 1 348 ? -6.428 12.794 26.993 1.00 85.50 348 PHE A C 1
ATOM 2640 O O . PHE A 1 348 ? -6.103 13.942 26.698 1.00 85.50 348 PHE A O 1
ATOM 2647 N N . ALA A 1 349 ? -7.254 12.510 28.003 1.00 86.81 349 ALA A N 1
ATOM 2648 C CA . ALA A 1 349 ? -7.842 13.531 28.862 1.00 86.81 349 ALA A CA 1
ATOM 2649 C C . ALA A 1 349 ? -6.766 14.360 29.579 1.00 86.81 349 ALA A C 1
ATOM 2651 O O . ALA A 1 349 ? -6.835 15.587 29.570 1.00 86.81 349 ALA A O 1
ATOM 2652 N N . ALA A 1 350 ? -5.738 13.705 30.127 1.00 88.19 350 ALA A N 1
ATOM 2653 C CA . ALA A 1 350 ? -4.609 14.371 30.772 1.00 88.19 350 ALA A CA 1
ATOM 2654 C C . ALA A 1 350 ? -3.849 15.318 29.826 1.00 88.19 350 ALA A C 1
ATOM 2656 O O . ALA A 1 350 ? -3.397 16.381 30.239 1.00 88.19 350 ALA A O 1
ATOM 2657 N N . LEU A 1 351 ? -3.741 14.956 28.545 1.00 82.75 351 LEU A N 1
ATOM 2658 C CA . LEU A 1 351 ? -3.057 15.748 27.519 1.00 82.75 351 LEU A CA 1
ATOM 2659 C C . LEU A 1 351 ? -3.958 16.785 26.829 1.00 82.75 351 LEU A C 1
ATOM 2661 O O . LEU A 1 351 ? -3.500 17.466 25.913 1.00 82.75 351 LEU A O 1
ATOM 2665 N N . GLY A 1 352 ? -5.235 16.889 27.213 1.00 79.69 352 GLY A N 1
ATOM 2666 C CA . GLY A 1 352 ? -6.207 17.745 26.526 1.00 79.69 352 GLY A CA 1
ATOM 2667 C C . GLY A 1 352 ? -6.463 17.328 25.073 1.00 79.69 352 GLY A C 1
ATOM 2668 O O . GLY A 1 352 ? -6.893 18.145 24.258 1.00 79.69 352 GLY A O 1
ATOM 2669 N N . LEU A 1 353 ? -6.180 16.070 24.725 1.00 69.62 353 LEU A N 1
ATOM 2670 C CA . LEU A 1 353 ? -6.438 15.540 23.394 1.00 69.62 353 LEU A CA 1
ATOM 2671 C C . LEU A 1 353 ? -7.927 15.205 23.260 1.00 69.62 353 LEU A C 1
ATOM 2673 O O . LEU A 1 353 ? -8.513 14.617 24.175 1.00 69.62 353 LEU A O 1
ATOM 2677 N N . PRO A 1 354 ? -8.560 15.534 22.121 1.00 60.88 354 PRO A N 1
ATOM 2678 C CA . PRO A 1 354 ? -9.940 15.150 21.893 1.00 60.88 354 PRO A CA 1
ATOM 2679 C C . PRO A 1 354 ? -10.058 13.625 21.910 1.00 60.88 354 PRO A C 1
ATOM 2681 O O . PRO A 1 354 ? -9.187 12.913 21.399 1.00 60.88 354 PRO A O 1
ATOM 2684 N N . ALA A 1 355 ? -11.160 13.118 22.464 1.00 56.38 355 ALA A N 1
ATOM 2685 C CA . ALA A 1 355 ? -11.475 11.702 22.356 1.00 56.38 355 ALA A CA 1
ATOM 2686 C C . ALA A 1 355 ? -11.474 11.288 20.869 1.00 56.38 355 ALA A C 1
ATOM 2688 O O . ALA A 1 355 ? -11.954 12.061 20.029 1.00 56.38 355 ALA A O 1
ATOM 2689 N N . PRO A 1 356 ? -10.972 10.085 20.521 1.00 51.56 356 PRO A N 1
ATOM 2690 C CA . PRO A 1 356 ? -11.043 9.588 19.152 1.00 51.56 356 PRO A CA 1
ATOM 2691 C C . PRO A 1 356 ? -12.490 9.662 18.660 1.00 51.56 356 PRO A C 1
ATOM 2693 O O . PRO A 1 356 ? -13.370 9.031 19.260 1.00 51.56 356 PRO A O 1
ATOM 2696 N N . ARG A 1 357 ? -12.752 10.435 17.595 1.00 50.50 357 ARG A N 1
ATOM 2697 C CA . ARG A 1 357 ? -14.120 10.662 17.107 1.00 50.50 357 ARG A CA 1
ATOM 2698 C C . ARG A 1 357 ? -14.786 9.306 16.850 1.00 50.50 357 ARG A C 1
ATOM 2700 O O . ARG A 1 357 ? -14.183 8.369 16.317 1.00 50.50 357 ARG A O 1
ATOM 2707 N N . THR A 1 358 ? -16.023 9.126 17.302 1.00 49.97 358 THR A N 1
ATOM 2708 C CA . THR A 1 358 ? -16.881 8.071 16.747 1.00 49.97 358 THR A CA 1
ATOM 2709 C C . THR A 1 358 ? -17.058 8.384 15.264 1.00 49.97 358 THR A C 1
ATOM 2711 O O . THR A 1 358 ? -17.142 9.561 14.912 1.00 49.97 358 THR A O 1
ATOM 2714 N N . GLY A 1 359 ? -17.003 7.372 14.386 1.00 51.19 359 GLY A N 1
ATOM 2715 C CA . GLY A 1 359 ? -17.227 7.598 12.958 1.00 51.19 359 GLY A CA 1
ATOM 2716 C C . GLY A 1 359 ? -18.550 8.340 12.820 1.00 51.19 359 GLY A C 1
ATOM 2717 O O . GLY A 1 359 ? -19.579 7.819 13.246 1.00 51.19 359 GLY A O 1
ATOM 2718 N N . ALA A 1 360 ? -18.505 9.600 12.381 1.00 50.53 360 ALA A N 1
ATOM 2719 C CA . ALA A 1 360 ? -19.708 10.414 12.320 1.00 50.53 360 ALA A CA 1
ATOM 2720 C C . ALA A 1 360 ? -20.685 9.737 11.344 1.00 50.53 360 ALA A C 1
ATOM 2722 O O . ALA A 1 360 ? -20.232 9.300 10.280 1.00 50.53 360 ALA A O 1
ATOM 2723 N N . PRO A 1 361 ? -21.983 9.618 11.681 1.00 59.34 361 PRO A N 1
ATOM 2724 C CA . PRO A 1 361 ? -22.961 9.084 10.745 1.00 59.34 361 PRO A CA 1
ATOM 2725 C C . PRO A 1 361 ? -22.935 9.894 9.442 1.00 59.34 361 PRO A C 1
ATOM 2727 O O . PRO A 1 361 ? -22.685 11.105 9.451 1.00 59.34 361 PRO A O 1
ATOM 2730 N N . LEU A 1 362 ? -23.168 9.219 8.315 1.00 65.06 362 LEU A N 1
ATOM 2731 C CA . LEU A 1 362 ? -23.402 9.897 7.045 1.00 65.06 362 LEU A CA 1
ATOM 2732 C C . LEU A 1 362 ? -24.687 10.724 7.193 1.00 65.06 362 LEU A C 1
ATOM 2734 O O . LEU A 1 362 ? -25.718 10.207 7.613 1.00 65.06 362 LEU A O 1
ATOM 2738 N N . THR A 1 363 ? -24.599 12.012 6.888 1.00 76.56 363 THR A N 1
ATOM 2739 C CA . THR A 1 363 ? -25.706 12.973 6.900 1.00 76.56 363 THR A CA 1
ATOM 2740 C C . THR A 1 363 ? -25.799 13.586 5.507 1.00 76.56 363 THR A C 1
ATOM 2742 O O . THR A 1 363 ? -24.797 13.559 4.784 1.00 76.56 363 THR A O 1
ATOM 2745 N N . PRO A 1 364 ? -26.926 14.205 5.120 1.00 75.31 364 PRO A N 1
ATOM 2746 C CA . PRO A 1 364 ? -27.019 14.935 3.855 1.00 75.31 364 PRO A CA 1
ATOM 2747 C C . PRO A 1 364 ? -25.860 15.908 3.626 1.00 75.31 364 PRO A C 1
ATOM 2749 O O . PRO A 1 364 ? -25.234 15.911 2.573 1.00 75.31 364 PRO A O 1
ATOM 2752 N N . ASP A 1 365 ? -25.504 16.697 4.644 1.00 71.19 365 ASP A N 1
ATOM 2753 C CA . ASP A 1 365 ? -24.427 17.685 4.525 1.00 71.19 365 ASP A CA 1
ATOM 2754 C C . ASP A 1 365 ? -23.055 17.039 4.375 1.00 71.19 365 ASP A C 1
ATOM 2756 O O . ASP A 1 365 ? -22.159 17.594 3.739 1.00 71.19 365 ASP A O 1
ATOM 2760 N N . SER A 1 366 ? -22.852 15.879 4.996 1.00 64.31 366 SER A N 1
ATOM 2761 C CA . SER A 1 366 ? -21.585 15.171 4.903 1.00 64.31 366 SER A CA 1
ATOM 2762 C C . SER A 1 366 ? -21.445 14.383 3.604 1.00 64.31 366 SER A C 1
ATOM 2764 O O . SER A 1 366 ? -20.335 14.316 3.081 1.00 64.31 366 SER A O 1
ATOM 2766 N N . LEU A 1 367 ? -22.561 13.909 3.044 1.00 72.38 367 LEU A N 1
ATOM 2767 C CA . LEU A 1 367 ? -22.675 13.369 1.693 1.00 72.38 367 LEU A CA 1
ATOM 2768 C C . LEU A 1 367 ? -22.344 14.442 0.642 1.00 72.38 367 LEU A C 1
ATOM 2770 O O . LEU A 1 367 ? -21.483 14.230 -0.208 1.00 72.38 367 LEU A O 1
ATOM 2774 N N . LEU A 1 368 ? -22.953 15.627 0.744 1.00 69.06 368 LEU A N 1
ATOM 2775 C CA . LEU A 1 368 ? -22.746 16.724 -0.208 1.00 69.06 368 LEU A CA 1
ATOM 2776 C C . LEU A 1 368 ? -21.330 17.306 -0.170 1.00 69.06 368 LEU A C 1
ATOM 2778 O O . LEU A 1 368 ? -20.795 17.678 -1.207 1.00 69.06 368 LEU A O 1
ATOM 2782 N N . ARG A 1 369 ? -20.655 17.314 0.987 1.00 63.12 369 ARG A N 1
ATOM 2783 C CA . ARG A 1 369 ? -19.221 17.670 1.049 1.00 63.12 369 ARG A CA 1
ATOM 2784 C C . ARG A 1 369 ? -18.322 16.717 0.257 1.00 63.12 369 ARG A C 1
ATOM 2786 O O . ARG A 1 369 ? -17.206 17.098 -0.086 1.00 63.12 369 ARG A O 1
ATOM 2793 N N . GLN A 1 370 ? -18.774 15.489 0.002 1.00 56.97 370 GLN A N 1
ATOM 2794 C CA . GLN A 1 370 ? -18.069 14.522 -0.844 1.00 56.97 370 GLN A CA 1
ATOM 2795 C C . GLN A 1 370 ? -18.486 14.594 -2.313 1.00 56.97 370 GLN A C 1
ATOM 2797 O O . GLN A 1 370 ? -17.851 13.962 -3.157 1.00 56.97 370 GLN A O 1
ATOM 2802 N N . TYR A 1 371 ? -19.526 15.364 -2.626 1.00 59.94 371 TYR A N 1
ATOM 2803 C CA . TYR A 1 371 ? -19.911 15.671 -3.989 1.00 59.94 371 TYR A CA 1
ATOM 2804 C C . TYR A 1 371 ? -18.964 16.744 -4.532 1.00 59.94 371 TYR A C 1
ATOM 2806 O O . TYR A 1 371 ? -19.169 17.946 -4.371 1.00 59.94 371 TYR A O 1
ATOM 2814 N N . THR A 1 372 ? -17.853 16.311 -5.125 1.00 51.03 372 THR A N 1
ATOM 2815 C CA . THR A 1 372 ? -16.938 17.227 -5.805 1.00 51.03 372 THR A CA 1
ATOM 2816 C C . THR A 1 372 ? -17.463 17.526 -7.200 1.00 51.03 372 THR A C 1
ATOM 2818 O O . THR A 1 372 ? -17.605 16.606 -8.011 1.00 51.03 372 THR A O 1
ATOM 2821 N N . GLY A 1 373 ? -17.670 18.807 -7.511 1.00 48.31 373 GLY A N 1
ATOM 2822 C CA . GLY A 1 373 ? -17.693 19.254 -8.900 1.00 48.31 373 GLY A CA 1
ATOM 2823 C C . GLY A 1 373 ? -16.331 18.964 -9.534 1.00 48.31 373 GLY A C 1
ATOM 2824 O O . GLY A 1 373 ? -15.286 19.247 -8.934 1.00 48.31 373 GLY A O 1
ATOM 2825 N N . TYR A 1 374 ? -16.312 18.362 -10.720 1.00 36.59 374 TYR A N 1
ATOM 2826 C CA . TYR A 1 374 ? -15.088 18.192 -11.497 1.00 36.59 374 TYR A CA 1
ATOM 2827 C C . TYR A 1 374 ? -14.425 19.573 -11.665 1.00 36.59 374 TYR A C 1
ATOM 2829 O O . TYR A 1 374 ? -15.045 20.498 -12.178 1.00 36.59 374 TYR A O 1
ATOM 2837 N N . ASN A 1 375 ? -13.182 19.717 -11.186 1.00 32.62 375 ASN A N 1
ATOM 2838 C CA . ASN A 1 375 ? -12.378 20.956 -11.120 1.00 32.62 375 ASN A CA 1
ATOM 2839 C C . ASN A 1 375 ? -12.647 21.965 -9.982 1.00 32.62 375 ASN A C 1
ATOM 2841 O O . ASN A 1 375 ? -12.205 23.108 -10.080 1.00 32.62 375 ASN A O 1
ATOM 2845 N N . GLY A 1 376 ? -13.264 21.575 -8.864 1.00 34.09 376 GLY A N 1
ATOM 2846 C CA . GLY A 1 376 ? -13.186 22.379 -7.630 1.00 34.09 376 GLY A CA 1
ATOM 2847 C C . GLY A 1 376 ? -13.941 23.717 -7.653 1.00 34.09 376 GLY A C 1
ATOM 2848 O O . GLY A 1 376 ? -13.713 24.556 -6.784 1.00 34.09 376 GLY A O 1
ATOM 2849 N N . ALA A 1 377 ? -14.860 23.910 -8.599 1.00 33.22 377 ALA A N 1
ATOM 2850 C CA . ALA A 1 377 ? -15.821 25.004 -8.578 1.00 33.22 377 ALA A CA 1
ATOM 2851 C C . ALA A 1 377 ? -17.184 24.458 -8.130 1.00 33.22 377 ALA A C 1
ATOM 2853 O O . ALA A 1 377 ? -17.789 23.642 -8.818 1.00 33.22 377 ALA A O 1
ATOM 2854 N N . VAL A 1 378 ? -17.659 24.896 -6.962 1.00 36.53 378 VAL A N 1
ATOM 2855 C CA . VAL A 1 378 ? -18.993 24.545 -6.426 1.00 36.53 378 VAL A CA 1
ATOM 2856 C C . VAL A 1 378 ? -20.106 25.357 -7.110 1.00 36.53 378 VAL A C 1
ATOM 2858 O O . VAL A 1 378 ? -21.282 25.129 -6.869 1.00 36.53 378 VAL A O 1
ATOM 2861 N N . ASN A 1 379 ? -19.746 26.278 -8.007 1.00 39.09 379 ASN A N 1
ATOM 2862 C CA . ASN A 1 379 ? -20.676 27.145 -8.718 1.00 39.09 379 ASN A CA 1
ATOM 2863 C C . ASN A 1 379 ? -20.397 27.022 -10.225 1.00 39.09 379 ASN A C 1
ATOM 2865 O O . ASN A 1 379 ? -19.274 27.300 -10.644 1.00 39.09 379 ASN A O 1
ATOM 2869 N N . ASN A 1 380 ? -21.419 26.646 -11.002 1.00 35.31 380 ASN A N 1
ATOM 2870 C CA . ASN A 1 380 ? -21.463 26.457 -12.467 1.00 35.31 380 ASN A CA 1
ATOM 2871 C C . ASN A 1 380 ? -21.156 25.046 -13.002 1.00 35.31 380 ASN A C 1
ATOM 2873 O O . ASN A 1 380 ? -20.082 24.804 -13.547 1.00 35.31 380 ASN A O 1
ATOM 2877 N N . GLY A 1 381 ? -22.153 24.153 -12.946 1.00 36.66 381 GLY A N 1
ATOM 2878 C CA . GLY A 1 381 ? -22.425 23.157 -14.001 1.00 36.66 381 GLY A CA 1
ATOM 2879 C C . GLY A 1 381 ? -21.311 22.177 -14.389 1.00 36.66 381 GLY A C 1
ATOM 2880 O O . GLY A 1 381 ? -21.327 21.650 -15.499 1.00 36.66 381 GLY A O 1
ATOM 2881 N N . GLY A 1 382 ? -20.329 21.933 -13.521 1.00 39.00 382 GLY A N 1
ATOM 2882 C CA . GLY A 1 382 ? -19.304 20.917 -13.750 1.00 39.00 382 GLY A CA 1
ATOM 2883 C C . GLY A 1 382 ? -19.832 19.517 -13.443 1.00 39.00 382 GLY A C 1
ATOM 2884 O O . GLY A 1 382 ? -20.529 19.338 -12.449 1.00 39.00 382 GLY A O 1
ATOM 2885 N N . VAL A 1 383 ? -19.456 18.529 -14.264 1.00 45.53 383 VAL A N 1
ATOM 2886 C CA . VAL A 1 383 ? -19.735 17.095 -14.050 1.00 45.53 383 VAL A CA 1
ATOM 2887 C C . VAL A 1 383 ? -19.450 16.740 -12.587 1.00 45.53 383 VAL A C 1
ATOM 2889 O O . VAL A 1 383 ? -18.317 16.868 -12.127 1.00 45.53 383 VAL A O 1
ATOM 2892 N N . GLY A 1 384 ? -20.455 16.343 -11.815 1.00 50.81 384 GLY A N 1
ATOM 2893 C CA . GLY A 1 384 ? -20.229 15.858 -10.454 1.00 50.81 384 GLY A CA 1
ATOM 2894 C C . GLY A 1 384 ? -19.662 14.444 -10.513 1.00 50.81 384 GLY A C 1
ATOM 2895 O O . GLY A 1 384 ? -19.991 13.682 -11.415 1.00 50.81 384 GLY A O 1
ATOM 2896 N N . ARG A 1 385 ? -18.802 14.037 -9.579 1.00 52.06 385 ARG A N 1
ATOM 2897 C CA . ARG A 1 385 ? -18.595 12.602 -9.323 1.00 52.06 385 ARG A CA 1
ATOM 2898 C C . ARG A 1 385 ? -18.749 12.342 -7.845 1.00 52.06 385 ARG A C 1
ATOM 2900 O O . ARG A 1 385 ? -18.080 12.966 -7.025 1.00 52.06 385 ARG A O 1
ATOM 2907 N N . PHE A 1 386 ? -19.612 11.391 -7.524 1.00 54.94 386 PHE A N 1
ATOM 2908 C CA . PHE A 1 386 ? -19.722 10.869 -6.179 1.00 54.94 386 PHE A CA 1
ATOM 2909 C C . PHE A 1 386 ? -18.575 9.891 -5.904 1.00 54.94 386 PHE A C 1
ATOM 2911 O O . PHE A 1 386 ? -18.231 9.055 -6.746 1.00 54.94 386 PHE A O 1
ATOM 2918 N N . ASN A 1 387 ? -17.985 9.955 -4.711 1.00 52.12 387 ASN A N 1
ATOM 2919 C CA . ASN A 1 387 ? -17.116 8.879 -4.255 1.00 52.12 387 ASN A CA 1
ATOM 2920 C C . ASN A 1 387 ? -17.990 7.654 -3.955 1.00 52.12 387 ASN A C 1
ATOM 2922 O O . ASN A 1 387 ? -18.650 7.614 -2.923 1.00 52.12 387 ASN A O 1
ATOM 2926 N N . ARG A 1 388 ? -17.967 6.637 -4.827 1.00 55.47 388 ARG A N 1
ATOM 2927 C CA . ARG A 1 388 ? -18.747 5.388 -4.684 1.00 55.47 388 ARG A CA 1
ATOM 2928 C C . ARG A 1 388 ? -18.612 4.738 -3.300 1.00 55.47 388 ARG A C 1
ATOM 2930 O O . ARG A 1 388 ? -19.544 4.092 -2.838 1.00 55.47 388 ARG A O 1
ATOM 2937 N N . SER A 1 389 ? -17.498 4.979 -2.608 1.00 50.94 389 SER A N 1
ATOM 2938 C CA . SER A 1 389 ? -17.257 4.519 -1.235 1.00 50.94 389 SER A CA 1
ATOM 2939 C C . SER A 1 389 ? -18.275 5.051 -0.221 1.00 50.94 389 SER A C 1
ATOM 2941 O O . SER A 1 389 ? -18.446 4.443 0.829 1.00 50.94 389 SER A O 1
ATOM 2943 N N . ALA A 1 390 ? -18.976 6.154 -0.505 1.00 54.81 390 ALA A N 1
ATOM 2944 C CA . ALA A 1 390 ? -20.014 6.659 0.384 1.00 54.81 390 ALA A CA 1
ATOM 2945 C C . ALA A 1 390 ? -21.348 5.902 0.306 1.00 54.81 390 ALA A C 1
ATOM 2947 O O . ALA A 1 390 ? -22.122 5.981 1.259 1.00 54.81 390 ALA A O 1
ATOM 2948 N N . LEU A 1 391 ? -21.561 5.054 -0.713 1.00 61.03 391 LEU A N 1
ATOM 2949 C CA . LEU A 1 391 ? -22.648 4.065 -0.693 1.00 61.03 391 LEU A CA 1
ATOM 2950 C C . LEU A 1 391 ? -22.483 3.051 0.444 1.00 61.03 391 LEU A C 1
ATOM 2952 O O . LEU A 1 391 ? -23.465 2.684 1.084 1.00 61.03 391 LEU A O 1
ATOM 2956 N N . ALA A 1 392 ? -21.246 2.649 0.752 1.00 55.97 392 ALA A N 1
ATOM 2957 C CA . ALA A 1 392 ? -20.972 1.692 1.826 1.00 55.97 392 ALA A CA 1
ATOM 2958 C C . ALA A 1 392 ? -21.408 2.220 3.209 1.00 55.97 392 ALA A C 1
ATOM 2960 O O . ALA A 1 392 ? -21.775 1.444 4.101 1.00 55.97 392 ALA A O 1
ATOM 2961 N N . PHE A 1 393 ? -21.411 3.549 3.376 1.00 58.03 393 PHE A N 1
ATOM 2962 C CA . PHE A 1 393 ? -21.809 4.232 4.609 1.00 58.03 393 PHE A CA 1
ATOM 2963 C C . PHE A 1 393 ? -23.282 4.625 4.646 1.00 58.03 393 PHE A C 1
ATOM 2965 O O . PHE A 1 393 ? -23.751 5.062 5.699 1.00 58.03 393 PHE A O 1
ATOM 2972 N N . MET A 1 394 ? -24.013 4.466 3.541 1.00 72.56 394 MET A N 1
ATOM 2973 C CA . MET A 1 394 ? -25.440 4.727 3.537 1.00 72.56 394 MET A CA 1
ATOM 2974 C C . MET A 1 394 ? -26.134 3.688 4.429 1.00 72.56 394 MET A C 1
ATOM 2976 O O . MET A 1 394 ? -25.955 2.477 4.220 1.00 72.56 394 MET A O 1
ATOM 2980 N N . PRO A 1 395 ? -26.895 4.114 5.456 1.00 70.25 395 PRO A N 1
ATOM 2981 C CA . PRO A 1 395 ? -27.770 3.205 6.175 1.00 70.25 395 PRO A CA 1
ATOM 2982 C C . PRO A 1 395 ? -28.688 2.519 5.168 1.00 70.25 395 PRO A C 1
ATOM 2984 O O . PRO A 1 395 ? -29.226 3.173 4.280 1.00 70.25 395 PRO A O 1
ATOM 2987 N N . ASN A 1 396 ? -28.816 1.202 5.278 1.00 76.81 396 ASN A N 1
ATOM 2988 C CA . ASN A 1 396 ? -29.616 0.417 4.355 1.00 76.81 396 ASN A CA 1
ATOM 2989 C C . ASN A 1 396 ? -30.630 -0.393 5.157 1.00 76.81 396 ASN A C 1
ATOM 2991 O O . ASN A 1 396 ? -30.246 -1.323 5.867 1.00 76.81 396 ASN A O 1
ATOM 2995 N N . ASP A 1 397 ? -31.895 0.001 5.080 1.00 80.69 397 ASP A N 1
ATOM 2996 C CA . ASP A 1 397 ? -33.002 -0.640 5.780 1.00 80.69 397 ASP A CA 1
ATOM 2997 C C . ASP A 1 397 ? -34.052 -1.079 4.760 1.00 80.69 397 ASP A C 1
ATOM 2999 O O . ASP A 1 397 ? -34.671 -0.260 4.084 1.00 80.69 397 ASP A O 1
ATOM 3003 N N . ASN A 1 398 ? -34.259 -2.391 4.651 1.00 81.75 398 ASN A N 1
ATOM 3004 C CA . ASN A 1 398 ? -35.198 -2.968 3.689 1.00 81.75 398 ASN A CA 1
ATOM 3005 C C . ASN A 1 398 ? -36.669 -2.770 4.101 1.00 81.75 398 ASN A C 1
ATOM 3007 O O . ASN A 1 398 ? -37.567 -3.011 3.293 1.00 81.75 398 ASN A O 1
ATOM 3011 N N . SER A 1 399 ? -36.934 -2.349 5.342 1.00 80.12 399 SER A N 1
ATOM 3012 C CA . SER A 1 399 ? -38.287 -2.059 5.823 1.00 80.12 399 SER A CA 1
ATOM 3013 C C . SER A 1 399 ? -38.755 -0.634 5.502 1.00 80.12 399 SER A C 1
ATOM 3015 O O . SER A 1 399 ? -39.951 -0.352 5.579 1.00 80.12 399 SER A O 1
ATOM 3017 N N . SER A 1 400 ? -37.845 0.245 5.071 1.00 85.88 400 SER A N 1
ATOM 3018 C CA . SER A 1 400 ? -38.118 1.647 4.745 1.00 85.88 400 SER A CA 1
ATOM 3019 C C . SER A 1 400 ? -37.398 2.093 3.465 1.00 85.88 400 SER A C 1
ATOM 3021 O O . SER A 1 400 ? -36.681 1.321 2.824 1.00 85.88 400 SER A O 1
ATOM 3023 N N . LEU A 1 401 ? -37.593 3.351 3.057 1.00 88.06 401 LEU A N 1
ATOM 3024 C CA . LEU A 1 401 ? -36.838 3.940 1.942 1.00 88.06 401 LEU A CA 1
ATOM 3025 C C . LEU A 1 401 ? -35.374 4.232 2.293 1.00 88.06 401 LEU A C 1
ATOM 3027 O O . LEU A 1 401 ? -34.604 4.561 1.393 1.00 88.06 401 LEU A O 1
ATOM 3031 N N . VAL A 1 402 ? -34.971 4.110 3.563 1.00 89.69 402 VAL A N 1
ATOM 3032 C CA . VAL A 1 402 ? -33.622 4.469 4.010 1.00 89.69 402 VAL A CA 1
ATOM 3033 C C . VAL A 1 402 ? -32.579 3.647 3.253 1.00 89.69 402 VAL A C 1
ATOM 3035 O O . VAL A 1 402 ? -32.543 2.418 3.361 1.00 89.69 402 VAL A O 1
ATOM 3038 N N . GLY A 1 403 ? -31.753 4.327 2.459 1.00 86.75 403 GLY A N 1
ATOM 3039 C CA . GLY A 1 403 ? -30.856 3.694 1.496 1.00 86.75 403 GLY A CA 1
ATOM 3040 C C . GLY A 1 403 ? -30.492 4.594 0.321 1.00 86.75 403 GLY A C 1
ATOM 3041 O O . GLY A 1 403 ? -30.945 5.736 0.226 1.00 86.75 403 GLY A O 1
ATOM 3042 N N . ALA A 1 404 ? -29.656 4.053 -0.564 1.00 87.38 404 ALA A N 1
ATOM 3043 C CA . ALA A 1 404 ? -29.303 4.663 -1.839 1.00 87.38 404 ALA A CA 1
ATOM 3044 C C . ALA A 1 404 ? -30.026 3.945 -2.986 1.00 87.38 404 ALA A C 1
ATOM 3046 O O . ALA A 1 404 ? -30.141 2.718 -2.983 1.00 87.38 404 ALA A O 1
ATOM 3047 N N . TRP A 1 405 ? -30.487 4.711 -3.966 1.00 88.94 405 TRP A N 1
ATOM 3048 C CA . TRP A 1 405 ? -31.372 4.257 -5.032 1.00 88.94 405 TRP A CA 1
ATOM 3049 C C . TRP A 1 405 ? -30.977 4.880 -6.363 1.00 88.94 405 TRP A C 1
ATOM 3051 O O . TRP A 1 405 ? -30.579 6.041 -6.406 1.00 88.94 405 TRP A O 1
ATOM 3061 N N . ALA A 1 406 ? -31.135 4.129 -7.444 1.00 87.00 406 ALA A N 1
ATOM 3062 C CA . ALA A 1 406 ? -30.974 4.616 -8.811 1.00 87.00 406 ALA A CA 1
ATOM 3063 C C . ALA A 1 406 ? -32.132 4.116 -9.674 1.00 87.00 406 ALA A C 1
ATOM 3065 O O . ALA A 1 406 ? -32.824 3.175 -9.286 1.00 87.00 406 ALA A O 1
ATOM 3066 N N . LEU A 1 407 ? -32.351 4.720 -10.839 1.00 83.06 407 LEU A N 1
ATOM 3067 C CA . LEU A 1 407 ? -33.308 4.193 -11.809 1.00 83.06 407 LEU A CA 1
ATOM 3068 C C . LEU A 1 407 ? -32.832 2.832 -12.344 1.00 83.06 407 LEU A C 1
ATOM 3070 O O . LEU A 1 407 ? -31.639 2.542 -12.447 1.00 83.06 407 LEU A O 1
ATOM 3074 N N . SER A 1 408 ? -33.776 1.958 -12.672 1.00 77.75 408 SER A N 1
ATOM 3075 C CA . SER A 1 408 ? -33.476 0.647 -13.242 1.00 77.75 408 SER A CA 1
ATOM 3076 C C . SER A 1 408 ? -32.688 0.799 -14.547 1.00 77.75 408 SER A C 1
ATOM 3078 O O . SER A 1 408 ? -33.092 1.528 -15.448 1.00 77.75 408 SER A O 1
ATOM 3080 N N . GLY A 1 409 ? -31.549 0.109 -14.648 1.00 71.19 409 GLY A N 1
ATOM 3081 C CA . GLY A 1 409 ? -30.636 0.223 -15.791 1.00 71.19 409 GLY A CA 1
ATOM 3082 C C . GLY A 1 409 ? -29.656 1.402 -15.720 1.00 71.19 409 GLY A C 1
ATOM 3083 O O . GLY A 1 409 ? -28.840 1.546 -16.630 1.00 71.19 409 GLY A O 1
ATOM 3084 N N . SER A 1 410 ? -29.690 2.204 -14.652 1.00 70.69 410 SER A N 1
ATOM 3085 C CA . SER A 1 410 ? -28.763 3.310 -14.416 1.00 70.69 410 SER A CA 1
ATOM 3086 C C . SER A 1 410 ? -27.753 2.987 -13.298 1.00 70.69 410 SER A C 1
ATOM 3088 O O . SER A 1 410 ? -27.909 2.019 -12.549 1.00 70.69 410 SER A O 1
ATOM 3090 N N . ASP A 1 411 ? -26.651 3.741 -13.224 1.00 62.78 411 ASP A N 1
ATOM 3091 C CA . ASP A 1 411 ? -25.612 3.573 -12.198 1.00 62.78 411 ASP A CA 1
ATOM 3092 C C . ASP A 1 411 ? -25.418 4.850 -11.359 1.00 62.78 411 ASP A C 1
ATOM 3094 O O . ASP A 1 411 ? -26.081 5.863 -11.556 1.00 62.78 411 ASP A O 1
ATOM 3098 N N . VAL A 1 412 ? -24.474 4.829 -10.417 1.00 58.00 412 VAL A N 1
ATOM 3099 C CA . VAL A 1 412 ? -24.147 5.983 -9.551 1.00 58.00 412 VAL A CA 1
ATOM 3100 C C . VAL A 1 412 ? -23.619 7.219 -10.286 1.00 58.00 412 VAL A C 1
ATOM 3102 O O . VAL A 1 412 ? -23.452 8.270 -9.671 1.00 58.00 412 VAL A O 1
ATOM 3105 N N . ASN A 1 413 ? -23.271 7.097 -11.568 1.00 61.94 413 ASN A N 1
ATOM 3106 C CA . ASN A 1 413 ? -22.874 8.224 -12.407 1.00 61.94 413 ASN A CA 1
ATOM 3107 C C . ASN A 1 413 ? -24.085 8.850 -13.115 1.00 61.94 413 ASN A C 1
ATOM 3109 O O . ASN A 1 413 ? -23.897 9.723 -13.958 1.00 61.94 413 ASN A O 1
ATOM 3113 N N . SER A 1 414 ? -25.296 8.399 -12.790 1.00 71.44 414 SER A N 1
ATOM 3114 C CA . SER A 1 414 ? -26.582 8.966 -13.190 1.00 71.44 414 SER A CA 1
ATOM 3115 C C . SER A 1 414 ? -27.341 9.484 -11.961 1.00 71.44 414 SER A C 1
ATOM 3117 O O . SER A 1 414 ? -26.798 9.507 -10.850 1.00 71.44 414 SER A O 1
ATOM 3119 N N . GLN A 1 415 ? -28.596 9.892 -12.152 1.00 78.06 415 GLN A N 1
ATOM 3120 C CA . GLN A 1 415 ? -29.444 10.361 -11.065 1.00 78.06 415 GLN A CA 1
ATOM 3121 C C . GLN A 1 415 ? -29.553 9.311 -9.946 1.00 78.06 415 GLN A C 1
ATOM 3123 O O . GLN A 1 415 ? -29.975 8.174 -10.165 1.00 78.06 415 GLN A O 1
ATOM 3128 N N . THR A 1 416 ? -29.132 9.695 -8.742 1.00 84.00 416 THR A N 1
ATOM 3129 C CA . THR A 1 416 ? -29.070 8.823 -7.561 1.00 84.00 416 THR A CA 1
ATOM 3130 C C . THR A 1 416 ? -29.762 9.500 -6.385 1.00 84.00 416 THR A C 1
ATOM 3132 O O . THR A 1 416 ? -29.529 10.680 -6.125 1.00 84.00 416 THR A O 1
ATOM 3135 N N . PHE A 1 417 ? -30.574 8.751 -5.644 1.00 87.69 417 PHE A N 1
ATOM 3136 C CA . PHE A 1 417 ? -31.352 9.231 -4.503 1.00 87.69 417 PHE A CA 1
ATOM 3137 C C . PHE A 1 417 ? -30.864 8.584 -3.208 1.00 87.69 417 PHE A C 1
ATOM 3139 O O . PHE A 1 417 ? -30.648 7.376 -3.144 1.00 87.69 417 PHE A O 1
ATOM 3146 N N . PHE A 1 418 ? -30.731 9.381 -2.156 1.00 88.56 418 PHE A N 1
ATOM 3147 C CA . PHE A 1 418 ? -30.285 8.969 -0.831 1.00 88.56 418 PHE A CA 1
ATOM 3148 C C . PHE A 1 418 ? -31.331 9.400 0.195 1.00 88.56 418 PHE A C 1
ATOM 3150 O O . PHE A 1 418 ? -31.537 10.597 0.381 1.00 88.56 418 PHE A O 1
ATOM 3157 N N . PHE A 1 419 ? -31.964 8.450 0.884 1.00 90.06 419 PHE A N 1
ATOM 3158 C CA . PHE A 1 419 ? -32.933 8.732 1.952 1.00 90.06 419 PHE A CA 1
ATOM 3159 C C . PHE A 1 419 ? -32.366 8.340 3.312 1.00 90.06 419 PHE A C 1
ATOM 3161 O O . PHE A 1 419 ? -31.931 7.205 3.506 1.00 90.06 419 PHE A O 1
ATOM 3168 N N . PHE A 1 420 ? -32.379 9.261 4.267 1.00 88.38 420 PHE A N 1
ATOM 3169 C CA . PHE A 1 420 ? -31.783 9.080 5.587 1.00 88.38 420 PHE A CA 1
ATOM 3170 C C . PHE A 1 420 ? -32.841 8.748 6.643 1.00 88.38 420 PHE A C 1
ATOM 3172 O O . PHE A 1 420 ? -34.015 9.085 6.514 1.00 88.38 420 PHE A O 1
ATOM 3179 N N . ALA A 1 421 ? -32.412 8.093 7.726 1.00 85.12 421 ALA A N 1
ATOM 3180 C CA . ALA A 1 421 ? -33.302 7.672 8.812 1.00 85.12 421 ALA A CA 1
ATOM 3181 C C . ALA A 1 421 ? -33.939 8.841 9.586 1.00 85.12 421 ALA A C 1
ATOM 3183 O O . ALA A 1 421 ? -34.954 8.651 10.249 1.00 85.12 421 ALA A O 1
ATOM 3184 N N . ASP A 1 422 ? -33.361 10.040 9.503 1.00 85.44 422 ASP A N 1
ATOM 3185 C CA . ASP A 1 422 ? -33.923 11.266 10.079 1.00 85.44 422 ASP A CA 1
ATOM 3186 C C . ASP A 1 422 ? -34.989 11.925 9.179 1.00 85.44 422 ASP A C 1
ATOM 3188 O O . ASP A 1 422 ? -35.490 12.998 9.508 1.00 85.44 422 ASP A O 1
ATOM 3192 N N . GLY A 1 423 ? -35.341 11.293 8.052 1.00 87.62 423 GLY A N 1
ATOM 3193 C CA . GLY A 1 423 ? -36.311 11.809 7.089 1.00 87.62 423 GLY A CA 1
ATOM 3194 C C . GLY A 1 423 ? -35.738 12.856 6.137 1.00 87.62 423 GLY A C 1
ATOM 3195 O O . GLY A 1 423 ? -36.489 13.467 5.384 1.00 87.62 423 GLY A O 1
ATOM 3196 N N . SER A 1 424 ? -34.428 13.093 6.137 1.00 90.25 424 SER A N 1
ATOM 3197 C CA . SER A 1 424 ? -33.792 13.921 5.114 1.00 90.25 424 SER A CA 1
ATOM 3198 C C . SER A 1 424 ? -33.510 13.130 3.832 1.00 90.25 424 SER A C 1
ATOM 3200 O O . SER A 1 424 ? -33.439 11.898 3.842 1.00 90.25 424 SER A O 1
ATOM 3202 N N . TYR A 1 425 ? -33.343 13.833 2.711 1.00 90.06 425 TYR A N 1
ATOM 3203 C CA . TYR A 1 425 ? -32.905 13.227 1.457 1.00 90.06 425 TYR A CA 1
ATOM 3204 C C . TYR A 1 425 ? -31.860 14.079 0.738 1.00 90.06 425 TYR A C 1
ATOM 3206 O O . TYR A 1 425 ? -31.768 15.293 0.942 1.00 90.06 425 TYR A O 1
ATOM 3214 N N . VAL A 1 426 ? -31.093 13.416 -0.123 1.00 87.56 426 VAL A N 1
ATOM 3215 C CA . VAL A 1 426 ? -30.271 14.043 -1.158 1.00 87.56 426 VAL A CA 1
ATOM 3216 C C . VAL A 1 426 ? -30.547 13.340 -2.477 1.00 87.56 426 VAL A C 1
ATOM 3218 O O . VAL A 1 426 ? -30.595 12.114 -2.522 1.00 87.56 426 VAL A O 1
ATOM 3221 N N . MET A 1 427 ? -30.694 14.099 -3.550 1.00 86.06 427 MET A N 1
ATOM 3222 C CA . MET A 1 427 ? -30.620 13.585 -4.912 1.00 86.06 427 MET A CA 1
ATOM 3223 C C . MET A 1 427 ? -29.379 14.189 -5.563 1.00 86.06 427 MET A C 1
ATOM 3225 O O . MET A 1 427 ? -29.107 15.373 -5.390 1.00 86.06 427 MET A O 1
ATOM 3229 N N . THR A 1 428 ? -28.603 13.390 -6.286 1.00 80.12 428 THR A N 1
ATOM 3230 C CA . THR A 1 428 ? -27.499 13.885 -7.115 1.00 80.12 428 THR A CA 1
ATOM 3231 C C . THR A 1 428 ? -27.744 13.546 -8.571 1.00 80.12 428 THR A C 1
ATOM 3233 O O . THR A 1 428 ? -28.043 12.391 -8.869 1.00 80.12 428 THR A O 1
ATOM 3236 N N . ASP A 1 429 ? -27.512 14.505 -9.460 1.00 77.19 429 ASP A N 1
ATOM 3237 C CA . ASP A 1 429 ? -27.475 14.315 -10.904 1.00 77.19 429 ASP A CA 1
ATOM 3238 C C . ASP A 1 429 ? -26.081 14.703 -11.436 1.00 77.19 429 ASP A C 1
ATOM 3240 O O . ASP A 1 429 ? -25.804 15.876 -11.704 1.00 77.19 429 ASP A O 1
ATOM 3244 N N . PRO A 1 430 ? -25.162 13.728 -11.548 1.00 70.94 430 PRO A N 1
ATOM 3245 C CA . PRO A 1 430 ? -23.790 13.952 -11.996 1.00 70.94 430 PRO A CA 1
ATOM 3246 C C . PRO A 1 430 ? -23.655 14.433 -13.445 1.00 70.94 430 PRO A C 1
ATOM 3248 O O . PRO A 1 430 ? -22.616 15.006 -13.787 1.00 70.94 430 PRO A O 1
ATOM 3251 N N . GLN A 1 431 ? -24.652 14.164 -14.295 1.00 69.75 431 GLN A N 1
ATOM 3252 C CA . GLN A 1 431 ? -24.610 14.453 -15.732 1.00 69.75 431 GLN A CA 1
ATOM 3253 C C . GLN A 1 431 ? -25.438 15.690 -16.088 1.00 69.75 431 GLN A C 1
ATOM 3255 O O . GLN A 1 431 ? -25.021 16.455 -16.959 1.00 69.75 431 GLN A O 1
ATOM 3260 N N . GLY A 1 432 ? -26.541 15.926 -15.377 1.00 68.38 432 GLY A N 1
ATOM 3261 C CA . GLY A 1 432 ? -27.575 16.855 -15.813 1.00 68.38 432 GLY A CA 1
ATOM 3262 C C . GLY A 1 432 ? -28.391 16.266 -16.962 1.00 68.38 432 GLY A C 1
ATOM 3263 O O . GLY A 1 432 ? -28.072 15.200 -17.500 1.00 68.38 432 GLY A O 1
ATOM 3264 N N . ASP A 1 433 ? -29.415 16.993 -17.396 1.00 68.44 433 ASP A N 1
ATOM 3265 C CA . ASP A 1 433 ? -30.143 16.621 -18.604 1.00 68.44 433 ASP A CA 1
ATOM 3266 C C . ASP A 1 433 ? -29.242 16.881 -19.828 1.00 68.44 433 ASP A C 1
ATOM 3268 O O . ASP A 1 433 ? -28.678 17.965 -19.993 1.00 68.44 433 ASP A O 1
ATOM 3272 N N . THR A 1 434 ? -29.045 15.873 -20.678 1.00 62.69 434 THR A N 1
ATOM 3273 C CA . THR A 1 434 ? -28.145 15.941 -21.848 1.00 62.69 434 THR A CA 1
ATOM 3274 C C . THR A 1 434 ? -28.899 16.014 -23.179 1.00 62.69 434 THR A C 1
ATOM 3276 O O . THR A 1 434 ? -28.278 16.011 -24.246 1.00 62.69 434 THR A O 1
ATOM 3279 N N . GLY A 1 435 ? -30.234 16.107 -23.143 1.00 61.75 435 GLY A N 1
ATOM 3280 C CA . GLY A 1 435 ? -31.078 16.221 -24.328 1.00 61.75 435 GLY A CA 1
ATOM 3281 C C . GLY A 1 435 ? -31.115 17.628 -24.952 1.00 61.75 435 GLY A C 1
ATOM 3282 O O . GLY A 1 435 ? -30.768 18.620 -24.312 1.00 61.75 435 GLY A O 1
ATOM 3283 N N . PRO A 1 436 ? -31.600 17.761 -26.204 1.00 54.47 436 PRO A N 1
ATOM 3284 C CA . PRO A 1 436 ? -31.776 19.053 -26.882 1.00 54.47 436 PRO A CA 1
ATOM 3285 C C . PRO A 1 436 ? -32.811 19.983 -26.215 1.00 54.47 436 PRO A C 1
ATOM 3287 O O . PRO A 1 436 ? -32.898 21.152 -26.583 1.00 54.47 436 PRO A O 1
ATOM 3290 N N . SER A 1 437 ? -33.575 19.474 -25.243 1.00 60.44 437 SER A N 1
ATOM 3291 C CA . SER A 1 437 ? -34.530 20.217 -24.407 1.00 60.44 437 SER A CA 1
ATOM 3292 C C . SER A 1 437 ? -34.065 20.365 -22.950 1.00 60.44 437 SER A C 1
ATOM 3294 O O . SER A 1 437 ? -34.881 20.690 -22.094 1.00 60.44 437 SER A O 1
ATOM 3296 N N . SER A 1 438 ? -32.774 20.135 -22.678 1.00 65.44 438 SER A N 1
ATOM 3297 C CA . SER A 1 438 ? -32.196 20.207 -21.334 1.00 65.44 438 SER A CA 1
ATOM 3298 C C . SER A 1 438 ? -32.406 21.572 -20.677 1.00 65.44 438 SER A C 1
ATOM 3300 O O . SER A 1 438 ? -32.092 22.612 -21.262 1.00 65.44 438 SER A O 1
ATOM 3302 N N . CYS A 1 439 ? -32.905 21.563 -19.439 1.00 64.88 439 CYS A N 1
ATOM 3303 C CA . CYS A 1 439 ? -33.079 22.759 -18.615 1.00 64.88 439 CYS A CA 1
ATOM 3304 C C . CYS A 1 439 ? -31.889 23.066 -17.682 1.00 64.88 439 CYS A C 1
ATOM 3306 O O . CYS A 1 439 ? -31.920 24.084 -16.991 1.00 64.88 439 CYS A O 1
ATOM 3308 N N . GLY A 1 440 ? -30.828 22.243 -17.648 1.00 65.56 440 GLY A N 1
ATOM 3309 C CA . GLY A 1 440 ? -29.734 22.433 -16.691 1.00 65.56 440 GLY A CA 1
ATOM 3310 C C . GLY A 1 440 ? -28.658 21.342 -16.689 1.00 65.56 440 GLY A C 1
ATOM 3311 O O . GLY A 1 440 ? -28.895 20.194 -17.052 1.00 65.56 440 GLY A O 1
ATOM 3312 N N . GLY A 1 441 ? -27.448 21.727 -16.266 1.00 66.62 441 GLY A N 1
ATOM 3313 C CA . GLY A 1 441 ? -26.308 20.816 -16.104 1.00 66.62 441 GLY A CA 1
ATOM 3314 C C . GLY A 1 441 ? -26.339 20.029 -14.790 1.00 66.62 441 GLY A C 1
ATOM 3315 O O . GLY A 1 441 ? -27.312 20.078 -14.038 1.00 66.62 441 GLY A O 1
ATOM 3316 N N . ALA A 1 442 ? -25.245 19.323 -14.498 1.00 73.19 442 ALA A N 1
ATOM 3317 C CA . ALA A 1 442 ? -25.092 18.533 -13.277 1.00 73.19 442 ALA A CA 1
ATOM 3318 C C . ALA A 1 442 ? -25.423 19.329 -12.000 1.00 73.19 442 ALA A C 1
ATOM 3320 O O . ALA A 1 442 ? -25.076 20.508 -11.875 1.00 73.19 442 ALA A O 1
ATOM 3321 N N . GLY A 1 443 ? -26.056 18.669 -11.031 1.00 73.12 443 GLY A N 1
ATOM 3322 C CA . GLY A 1 443 ? -26.554 19.308 -9.817 1.00 73.12 443 GLY A CA 1
ATOM 3323 C C . GLY A 1 443 ? -26.891 18.324 -8.704 1.00 73.12 443 GLY A C 1
ATOM 3324 O O . GLY A 1 443 ? -26.641 17.123 -8.807 1.00 73.12 443 GLY A O 1
ATOM 3325 N N . TYR A 1 444 ? -27.416 18.849 -7.605 1.00 78.88 444 TYR A N 1
ATOM 3326 C CA . TYR A 1 444 ? -27.989 18.067 -6.523 1.00 78.88 444 TYR A CA 1
ATOM 3327 C C . TYR A 1 444 ? -29.168 18.804 -5.888 1.00 78.88 444 TYR A C 1
ATOM 3329 O O . TYR A 1 444 ? -29.240 20.035 -5.897 1.00 78.88 444 TYR A O 1
ATOM 3337 N N . GLU A 1 445 ? -30.036 18.027 -5.257 1.00 82.25 445 GLU A N 1
ATOM 3338 C CA . GLU A 1 445 ? -31.100 18.505 -4.389 1.00 82.25 445 GLU A CA 1
ATOM 3339 C C . GLU A 1 445 ? -30.906 17.963 -2.975 1.00 82.25 445 GLU A C 1
ATOM 3341 O O . GLU A 1 445 ? -30.415 16.851 -2.771 1.00 82.25 445 GLU A O 1
ATOM 3346 N N . LYS A 1 446 ? -31.337 18.733 -1.980 1.00 85.88 446 LYS A N 1
ATOM 3347 C CA . LYS A 1 446 ? -31.417 18.309 -0.584 1.00 85.88 446 LYS A CA 1
ATOM 3348 C C . LYS A 1 446 ? -32.707 18.805 0.025 1.00 85.88 446 LYS A C 1
ATOM 3350 O O . LYS A 1 446 ? -33.031 19.991 -0.072 1.00 85.88 446 LYS A O 1
ATOM 3355 N N . GLY A 1 447 ? -33.346 17.960 0.816 1.00 86.25 447 GLY A N 1
ATOM 3356 C CA . GLY A 1 447 ? -34.529 18.360 1.553 1.00 86.25 447 GLY A CA 1
ATOM 3357 C C . GLY A 1 447 ? -34.984 17.323 2.563 1.00 86.25 447 GLY A C 1
ATOM 3358 O O . GLY A 1 447 ? -34.164 16.584 3.113 1.00 86.25 447 GLY A O 1
ATOM 3359 N N . THR A 1 448 ? -36.288 17.272 2.818 1.00 87.31 448 THR A N 1
ATOM 3360 C CA . THR A 1 448 ? -36.894 16.258 3.691 1.00 87.31 448 THR A CA 1
ATOM 3361 C C . THR A 1 448 ? -38.031 15.530 3.000 1.00 87.31 448 THR A C 1
ATOM 3363 O O . THR A 1 448 ? -38.676 16.065 2.102 1.00 87.31 448 THR A O 1
ATOM 3366 N N . VAL A 1 449 ? -38.266 14.296 3.431 1.00 86.94 449 VAL A N 1
ATOM 3367 C CA . VAL A 1 449 ? -39.352 13.432 2.985 1.00 86.94 449 VAL A CA 1
ATOM 3368 C C . VAL A 1 449 ? -40.262 13.081 4.153 1.00 86.94 449 VAL A C 1
ATOM 3370 O O . VAL A 1 449 ? -39.819 12.918 5.290 1.00 86.94 449 VAL A O 1
ATOM 3373 N N . SER A 1 450 ? -41.546 12.921 3.858 1.00 85.50 450 SER A N 1
ATOM 3374 C CA . SER A 1 450 ? -42.503 12.261 4.741 1.00 85.50 450 SER A CA 1
ATOM 3375 C C . SER A 1 450 ? -42.758 10.852 4.217 1.00 85.50 450 SER A C 1
ATOM 3377 O O . SER A 1 450 ? -43.135 10.682 3.058 1.00 85.50 450 SER A O 1
ATOM 3379 N N . TRP A 1 451 ? -42.525 9.846 5.056 1.00 85.06 451 TRP A N 1
ATOM 3380 C CA . TRP A 1 451 ? -42.716 8.433 4.737 1.00 85.06 451 TRP A CA 1
ATOM 3381 C C . TRP A 1 451 ? -43.828 7.850 5.602 1.00 85.06 451 TRP A C 1
ATOM 3383 O O . TRP A 1 451 ? -43.781 7.977 6.827 1.00 85.06 451 TRP A O 1
ATOM 3393 N N . ASP A 1 452 ? -44.790 7.178 4.978 1.00 86.44 452 ASP A N 1
ATOM 3394 C CA . ASP A 1 452 ? -45.817 6.419 5.680 1.00 86.44 452 ASP A CA 1
ATOM 3395 C C . ASP A 1 452 ? -45.489 4.919 5.650 1.00 86.44 452 ASP A C 1
ATOM 3397 O O . ASP A 1 452 ? -45.588 4.271 4.602 1.00 86.44 452 ASP A O 1
ATOM 3401 N N . PRO A 1 453 ? -45.112 4.330 6.798 1.00 82.94 453 PRO A N 1
ATOM 3402 C CA . PRO A 1 453 ? -44.774 2.917 6.873 1.00 82.94 453 PRO A CA 1
ATOM 3403 C C . PRO A 1 453 ? -45.986 1.991 6.693 1.00 82.94 453 PRO A C 1
ATOM 3405 O O . PRO A 1 453 ? -45.787 0.828 6.346 1.00 82.94 453 PRO A O 1
ATOM 3408 N N . ALA A 1 454 ? -47.219 2.463 6.915 1.00 85.25 454 ALA A N 1
ATOM 3409 C CA . ALA A 1 454 ? -48.423 1.645 6.779 1.00 85.25 454 ALA A CA 1
ATOM 3410 C C . ALA A 1 454 ? -48.786 1.418 5.308 1.00 85.25 454 ALA A C 1
ATOM 3412 O O . ALA A 1 454 ? -49.117 0.301 4.914 1.00 85.25 454 ALA A O 1
ATOM 3413 N N . THR A 1 455 ? -48.683 2.465 4.490 1.00 85.31 455 THR A N 1
ATOM 3414 C CA . THR A 1 455 ? -48.917 2.386 3.041 1.00 85.31 455 THR A CA 1
ATOM 3415 C C . THR A 1 455 ? -47.651 2.092 2.239 1.00 85.31 455 THR A C 1
ATOM 3417 O O . THR A 1 455 ? -47.743 1.735 1.067 1.00 85.31 455 THR A O 1
ATOM 3420 N N . ARG A 1 456 ? -46.471 2.188 2.869 1.00 85.56 456 ARG A N 1
ATOM 3421 C CA . ARG A 1 456 ? -45.151 2.122 2.225 1.00 85.56 456 ARG A CA 1
ATOM 3422 C C . ARG A 1 456 ? -45.012 3.151 1.100 1.00 85.56 456 ARG A C 1
ATOM 3424 O O . ARG A 1 456 ? -44.445 2.843 0.047 1.00 85.56 456 ARG A O 1
ATOM 3431 N N . GLN A 1 457 ? -45.526 4.356 1.340 1.00 84.94 457 GLN A N 1
ATOM 3432 C CA . GLN A 1 457 ? -45.520 5.460 0.386 1.00 84.94 457 GLN A CA 1
ATOM 3433 C C . GLN A 1 457 ? -44.770 6.682 0.914 1.00 84.94 457 GLN A C 1
ATOM 3435 O O . GLN A 1 457 ? -44.804 7.009 2.103 1.00 84.94 457 GLN A O 1
ATOM 3440 N N . LEU A 1 458 ? -44.084 7.368 0.001 1.00 82.62 458 LEU A N 1
ATOM 3441 C CA . LEU A 1 458 ? -43.585 8.722 0.224 1.00 82.62 458 LEU A CA 1
ATOM 3442 C C . LEU A 1 458 ? -44.759 9.692 0.020 1.00 82.62 458 LEU A C 1
ATOM 3444 O O . LEU A 1 458 ? -45.360 9.703 -1.051 1.00 82.62 458 LEU A O 1
ATOM 3448 N N . ASN A 1 459 ? -45.083 10.481 1.048 1.00 73.94 459 ASN A N 1
ATOM 3449 C CA . ASN A 1 459 ? -46.295 11.309 1.127 1.00 73.94 459 ASN A CA 1
ATOM 3450 C C . ASN A 1 459 ? -46.034 12.818 1.052 1.00 73.94 459 ASN A C 1
ATOM 3452 O O . ASN A 1 459 ? -46.973 13.598 0.937 1.00 73.94 459 ASN A O 1
ATOM 3456 N N . GLY A 1 460 ? -44.778 13.250 1.135 1.00 71.31 460 GLY A N 1
ATOM 3457 C CA . GLY A 1 460 ? -44.432 14.658 0.995 1.00 71.31 460 GLY A CA 1
ATOM 3458 C C . GLY A 1 460 ? -42.938 14.874 0.830 1.00 71.31 460 GLY A C 1
ATOM 3459 O O . GLY A 1 460 ? -42.136 14.090 1.337 1.00 71.31 460 GLY A O 1
ATOM 3460 N N . LEU A 1 461 ? -42.588 15.954 0.140 1.00 77.94 461 LEU A N 1
ATOM 3461 C CA . LEU A 1 461 ? -41.222 16.412 -0.082 1.00 77.94 461 LEU A CA 1
ATOM 3462 C C . LEU A 1 461 ? -41.137 17.890 0.301 1.00 77.94 461 LEU A C 1
ATOM 3464 O O . LEU A 1 461 ? -42.041 18.671 0.002 1.00 77.94 461 LEU A O 1
ATOM 3468 N N . SER A 1 462 ? -40.047 18.281 0.945 1.00 78.12 462 SER A N 1
ATOM 3469 C CA . SER A 1 462 ? -39.628 19.678 1.033 1.00 78.12 462 SER A CA 1
ATOM 3470 C C . SER A 1 462 ? -38.242 19.805 0.434 1.00 78.12 462 SER A C 1
ATOM 3472 O O . SER A 1 462 ? -37.454 18.873 0.564 1.00 78.12 462 SER A O 1
ATOM 3474 N N . VAL A 1 463 ? -37.925 20.944 -0.177 1.00 77.19 463 VAL A N 1
ATOM 3475 C CA . VAL A 1 463 ? -36.594 21.211 -0.731 1.00 77.19 463 VAL A CA 1
ATOM 3476 C C . VAL A 1 463 ? -35.955 22.366 0.008 1.00 77.19 463 VAL A C 1
ATOM 3478 O O . VAL A 1 463 ? -36.558 23.414 0.220 1.00 77.19 463 VAL A O 1
ATOM 3481 N N . SER A 1 464 ? -34.719 22.142 0.433 1.00 80.44 464 SER A N 1
ATOM 3482 C CA . SER A 1 464 ? -33.891 23.123 1.134 1.00 80.44 464 SER A CA 1
ATOM 3483 C C . SER A 1 464 ? -32.764 23.659 0.254 1.00 80.44 464 SER A C 1
ATOM 3485 O O . SER A 1 464 ? -32.345 24.799 0.430 1.00 80.44 464 SER A O 1
ATOM 3487 N N . ILE A 1 465 ? -32.270 22.847 -0.686 1.00 77.56 465 ILE A N 1
ATOM 3488 C CA . ILE A 1 465 ? -31.246 23.211 -1.666 1.00 77.56 465 ILE A CA 1
ATOM 3489 C C . ILE A 1 465 ? -31.593 22.511 -2.975 1.00 77.56 465 ILE A C 1
ATOM 3491 O O . ILE A 1 465 ? -31.853 21.312 -2.962 1.00 77.56 465 ILE A O 1
ATOM 3495 N N . ASP A 1 466 ? -31.535 23.250 -4.072 1.00 78.19 466 ASP A N 1
ATOM 3496 C CA . ASP A 1 466 ? -31.595 22.744 -5.438 1.00 78.19 466 ASP A CA 1
ATOM 3497 C C . ASP A 1 466 ? -30.641 23.601 -6.273 1.00 78.19 466 ASP A C 1
ATOM 3499 O O . ASP A 1 466 ? -30.762 24.828 -6.317 1.00 78.19 466 ASP A O 1
ATOM 3503 N N . THR A 1 467 ? -29.608 22.973 -6.833 1.00 72.00 467 THR A N 1
ATOM 3504 C CA . THR A 1 467 ? -28.522 23.704 -7.498 1.00 72.00 467 THR A CA 1
ATOM 3505 C C . THR A 1 467 ? -28.726 23.910 -8.991 1.00 72.00 467 THR A C 1
ATOM 3507 O O . THR A 1 467 ? -28.009 24.728 -9.566 1.00 72.00 467 THR A O 1
ATOM 3510 N N . ASN A 1 468 ? -29.614 23.149 -9.636 1.00 67.81 468 ASN A N 1
ATOM 3511 C CA . ASN A 1 468 ? -29.812 23.232 -11.087 1.00 67.81 468 ASN A CA 1
ATOM 3512 C C . ASN A 1 468 ? -31.266 23.508 -11.498 1.00 67.81 468 ASN A C 1
ATOM 3514 O O . ASN A 1 468 ? -31.472 23.840 -12.664 1.00 67.81 468 ASN A O 1
ATOM 3518 N N . ALA A 1 469 ? -32.227 23.441 -10.567 1.00 67.75 469 ALA A N 1
ATOM 3519 C CA . ALA A 1 469 ? -33.643 23.763 -10.756 1.00 67.75 469 ALA A CA 1
ATOM 3520 C C . ALA A 1 469 ? -34.318 23.010 -11.912 1.00 67.75 469 ALA A C 1
ATOM 3522 O O . ALA A 1 469 ? -35.306 23.492 -12.466 1.00 67.75 469 ALA A O 1
ATOM 3523 N N . CYS A 1 470 ? -33.754 21.868 -12.310 1.00 64.94 470 CYS A N 1
ATOM 3524 C CA . CYS A 1 470 ? -34.083 21.222 -13.576 1.00 64.94 470 CYS A CA 1
ATOM 3525 C C . CYS A 1 470 ? -34.422 19.741 -13.418 1.00 64.94 470 CYS A C 1
ATOM 3527 O O . CYS A 1 470 ? -35.449 19.296 -13.918 1.00 64.94 470 CYS A O 1
ATOM 3529 N N . ALA A 1 471 ? -33.585 18.970 -12.724 1.00 62.41 471 ALA A N 1
ATOM 3530 C CA . ALA A 1 471 ? -33.797 17.538 -12.558 1.00 62.41 471 ALA A CA 1
ATOM 3531 C C . ALA A 1 471 ? -33.834 17.199 -11.073 1.00 62.41 471 ALA A C 1
ATOM 3533 O O . ALA A 1 471 ? -32.907 17.578 -10.360 1.00 62.41 471 ALA A O 1
ATOM 3534 N N . GLY A 1 472 ? -34.845 16.429 -10.650 1.00 66.38 472 GLY A N 1
ATOM 3535 C CA . GLY A 1 472 ? -34.927 15.830 -9.319 1.00 66.38 472 GLY A CA 1
ATOM 3536 C C . GLY A 1 472 ? -36.333 15.556 -8.815 1.00 66.38 472 GLY A C 1
ATOM 3537 O O . GLY A 1 472 ? -37.268 15.402 -9.598 1.00 66.38 472 GLY A O 1
ATOM 3538 N N . LEU A 1 473 ? -36.472 15.396 -7.496 1.00 69.88 473 LEU A N 1
ATOM 3539 C CA . LEU A 1 473 ? -37.770 15.097 -6.882 1.00 69.88 473 LEU A CA 1
ATOM 3540 C C . LEU A 1 473 ? -38.666 16.343 -6.832 1.00 69.88 473 LEU A C 1
ATOM 3542 O O . LEU A 1 473 ? -39.865 16.220 -6.573 1.00 69.88 473 LEU A O 1
ATOM 3546 N N . HIS A 1 474 ? -38.099 17.521 -7.098 1.00 66.81 474 HIS A N 1
ATOM 3547 C CA . HIS A 1 474 ? -38.793 18.794 -7.104 1.00 66.81 474 HIS A CA 1
ATOM 3548 C C . HIS A 1 474 ? -38.562 19.542 -8.416 1.00 66.81 474 HIS A C 1
ATOM 3550 O O . HIS A 1 474 ? -37.543 20.186 -8.625 1.00 66.81 474 HIS A O 1
ATOM 3556 N N . ASP A 1 475 ? -39.557 19.502 -9.294 1.00 59.22 475 ASP A N 1
ATOM 3557 C CA . ASP A 1 475 ? -39.528 20.248 -10.548 1.00 59.22 475 ASP A CA 1
ATOM 3558 C C . ASP A 1 475 ? -40.270 21.587 -10.383 1.00 59.22 475 ASP A C 1
ATOM 3560 O O . ASP A 1 475 ? -41.492 21.623 -10.219 1.00 59.22 475 ASP A O 1
ATOM 3564 N N . THR A 1 476 ? -39.532 22.703 -10.403 1.00 49.84 476 THR A N 1
ATOM 3565 C CA . THR A 1 476 ? -40.107 24.064 -10.319 1.00 49.84 476 THR A CA 1
ATOM 3566 C C . THR A 1 476 ? -40.564 24.629 -11.660 1.00 49.84 476 THR A C 1
ATOM 3568 O O . THR A 1 476 ? -41.117 25.731 -11.702 1.00 49.84 476 THR A O 1
ATOM 3571 N N . THR A 1 477 ? -40.368 23.911 -12.769 1.00 45.97 477 THR A N 1
ATOM 3572 C CA . THR A 1 477 ? -40.750 24.404 -14.099 1.00 45.97 477 THR A CA 1
ATOM 3573 C C . THR A 1 477 ? -42.263 24.349 -14.349 1.00 45.97 477 THR A C 1
ATOM 3575 O O . THR A 1 477 ? -42.757 24.982 -15.285 1.00 45.97 477 THR A O 1
ATOM 3578 N N . GLN A 1 478 ? -43.035 23.694 -13.471 1.00 43.22 478 GLN A N 1
ATOM 3579 C CA . GLN A 1 478 ? -44.495 23.810 -13.437 1.00 43.22 478 GLN A CA 1
ATOM 3580 C C . GLN A 1 478 ? -44.938 24.989 -12.556 1.00 43.22 478 GLN A C 1
ATOM 3582 O O . GLN A 1 478 ? -44.575 25.100 -11.389 1.00 43.22 478 GLN A O 1
ATOM 3587 N N . ALA A 1 479 ? -45.758 25.874 -13.133 1.00 32.66 479 ALA A N 1
ATOM 3588 C CA . ALA A 1 479 ? -46.069 27.238 -12.681 1.00 32.66 479 ALA A CA 1
ATOM 3589 C C . ALA A 1 479 ? -46.820 27.405 -11.335 1.00 32.66 479 ALA A C 1
ATOM 3591 O O . ALA A 1 479 ? -47.411 28.457 -11.085 1.00 32.66 479 ALA A O 1
ATOM 3592 N N . THR A 1 480 ? -46.801 26.423 -10.440 1.00 38.91 480 THR A N 1
ATOM 3593 C CA . THR A 1 480 ? -47.426 26.515 -9.115 1.00 38.91 480 THR A CA 1
ATOM 3594 C C . THR A 1 480 ? -46.556 25.849 -8.060 1.00 38.91 480 THR A C 1
ATOM 3596 O O . THR A 1 480 ? -46.735 24.670 -7.774 1.00 38.91 480 THR A O 1
ATOM 3599 N N . VAL A 1 481 ? -45.662 26.612 -7.423 1.00 38.38 481 VAL A N 1
ATOM 3600 C CA . VAL A 1 481 ? -45.001 26.170 -6.187 1.00 38.38 481 VAL A CA 1
ATOM 3601 C C . VAL A 1 481 ? -45.060 27.280 -5.136 1.00 38.38 481 VAL A C 1
ATOM 3603 O O . VAL A 1 481 ? -44.435 28.330 -5.265 1.00 38.38 481 VAL A O 1
ATOM 3606 N N . ASN A 1 482 ? -45.852 27.030 -4.090 1.00 33.41 482 ASN A N 1
ATOM 3607 C CA . ASN A 1 482 ? -45.814 27.744 -2.816 1.00 33.41 482 ASN A CA 1
ATOM 3608 C C . ASN A 1 482 ? -44.830 27.014 -1.886 1.00 33.41 482 ASN A C 1
ATOM 3610 O O . ASN A 1 482 ? -44.834 25.789 -1.829 1.00 33.41 482 ASN A O 1
ATOM 3614 N N . ASN A 1 483 ? -44.029 27.764 -1.126 1.00 36.78 483 ASN A N 1
ATOM 3615 C CA . ASN A 1 483 ? -43.009 27.273 -0.186 1.00 36.78 483 ASN A CA 1
ATOM 3616 C C . ASN A 1 483 ? -43.590 26.561 1.064 1.00 36.78 483 ASN A C 1
ATOM 3618 O O . ASN A 1 483 ? -43.452 27.043 2.188 1.00 36.78 483 ASN A O 1
ATOM 3622 N N . GLY A 1 484 ? -44.231 25.407 0.888 1.00 35.12 484 GLY A N 1
ATOM 3623 C CA . GLY A 1 484 ? -44.688 24.500 1.946 1.00 35.12 484 GLY A CA 1
ATOM 3624 C C . GLY A 1 484 ? -45.054 23.148 1.334 1.00 35.12 484 GLY A C 1
ATOM 3625 O O . GLY A 1 484 ? -45.466 23.144 0.185 1.00 35.12 484 GLY A O 1
ATOM 3626 N N . PHE A 1 485 ? -44.854 22.033 2.057 1.00 37.03 485 PHE A N 1
ATOM 3627 C CA . PHE A 1 485 ? -45.075 20.647 1.589 1.00 37.03 485 PHE A CA 1
ATOM 3628 C C . PHE A 1 485 ? -46.183 20.547 0.522 1.00 37.03 485 PHE A C 1
ATOM 3630 O O . PHE A 1 485 ? -47.364 20.6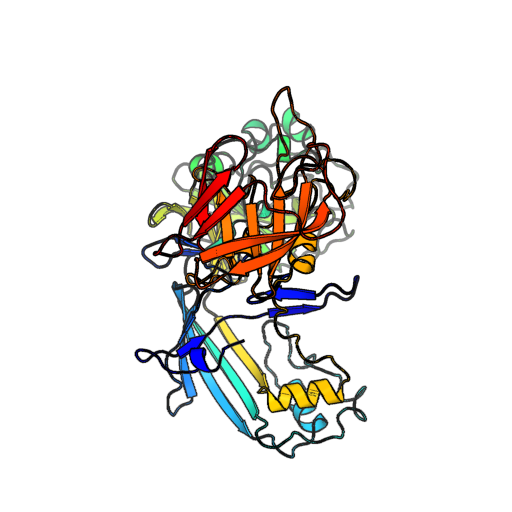53 0.849 1.00 37.03 485 PHE A O 1
ATOM 3637 N N . VAL A 1 486 ? -45.791 20.396 -0.745 1.00 48.34 486 VAL A N 1
ATOM 3638 C CA . VAL A 1 486 ? -46.721 20.311 -1.879 1.00 48.34 486 VAL A CA 1
ATOM 3639 C C . VAL A 1 486 ? -47.027 18.838 -2.141 1.00 48.34 486 VAL A C 1
ATOM 3641 O O . VAL A 1 486 ? -46.163 17.983 -1.922 1.00 48.34 486 VAL A O 1
ATOM 3644 N N . ASP A 1 487 ? -48.245 18.541 -2.605 1.00 50.34 487 ASP A N 1
ATOM 3645 C CA . ASP A 1 487 ? -48.588 17.234 -3.171 1.00 50.34 487 ASP A CA 1
ATOM 3646 C C . ASP A 1 487 ? -47.506 16.816 -4.169 1.00 50.34 487 ASP A C 1
ATOM 3648 O O . ASP A 1 487 ? -47.187 17.544 -5.110 1.00 50.34 487 ASP A O 1
ATOM 3652 N N . LEU A 1 488 ? -46.921 15.641 -3.950 1.00 56.72 488 LEU A N 1
ATOM 3653 C CA . LEU A 1 488 ? -45.882 15.132 -4.830 1.00 56.72 488 LEU A CA 1
ATOM 3654 C C . LEU A 1 488 ? -46.459 14.945 -6.242 1.00 56.72 488 LEU A C 1
ATOM 3656 O O . LEU A 1 488 ? -47.478 14.257 -6.384 1.00 56.72 488 LEU A O 1
ATOM 3660 N N . PRO A 1 489 ? -45.783 15.415 -7.307 1.00 63.50 489 PRO A N 1
ATOM 3661 C CA . PRO A 1 489 ? -46.178 15.107 -8.681 1.00 63.50 489 PRO A CA 1
ATOM 3662 C C . PRO A 1 489 ? -46.011 13.615 -9.011 1.00 63.50 489 PRO A C 1
ATOM 3664 O O . PRO A 1 489 ? -46.377 13.178 -10.098 1.00 63.50 489 PRO A O 1
ATOM 3667 N N . MET A 1 490 ? -45.480 12.820 -8.078 1.00 70.88 490 MET A N 1
ATOM 3668 C CA . MET A 1 490 ? -45.240 11.390 -8.200 1.00 70.88 490 MET A CA 1
ATOM 3669 C C . MET A 1 490 ? -45.569 10.653 -6.895 1.00 70.88 490 MET A C 1
ATOM 3671 O O . MET A 1 490 ? -45.534 11.232 -5.818 1.00 70.88 490 MET A O 1
ATOM 3675 N N . THR A 1 491 ? -45.876 9.363 -6.963 1.00 80.44 491 THR A N 1
ATOM 3676 C CA . THR A 1 491 ? -45.986 8.495 -5.780 1.00 80.44 491 THR A CA 1
ATOM 3677 C C . THR A 1 491 ? -44.854 7.485 -5.814 1.00 80.44 491 THR A C 1
ATOM 3679 O O . THR A 1 491 ? -44.734 6.754 -6.794 1.00 80.44 491 THR A O 1
ATOM 3682 N N . ILE A 1 492 ? -44.042 7.429 -4.756 1.00 86.06 492 ILE A N 1
ATOM 3683 C CA . ILE A 1 492 ? -42.997 6.407 -4.608 1.00 86.06 492 ILE A CA 1
ATOM 3684 C C . ILE A 1 492 ? -43.503 5.335 -3.650 1.00 86.06 492 ILE A C 1
ATOM 3686 O O . ILE A 1 492 ? -43.788 5.640 -2.492 1.00 86.06 492 ILE A O 1
ATOM 3690 N N . THR A 1 493 ? -43.604 4.092 -4.125 1.00 90.38 493 THR A N 1
ATOM 3691 C CA . THR A 1 493 ? -44.065 2.943 -3.328 1.00 90.38 493 THR A CA 1
ATOM 3692 C C . THR A 1 493 ? -42.982 1.873 -3.253 1.00 90.38 493 THR A C 1
ATOM 3694 O O . THR A 1 493 ? -42.512 1.391 -4.281 1.00 90.38 493 THR A O 1
ATOM 3697 N N . LEU A 1 494 ? -42.587 1.486 -2.038 1.00 91.50 494 LEU A N 1
ATOM 3698 C CA . LEU A 1 494 ? -41.558 0.465 -1.807 1.00 91.50 494 LEU A CA 1
ATOM 3699 C C . LEU A 1 494 ? -42.135 -0.947 -1.980 1.00 91.50 494 LEU A C 1
ATOM 3701 O O . LEU A 1 494 ? -43.152 -1.284 -1.368 1.00 91.50 494 LEU A O 1
ATOM 3705 N N . SER A 1 495 ? -41.457 -1.799 -2.751 1.00 88.62 495 SER A N 1
ATOM 3706 C CA . SER A 1 495 ? -41.854 -3.196 -2.948 1.00 88.62 495 SER A CA 1
ATOM 3707 C C . SER A 1 495 ? -41.741 -4.022 -1.666 1.00 88.62 495 SER A C 1
ATOM 3709 O O . SER A 1 495 ? -41.000 -3.697 -0.735 1.00 88.62 495 SER A O 1
ATOM 3711 N N . SER A 1 496 ? -42.454 -5.152 -1.621 1.00 84.31 496 SER A N 1
ATOM 3712 C CA . SER A 1 496 ? -42.474 -6.042 -0.455 1.00 84.31 496 SER A CA 1
ATOM 3713 C C . SER A 1 496 ? -41.085 -6.525 -0.026 1.00 84.31 496 SER A C 1
ATOM 3715 O O . SER A 1 496 ? -40.825 -6.600 1.173 1.00 84.31 496 SER A O 1
ATOM 3717 N N . ASP A 1 497 ? -40.198 -6.795 -0.989 1.00 81.81 497 ASP A N 1
ATOM 3718 C CA . ASP A 1 497 ? -38.815 -7.251 -0.780 1.00 81.81 497 ASP A CA 1
ATOM 3719 C C . ASP A 1 497 ? -37.849 -6.145 -0.312 1.00 81.81 497 ASP A C 1
ATOM 3721 O O . ASP A 1 497 ? -36.715 -6.430 0.081 1.00 81.81 497 ASP A O 1
ATOM 3725 N N . GLY A 1 498 ? -38.295 -4.885 -0.343 1.00 83.06 498 GLY A N 1
ATOM 3726 C CA . GLY A 1 498 ? -37.499 -3.723 0.017 1.00 83.06 498 GLY A CA 1
ATOM 3727 C C . GLY A 1 498 ? -36.375 -3.390 -0.964 1.00 83.06 498 GLY A C 1
ATOM 3728 O O . GLY A 1 498 ? -35.604 -2.489 -0.651 1.00 83.06 498 GLY A O 1
ATOM 3729 N N . GLN A 1 499 ? -36.252 -4.073 -2.107 1.00 86.00 499 GLN A N 1
ATOM 3730 C CA . GLN A 1 499 ? -35.149 -3.901 -3.068 1.00 86.00 499 GLN A CA 1
ATOM 3731 C C . GLN A 1 499 ? -35.490 -2.981 -4.240 1.00 86.00 499 GLN A C 1
ATOM 3733 O O . GLN A 1 499 ? -34.585 -2.467 -4.898 1.00 86.00 499 GLN A O 1
ATOM 3738 N N . THR A 1 500 ? -36.775 -2.750 -4.498 1.00 89.88 500 THR A N 1
ATOM 3739 C CA . THR A 1 500 ? -37.238 -1.873 -5.578 1.00 89.88 500 THR A CA 1
ATOM 3740 C C . THR A 1 500 ? -38.280 -0.884 -5.070 1.00 89.88 500 THR A C 1
ATOM 3742 O O . THR A 1 500 ? -38.924 -1.108 -4.047 1.00 89.88 500 THR A O 1
ATOM 3745 N N . ALA A 1 501 ? -38.464 0.227 -5.769 1.00 89.94 501 ALA A N 1
ATOM 3746 C CA . ALA A 1 501 ? -39.591 1.117 -5.530 1.00 89.94 501 ALA A CA 1
ATOM 3747 C C . ALA A 1 501 ? -40.172 1.584 -6.864 1.00 89.94 501 ALA A C 1
ATOM 3749 O O . ALA A 1 501 ? -39.425 1.937 -7.773 1.00 89.94 501 ALA A O 1
ATOM 3750 N N . SER A 1 502 ? -41.496 1.584 -6.991 1.00 89.75 502 SER A N 1
ATOM 3751 C CA . SER A 1 502 ? -42.175 2.132 -8.166 1.00 89.75 502 SER A CA 1
ATOM 3752 C C . SER A 1 502 ? -42.381 3.630 -7.987 1.00 89.75 502 SER A C 1
ATOM 3754 O O . SER A 1 502 ? -42.898 4.048 -6.948 1.00 89.75 502 SER A O 1
ATOM 3756 N N . VAL A 1 503 ? -42.032 4.416 -8.999 1.00 85.81 503 VAL A N 1
ATOM 3757 C CA . VAL A 1 503 ? -42.286 5.857 -9.072 1.00 85.81 503 VAL A CA 1
ATOM 3758 C C . VAL A 1 503 ? -43.389 6.074 -10.095 1.00 85.81 503 VAL A C 1
ATOM 3760 O O . VAL A 1 503 ? -43.188 5.817 -11.273 1.00 85.81 503 VAL A O 1
ATOM 3763 N N . THR A 1 504 ? -44.567 6.508 -9.654 1.00 82.25 504 THR A N 1
ATOM 3764 C CA . THR A 1 504 ? -45.715 6.760 -10.538 1.00 82.25 504 THR A CA 1
ATOM 3765 C C . THR A 1 504 ? -45.964 8.253 -10.655 1.00 82.25 504 THR A C 1
ATOM 3767 O O . THR A 1 504 ? -46.361 8.876 -9.670 1.00 82.25 504 THR A O 1
ATOM 3770 N N . TYR A 1 505 ? -45.777 8.825 -11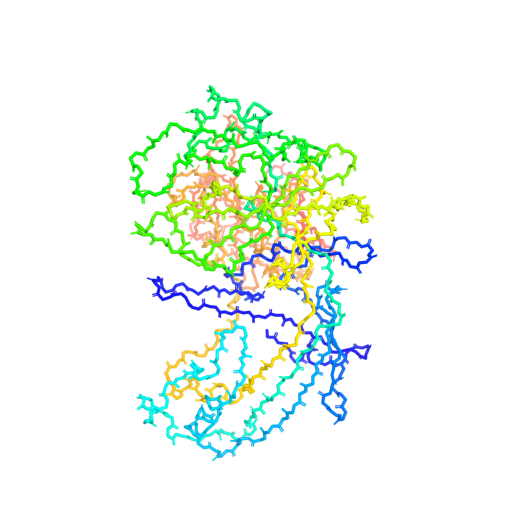.841 1.00 75.94 505 TYR A N 1
ATOM 3771 C CA . TYR A 1 505 ? -46.003 10.246 -12.103 1.00 75.94 505 TYR A CA 1
ATOM 3772 C C . TYR A 1 505 ? -47.504 10.526 -12.231 1.00 75.94 505 TYR A C 1
ATOM 3774 O O . TYR A 1 505 ? -48.187 9.969 -13.084 1.00 75.94 505 TYR A O 1
ATOM 3782 N N . ARG A 1 506 ? -48.050 11.402 -11.383 1.00 71.19 506 ARG A N 1
ATOM 3783 C CA . ARG A 1 506 ? -49.494 11.690 -11.314 1.00 71.19 506 ARG A CA 1
ATOM 3784 C C . ARG A 1 506 ? -50.025 12.405 -12.556 1.00 71.19 506 ARG A C 1
ATOM 3786 O O . ARG A 1 506 ? -51.204 12.274 -12.860 1.00 71.19 506 ARG A O 1
ATOM 3793 N N . VAL A 1 507 ? -49.172 13.169 -13.241 1.00 67.19 507 VAL A N 1
ATOM 3794 C CA . VAL A 1 507 ? -49.561 13.978 -14.407 1.00 67.19 507 VAL A CA 1
ATOM 3795 C C . VAL A 1 507 ? -49.570 13.149 -15.691 1.00 67.19 507 VAL A C 1
ATOM 3797 O O . VAL A 1 507 ? -50.514 13.249 -16.469 1.00 67.19 507 VAL A O 1
ATOM 3800 N N . THR A 1 508 ? -48.543 12.327 -15.913 1.00 70.00 508 THR A N 1
ATOM 3801 C CA . THR A 1 508 ? -48.402 11.538 -17.148 1.00 70.00 508 THR A CA 1
ATOM 3802 C C . THR A 1 508 ? -48.915 10.106 -17.007 1.00 70.00 508 THR A C 1
ATOM 3804 O O . THR A 1 508 ? -49.303 9.495 -17.998 1.00 70.00 508 THR A O 1
ATOM 3807 N N . GLY A 1 509 ? -48.969 9.575 -15.781 1.00 73.69 509 GLY A N 1
ATOM 3808 C CA . GLY A 1 509 ? -49.267 8.170 -15.508 1.00 73.69 509 GLY A CA 1
ATOM 3809 C C . GLY A 1 509 ? -48.077 7.233 -15.730 1.00 73.69 509 GLY A C 1
ATOM 3810 O O . GLY A 1 509 ? -48.229 6.026 -15.541 1.00 73.69 509 GLY A O 1
ATOM 3811 N N . ASP A 1 510 ? -46.912 7.767 -16.108 1.00 75.38 510 ASP A N 1
ATOM 3812 C CA . ASP A 1 510 ? -45.708 6.973 -16.342 1.00 75.38 510 ASP A CA 1
ATOM 3813 C C . ASP A 1 510 ? -45.232 6.302 -15.051 1.00 75.38 510 ASP A C 1
ATOM 3815 O O . ASP A 1 510 ? -45.427 6.818 -13.941 1.00 75.38 510 ASP A O 1
ATOM 3819 N N . VAL A 1 511 ? -44.609 5.133 -15.204 1.00 80.88 511 VAL A N 1
ATOM 3820 C CA . VAL A 1 511 ? -44.085 4.346 -14.089 1.00 80.88 511 VAL A CA 1
ATOM 3821 C C . VAL A 1 511 ? -42.619 4.033 -14.323 1.00 80.88 511 VAL A C 1
ATOM 3823 O O . VAL A 1 511 ? -42.281 3.262 -15.219 1.00 80.88 511 VAL A O 1
ATOM 3826 N N . ASP A 1 512 ? -41.778 4.559 -13.442 1.00 83.44 512 ASP A N 1
ATOM 3827 C CA . ASP A 1 512 ? -40.370 4.207 -13.351 1.00 83.44 512 ASP A CA 1
ATOM 3828 C C . ASP A 1 512 ? -40.109 3.260 -12.181 1.00 83.44 512 ASP A C 1
ATOM 3830 O O . ASP A 1 512 ? -40.902 3.122 -11.245 1.00 83.44 512 ASP A O 1
ATOM 3834 N N . THR A 1 513 ? -38.972 2.571 -12.238 1.00 88.44 513 THR A N 1
ATOM 3835 C CA . THR A 1 513 ? -38.522 1.675 -11.170 1.00 88.44 513 THR A CA 1
ATOM 3836 C C . THR A 1 513 ? -37.199 2.166 -10.617 1.00 88.44 513 THR A C 1
ATOM 3838 O O . THR A 1 513 ? -36.210 2.232 -11.344 1.00 88.44 513 THR A O 1
ATOM 3841 N N . LEU A 1 514 ? -37.166 2.446 -9.319 1.00 88.56 514 LEU A N 1
ATOM 3842 C CA . LEU A 1 514 ? -35.935 2.598 -8.563 1.00 88.56 514 LEU A CA 1
ATOM 3843 C C . LEU A 1 514 ? -35.449 1.226 -8.103 1.00 88.56 514 LEU A C 1
ATOM 3845 O O . LEU A 1 514 ? -36.215 0.427 -7.561 1.00 88.56 514 LEU A O 1
ATOM 3849 N N . VAL A 1 515 ? -34.160 0.976 -8.276 1.00 87.88 515 VAL A N 1
ATOM 3850 C CA . VAL A 1 515 ? -33.446 -0.172 -7.727 1.00 87.88 515 VAL A CA 1
ATOM 3851 C C . VAL A 1 515 ? -32.554 0.295 -6.590 1.00 87.88 515 VAL A C 1
ATOM 3853 O O . VAL A 1 515 ? -31.856 1.310 -6.684 1.00 87.88 515 VAL A O 1
ATOM 3856 N N . ARG A 1 516 ? -32.588 -0.443 -5.484 1.00 86.62 516 ARG A N 1
ATOM 3857 C CA . ARG A 1 516 ? -31.716 -0.178 -4.350 1.00 86.62 516 ARG A CA 1
ATOM 3858 C C . ARG A 1 516 ? -30.284 -0.500 -4.751 1.00 86.62 516 ARG A C 1
ATOM 3860 O O . ARG A 1 516 ? -29.984 -1.599 -5.217 1.00 86.62 516 ARG A O 1
ATOM 3867 N N . LEU A 1 517 ? -29.387 0.448 -4.538 1.00 78.31 517 LEU A N 1
ATOM 3868 C CA . LEU A 1 517 ? -27.965 0.229 -4.736 1.00 78.31 517 LEU A CA 1
ATOM 3869 C C . LEU A 1 517 ? -27.457 -0.607 -3.557 1.00 78.31 517 LEU A C 1
ATOM 3871 O O . LEU A 1 517 ? -27.427 -0.145 -2.415 1.00 78.31 517 LEU A O 1
ATOM 3875 N N . SER A 1 518 ? -27.121 -1.871 -3.819 1.00 59.03 518 SER A N 1
ATOM 3876 C CA . SER A 1 518 ? -26.517 -2.742 -2.812 1.00 59.03 518 SER A CA 1
ATOM 3877 C C . SER A 1 518 ? -25.155 -2.193 -2.380 1.00 59.03 518 SER A C 1
ATOM 3879 O O . SER A 1 518 ? -24.441 -1.606 -3.196 1.00 59.03 518 SER A O 1
ATOM 3881 N N . LYS A 1 519 ? -24.816 -2.397 -1.102 1.00 47.88 519 LYS A N 1
ATOM 3882 C CA . LYS A 1 519 ? -23.500 -2.059 -0.543 1.00 47.88 519 LYS A CA 1
ATOM 3883 C C . LYS A 1 519 ? -22.356 -2.722 -1.297 1.00 47.88 519 LYS A C 1
ATOM 3885 O O . LYS A 1 519 ? -22.537 -3.895 -1.701 1.00 47.88 519 LYS A O 1
#

Radius of gyration: 28.9 Å; chains: 1; bounding box: 82×48×72 Å